Protein AF-A0A2T0K3F1-F1 (afdb_monomer_lite)

Structure (mmCIF, N/CA/C/O backbone):
data_AF-A0A2T0K3F1-F1
#
_entry.id   AF-A0A2T0K3F1-F1
#
loop_
_atom_site.group_PDB
_atom_site.id
_atom_site.type_symbol
_atom_site.label_atom_id
_atom_site.label_alt_id
_atom_site.label_comp_id
_atom_site.label_asym_id
_atom_site.label_entity_id
_atom_site.label_seq_id
_atom_site.pdbx_PDB_ins_code
_atom_site.Cartn_x
_atom_site.Cartn_y
_atom_site.Cartn_z
_atom_site.occupancy
_atom_site.B_iso_or_equiv
_atom_site.auth_seq_id
_atom_site.auth_comp_id
_atom_site.auth_asym_id
_atom_site.auth_atom_id
_atom_site.pdbx_PDB_model_num
ATOM 1 N N . MET A 1 1 ? 1.073 -4.885 13.602 1.00 90.44 1 MET A N 1
ATOM 2 C CA . MET A 1 1 ? 0.698 -6.150 14.283 1.00 90.44 1 MET A CA 1
ATOM 3 C C . MET A 1 1 ? -0.570 -6.789 13.721 1.00 90.44 1 MET A C 1
ATOM 5 O O . MET A 1 1 ? -0.582 -8.010 13.621 1.00 90.44 1 MET A O 1
ATOM 9 N N . ALA A 1 2 ? -1.582 -6.022 13.291 1.00 93.44 2 ALA A N 1
ATOM 10 C CA . ALA A 1 2 ? -2.761 -6.562 12.596 1.00 93.44 2 ALA A CA 1
ATOM 11 C C . ALA A 1 2 ? -2.406 -7.523 11.438 1.00 93.44 2 ALA A C 1
ATOM 13 O O . ALA A 1 2 ? -2.862 -8.662 11.445 1.00 93.44 2 ALA A O 1
ATOM 14 N N . ALA A 1 3 ? -1.479 -7.134 10.548 1.00 94.69 3 ALA A N 1
ATOM 15 C CA . ALA A 1 3 ? -0.986 -7.991 9.459 1.00 94.69 3 ALA A CA 1
ATOM 16 C C . ALA A 1 3 ? -0.416 -9.340 9.935 1.00 94.69 3 ALA A C 1
ATOM 18 O O . ALA A 1 3 ? -0.747 -10.392 9.395 1.00 94.69 3 ALA A O 1
ATOM 19 N N . ALA A 1 4 ? 0.386 -9.334 11.006 1.00 94.12 4 ALA A N 1
ATOM 20 C CA . ALA A 1 4 ? 0.903 -10.563 11.608 1.00 94.12 4 ALA A CA 1
ATOM 21 C C . ALA A 1 4 ? -0.225 -11.453 12.151 1.00 94.12 4 ALA A C 1
ATOM 23 O O . ALA A 1 4 ? -0.141 -12.680 12.082 1.00 94.12 4 ALA A O 1
ATOM 24 N N . HIS A 1 5 ? -1.293 -10.849 12.681 1.00 94.69 5 HIS A N 1
ATOM 25 C CA . HIS A 1 5 ? -2.441 -11.612 13.142 1.00 94.69 5 HIS A CA 1
ATOM 26 C C . HIS A 1 5 ? -3.251 -12.203 11.982 1.00 94.69 5 HIS A C 1
ATOM 28 O O . HIS A 1 5 ? -3.577 -13.389 12.041 1.00 94.69 5 HIS A O 1
ATOM 34 N N . GLY A 1 6 ? -3.480 -11.424 10.919 1.00 96.44 6 GLY A N 1
ATOM 35 C CA . GLY A 1 6 ? -4.089 -11.889 9.670 1.00 96.44 6 GLY A CA 1
ATOM 36 C C . GLY A 1 6 ? -3.325 -13.064 9.057 1.00 96.44 6 GLY A C 1
ATOM 37 O O . GLY A 1 6 ? -3.917 -14.106 8.797 1.00 96.44 6 GLY A O 1
ATOM 38 N N . LEU A 1 7 ? -1.995 -12.971 8.955 1.00 97.19 7 LEU A N 1
ATOM 39 C CA . LEU A 1 7 ? -1.134 -14.075 8.505 1.00 97.19 7 LEU A CA 1
ATOM 40 C C . LEU A 1 7 ? -1.237 -15.311 9.402 1.00 97.19 7 LEU A C 1
ATOM 42 O O . LEU A 1 7 ? -1.293 -16.436 8.913 1.00 97.19 7 LEU A O 1
ATOM 46 N N . GLY A 1 8 ? -1.304 -15.121 10.722 1.00 95.75 8 GLY A N 1
ATOM 47 C CA . GLY A 1 8 ? -1.521 -16.222 11.657 1.00 95.75 8 GLY A CA 1
ATOM 48 C C . GLY A 1 8 ? -2.884 -16.901 11.477 1.00 95.75 8 GLY A C 1
ATOM 49 O O . GLY A 1 8 ? -2.980 -18.118 11.634 1.00 95.75 8 GLY A O 1
ATOM 50 N N . MET A 1 9 ? -3.934 -16.137 11.160 1.00 96.25 9 MET A N 1
ATOM 51 C CA . MET A 1 9 ? -5.267 -16.664 10.840 1.00 96.25 9 MET A CA 1
ATOM 52 C C . MET A 1 9 ? -5.261 -17.411 9.505 1.00 96.25 9 MET A C 1
ATOM 54 O O . MET A 1 9 ? -5.749 -18.539 9.451 1.00 96.25 9 MET A O 1
ATOM 58 N N . TYR A 1 10 ? -4.645 -16.827 8.477 1.00 97.69 10 TYR A N 1
ATOM 59 C CA . TYR A 1 10 ? -4.461 -17.439 7.166 1.00 97.69 10 TYR A CA 1
ATOM 60 C C . TYR A 1 10 ? -3.715 -18.773 7.276 1.00 97.69 10 TYR A C 1
ATOM 62 O O . TYR A 1 10 ? -4.259 -19.805 6.900 1.00 97.69 10 TYR A O 1
ATOM 70 N N . HIS A 1 11 ? -2.547 -18.801 7.931 1.00 97.25 11 HIS A N 1
ATOM 71 C CA . HIS A 1 11 ? -1.761 -20.024 8.136 1.00 97.25 11 HIS A CA 1
ATOM 72 C C . HIS A 1 11 ? -2.561 -21.157 8.801 1.00 97.25 11 HIS A C 1
ATOM 74 O O . HIS A 1 11 ? -2.442 -22.313 8.406 1.00 97.25 11 HIS A O 1
ATOM 80 N N . ARG A 1 12 ? -3.384 -20.840 9.812 1.00 95.94 12 ARG A N 1
ATOM 81 C CA . ARG A 1 12 ? -4.238 -21.836 10.487 1.00 95.94 12 ARG A CA 1
ATOM 82 C C . ARG A 1 12 ? -5.400 -22.325 9.622 1.00 95.94 12 ARG A C 1
ATOM 84 O O . ARG A 1 12 ? -5.914 -23.401 9.901 1.00 95.94 12 ARG A O 1
ATOM 91 N N . SER A 1 13 ? -5.805 -21.540 8.628 1.00 96.06 13 SER A N 1
ATOM 92 C CA . SER A 1 13 ? -6.926 -21.839 7.727 1.00 96.06 13 SER A CA 1
ATOM 93 C C . SER A 1 13 ? -6.478 -22.538 6.437 1.00 96.06 13 SER A C 1
ATOM 95 O O . SER A 1 13 ? -7.318 -22.940 5.634 1.00 96.06 13 SER A O 1
ATOM 97 N N . LEU A 1 14 ? -5.164 -22.696 6.229 1.00 96.44 14 LEU A N 1
ATOM 98 C CA . LEU A 1 14 ? -4.609 -23.461 5.118 1.00 96.44 14 LEU A CA 1
ATOM 99 C C . LEU A 1 14 ? -4.754 -24.968 5.356 1.00 96.44 14 LEU A C 1
ATOM 101 O O . LEU A 1 14 ? -4.278 -25.513 6.360 1.00 96.44 14 LEU A O 1
ATOM 105 N N . GLY A 1 15 ? -5.345 -25.645 4.375 1.00 95.19 15 GLY A N 1
ATOM 106 C CA . GLY A 1 15 ? -5.359 -27.095 4.262 1.00 95.19 15 GLY A CA 1
ATOM 107 C C . GLY A 1 15 ? -3.958 -27.696 4.073 1.00 95.19 15 GLY A C 1
ATOM 108 O O . GLY A 1 15 ? -2.958 -26.979 3.936 1.00 95.19 15 GLY A O 1
ATOM 109 N N . PRO A 1 16 ? -3.852 -29.035 4.083 1.00 93.94 16 PRO A N 1
ATOM 110 C CA . PRO A 1 16 ? -2.591 -29.730 3.822 1.00 93.94 16 PRO A CA 1
ATOM 111 C C . PRO A 1 16 ? -2.069 -29.510 2.392 1.00 93.94 16 PRO A C 1
ATOM 113 O O . PRO A 1 16 ? -0.876 -29.655 2.159 1.00 93.94 16 PRO A O 1
ATOM 116 N N . ASP A 1 17 ? -2.938 -29.133 1.454 1.00 95.06 17 ASP A N 1
ATOM 117 C CA . ASP A 1 17 ? -2.625 -28.816 0.056 1.00 95.06 17 ASP A CA 1
ATOM 118 C C . ASP A 1 17 ? -2.269 -27.334 -0.173 1.00 95.06 17 ASP A C 1
ATOM 120 O O . ASP A 1 17 ? -2.111 -26.902 -1.315 1.00 95.06 17 ASP A O 1
ATOM 124 N N . GLY A 1 18 ? -2.172 -26.534 0.895 1.00 95.12 18 GLY A N 1
ATOM 125 C CA . GLY A 1 18 ? -1.891 -25.101 0.792 1.00 95.12 18 GLY A CA 1
ATOM 126 C C . GLY A 1 18 ? -3.046 -24.287 0.196 1.00 95.12 18 GLY A C 1
ATOM 127 O O . GLY A 1 18 ? -2.835 -23.160 -0.265 1.00 95.12 18 GLY A O 1
ATOM 128 N N . ARG A 1 19 ? -4.269 -24.834 0.187 1.00 95.81 19 ARG A N 1
ATOM 129 C CA . ARG A 1 19 ? -5.480 -24.097 -0.186 1.00 95.81 19 ARG A CA 1
ATOM 130 C C . ARG A 1 19 ? -6.232 -23.624 1.044 1.00 95.81 19 ARG A C 1
ATOM 132 O O . ARG A 1 19 ? -6.238 -24.278 2.086 1.00 95.81 19 ARG A O 1
ATOM 139 N N . LEU A 1 20 ? -6.868 -22.471 0.909 1.00 94.31 20 LEU A N 1
ATOM 140 C CA . LEU A 1 20 ? -7.747 -21.935 1.932 1.00 94.31 20 LEU A CA 1
ATOM 141 C C . LEU A 1 20 ? -9.036 -22.771 1.981 1.00 94.31 20 LEU A C 1
ATOM 143 O O . LEU A 1 20 ? -9.589 -23.125 0.939 1.00 94.31 20 LEU A O 1
ATOM 147 N N . GLN A 1 21 ? -9.495 -23.139 3.177 1.00 92.06 21 GLN A N 1
ATOM 148 C CA . GLN A 1 21 ? -10.727 -23.920 3.334 1.00 92.06 21 GLN A CA 1
ATOM 149 C C . GLN A 1 21 ? -11.953 -23.093 2.913 1.00 92.06 21 GLN A C 1
ATOM 151 O O . GLN A 1 21 ? -12.070 -21.930 3.290 1.00 92.06 21 GLN A O 1
ATOM 156 N N . ALA A 1 22 ? -12.867 -23.672 2.129 1.00 82.88 22 ALA A N 1
ATOM 157 C CA . ALA A 1 22 ? -13.971 -22.941 1.486 1.00 82.88 22 ALA A CA 1
ATOM 158 C C . ALA A 1 22 ? -14.986 -22.311 2.463 1.00 82.88 22 ALA A C 1
ATOM 160 O O . ALA A 1 22 ? -15.735 -21.417 2.086 1.00 82.88 22 ALA A O 1
ATOM 161 N N . ASP A 1 23 ? -15.028 -22.770 3.712 1.00 80.62 23 ASP A N 1
ATOM 162 C CA . ASP A 1 23 ? -15.955 -22.333 4.757 1.00 80.62 23 ASP A CA 1
ATOM 163 C C . ASP A 1 23 ? -15.334 -21.340 5.756 1.00 80.62 23 ASP A C 1
ATOM 165 O O . ASP A 1 23 ? -15.932 -21.029 6.794 1.00 80.62 23 ASP A O 1
ATOM 169 N N . HIS A 1 24 ? -14.149 -20.802 5.462 1.00 85.00 24 HIS A N 1
ATOM 170 C CA . HIS A 1 24 ? -13.518 -19.820 6.332 1.00 85.00 24 HIS A CA 1
ATOM 171 C C . HIS A 1 24 ? -14.324 -18.501 6.345 1.00 85.00 24 HIS A C 1
ATOM 173 O O . HIS A 1 24 ? -14.574 -17.873 5.325 1.00 85.00 24 HIS A O 1
ATOM 179 N N . ARG A 1 25 ? -14.730 -18.045 7.535 1.00 88.12 25 ARG A N 1
ATOM 180 C CA . ARG A 1 25 ? -15.430 -16.752 7.744 1.00 88.12 25 ARG A CA 1
ATOM 181 C C . ARG A 1 25 ? -14.602 -15.759 8.555 1.00 88.12 25 ARG A C 1
ATOM 183 O O . ARG A 1 25 ? -15.124 -14.922 9.294 1.00 88.12 25 ARG A O 1
ATOM 190 N N . SER A 1 26 ? -13.290 -15.935 8.488 1.00 94.44 26 SER A N 1
ATOM 191 C CA . SER A 1 26 ? -12.320 -15.194 9.280 1.00 94.44 26 SER A CA 1
ATOM 192 C C . SER A 1 26 ? -11.937 -13.898 8.575 1.00 94.44 26 SER A C 1
ATOM 194 O O . SER A 1 26 ? -11.642 -13.910 7.384 1.00 94.44 26 SER A O 1
ATOM 196 N N . ARG A 1 27 ? -11.917 -12.786 9.307 1.00 95.06 27 ARG A N 1
ATOM 197 C CA . ARG A 1 27 ? -11.553 -11.468 8.770 1.00 95.06 27 ARG A CA 1
ATOM 198 C C . ARG A 1 27 ? -11.043 -10.533 9.864 1.00 95.06 27 ARG A C 1
ATOM 200 O O . ARG A 1 27 ? -11.246 -10.788 11.054 1.00 95.06 27 ARG A O 1
ATOM 207 N N . VAL A 1 28 ? -10.341 -9.477 9.470 1.00 94.62 28 VAL A N 1
ATOM 208 C CA . VAL A 1 28 ? -9.827 -8.441 10.373 1.00 94.62 28 VAL A CA 1
ATOM 209 C C . VAL A 1 28 ? -10.461 -7.111 10.002 1.00 94.62 28 VAL A C 1
ATOM 211 O O . VAL A 1 28 ? -10.373 -6.701 8.855 1.00 94.62 28 VAL A O 1
ATOM 214 N N . LEU A 1 29 ? -11.077 -6.437 10.966 1.00 92.06 29 LEU A N 1
ATOM 215 C CA . LEU A 1 29 ? -11.629 -5.095 10.797 1.00 92.06 29 LEU A CA 1
ATOM 216 C C . LEU A 1 29 ? -10.655 -4.068 11.391 1.00 92.06 29 LEU A C 1
ATOM 218 O O . LEU A 1 29 ? -10.343 -4.127 12.582 1.00 92.06 29 LEU A O 1
ATOM 222 N N . CYS A 1 30 ? -10.168 -3.143 10.569 1.00 90.56 30 CYS A N 1
ATOM 223 C CA . CYS A 1 30 ? -9.161 -2.149 10.943 1.00 90.56 30 CYS A CA 1
ATOM 224 C C . CYS A 1 30 ? -9.779 -0.863 11.538 1.00 90.56 30 CYS A C 1
ATOM 226 O O . CYS A 1 30 ? -10.731 -0.309 10.990 1.00 90.56 30 CYS A O 1
ATOM 228 N N . GLU A 1 31 ? -9.197 -0.372 12.641 1.00 75.00 31 GLU A N 1
ATOM 229 C CA . GLU A 1 31 ? -9.381 0.977 13.225 1.00 75.00 31 GLU A CA 1
ATOM 230 C C . GLU A 1 31 ? -10.816 1.437 13.585 1.00 75.00 31 GLU A C 1
ATOM 232 O O . GLU A 1 31 ? -11.095 2.633 13.632 1.00 75.00 31 GLU A O 1
ATOM 237 N N . HIS A 1 32 ? -11.771 0.540 13.844 1.00 61.81 32 HIS A N 1
ATOM 238 C CA . HIS A 1 32 ? -13.162 0.950 14.115 1.00 61.81 32 HIS A CA 1
ATOM 239 C C . HIS A 1 32 ? -13.466 1.256 15.595 1.00 61.81 32 HIS A C 1
ATOM 241 O O . HIS A 1 32 ? -13.941 2.336 15.939 1.00 61.81 32 HIS A O 1
ATOM 247 N N . HIS A 1 33 ? -13.193 0.300 16.484 1.00 55.12 33 HIS A N 1
ATOM 248 C CA . HIS A 1 33 ? -13.437 0.420 17.934 1.00 55.12 33 HIS A CA 1
ATOM 249 C C . HIS A 1 33 ? -12.162 0.362 18.773 1.00 55.12 33 HIS A C 1
ATOM 251 O O . HIS A 1 33 ? -12.118 0.886 19.887 1.00 55.12 33 HIS A O 1
ATOM 257 N N . GLU A 1 34 ? -11.153 -0.282 18.203 1.00 80.00 34 GLU A N 1
ATOM 258 C CA . GLU A 1 34 ? -9.811 -0.525 18.707 1.00 80.00 34 GLU A CA 1
ATOM 259 C C . GLU A 1 34 ? -8.854 -0.435 17.517 1.00 80.00 34 GLU A C 1
ATOM 261 O O . GLU A 1 34 ? -9.300 -0.277 16.375 1.00 80.00 34 GLU A O 1
ATOM 266 N N . ASP A 1 35 ? -7.559 -0.624 17.764 1.00 82.75 35 ASP A N 1
ATOM 267 C CA . ASP A 1 35 ? -6.555 -0.677 16.700 1.00 82.75 35 ASP A CA 1
ATOM 268 C C . ASP A 1 35 ? -6.932 -1.715 15.624 1.00 82.75 35 ASP A C 1
ATOM 270 O O . ASP A 1 35 ? -6.798 -1.455 14.426 1.00 82.75 35 ASP A O 1
ATOM 274 N N . TRP A 1 36 ? -7.466 -2.878 16.025 1.00 93.50 36 TRP A N 1
ATOM 275 C CA . TRP A 1 36 ? -8.214 -3.763 15.123 1.00 93.50 36 TRP A CA 1
ATOM 276 C C . TRP A 1 36 ? -9.151 -4.725 15.869 1.00 93.50 36 TRP A C 1
ATOM 278 O O . TRP A 1 36 ? -9.011 -4.984 17.065 1.00 93.50 36 TRP A O 1
ATOM 288 N N . ILE A 1 37 ? -10.094 -5.313 15.131 1.00 93.31 37 ILE A N 1
ATOM 289 C CA . ILE A 1 37 ? -11.006 -6.360 15.602 1.00 93.31 37 ILE A CA 1
ATOM 290 C C . ILE A 1 37 ? -10.778 -7.621 14.785 1.00 93.31 37 ILE A C 1
ATOM 292 O O . ILE A 1 37 ? -10.605 -7.582 13.568 1.00 93.31 37 ILE A O 1
ATOM 296 N N . VAL A 1 38 ? -10.794 -8.760 15.462 1.00 94.69 38 VAL A N 1
ATOM 297 C CA . VAL A 1 38 ? -10.660 -10.069 14.832 1.00 94.69 38 VAL A CA 1
ATOM 298 C C . VAL A 1 38 ? -12.008 -10.747 14.834 1.00 94.69 38 VAL A C 1
ATOM 300 O O . VAL A 1 38 ? -12.589 -10.956 15.896 1.00 94.69 38 VAL A O 1
ATOM 303 N N . LEU A 1 39 ? -12.474 -11.120 13.651 1.00 92.94 39 LEU A N 1
ATOM 304 C CA . LEU A 1 39 ? -13.753 -11.777 13.449 1.00 92.94 39 LEU A CA 1
ATOM 305 C C . LEU A 1 39 ? -13.490 -13.218 13.005 1.00 92.94 39 LEU A C 1
ATOM 307 O O . LEU A 1 39 ? -12.814 -13.448 12.003 1.00 92.94 39 LEU A O 1
ATOM 311 N N . VAL A 1 40 ? -13.988 -14.192 13.768 1.00 91.88 40 VAL A N 1
ATOM 312 C CA . VAL A 1 40 ? -13.914 -15.627 13.449 1.00 91.88 40 VAL A CA 1
ATOM 313 C C . VAL A 1 40 ? -15.319 -16.207 13.541 1.00 91.88 40 VAL A C 1
ATOM 315 O O . VAL A 1 40 ? -15.822 -16.479 14.636 1.00 91.88 40 VAL A O 1
ATOM 318 N N . GLY A 1 41 ? -15.964 -16.370 12.384 1.00 88.69 41 GLY A N 1
ATOM 319 C CA . GLY A 1 41 ? -17.395 -16.660 12.337 1.00 88.69 41 GLY A CA 1
ATOM 320 C C . GLY A 1 41 ? -18.180 -15.502 12.953 1.00 88.69 41 GLY A C 1
ATOM 321 O O . GLY A 1 41 ? -18.043 -14.365 12.512 1.00 88.69 41 GLY A O 1
ATOM 322 N N . GLU A 1 42 ? -18.957 -15.794 13.994 1.00 85.81 42 GLU A N 1
ATOM 323 C CA . GLU A 1 42 ? -19.753 -14.808 14.746 1.00 85.81 42 GLU A CA 1
ATOM 324 C C . GLU A 1 42 ? -19.013 -14.232 15.966 1.00 85.81 42 GLU A C 1
ATOM 326 O O . GLU A 1 42 ? -19.539 -13.388 16.688 1.00 85.81 42 GLU A O 1
ATOM 331 N N . ARG A 1 43 ? -17.791 -14.701 16.248 1.00 90.00 43 ARG A N 1
ATOM 332 C CA . ARG A 1 43 ? -17.026 -14.255 17.418 1.00 90.00 43 ARG A CA 1
ATOM 333 C C . ARG A 1 43 ? -16.141 -13.073 17.059 1.00 90.00 43 ARG A C 1
ATOM 335 O O . ARG A 1 43 ? -15.358 -13.161 16.115 1.00 90.00 43 ARG A O 1
ATOM 342 N N . ALA A 1 44 ? -16.203 -12.030 17.881 1.00 92.06 44 ALA A N 1
ATOM 343 C CA . ALA A 1 44 ? -15.319 -10.875 17.813 1.00 92.06 44 ALA A CA 1
ATOM 344 C C . ALA A 1 44 ? -14.289 -10.889 18.953 1.00 92.06 44 ALA A C 1
ATOM 346 O O . ALA A 1 44 ? -14.604 -11.252 20.087 1.00 92.06 44 ALA A O 1
ATOM 347 N N . GLU A 1 45 ? -13.062 -10.466 18.666 1.00 95.62 45 GLU A N 1
ATOM 348 C CA . GLU A 1 45 ? -12.038 -10.136 19.661 1.00 95.62 45 GLU A CA 1
ATOM 349 C C . GLU A 1 45 ? -11.535 -8.712 19.400 1.00 95.62 45 GLU A C 1
ATOM 351 O O . GLU A 1 45 ? -10.993 -8.425 18.331 1.00 95.62 45 GLU A O 1
ATOM 356 N N . LEU A 1 46 ? -11.725 -7.832 20.381 1.00 95.12 46 LEU A N 1
ATOM 357 C CA . LEU A 1 46 ? -11.215 -6.466 20.418 1.00 95.12 46 LEU A CA 1
ATOM 358 C C . LEU A 1 46 ? -9.717 -6.493 20.723 1.00 95.12 46 LEU A C 1
ATOM 360 O O . LEU A 1 46 ? -9.307 -7.091 21.724 1.00 95.12 46 LEU A O 1
ATOM 364 N N . VAL A 1 47 ? -8.891 -5.866 19.884 1.00 95.25 47 VAL A N 1
ATOM 365 C CA . VAL A 1 47 ? -7.437 -5.891 20.055 1.00 95.25 47 VAL A CA 1
ATOM 366 C C . VAL A 1 47 ? -6.873 -4.483 20.136 1.00 95.25 47 VAL A C 1
ATOM 368 O O . VAL A 1 47 ? -6.805 -3.776 19.135 1.00 95.25 47 VAL A O 1
ATOM 371 N N . SER A 1 48 ? -6.400 -4.122 21.328 1.00 94.50 48 SER A N 1
ATOM 372 C CA . SER A 1 48 ? -5.652 -2.888 21.553 1.00 94.50 48 SER A CA 1
ATOM 373 C C . SER A 1 48 ? -4.159 -3.175 21.463 1.00 94.50 48 SER A C 1
ATOM 375 O O . SER A 1 48 ? -3.658 -4.126 22.072 1.00 94.50 48 SER A O 1
ATOM 377 N N . ALA A 1 49 ? -3.437 -2.370 20.700 1.00 92.62 49 ALA A N 1
ATOM 378 C CA . ALA A 1 49 ? -2.006 -2.442 20.517 1.00 92.62 49 ALA A CA 1
ATOM 379 C C . ALA A 1 49 ? -1.309 -1.201 21.058 1.00 92.62 49 ALA A C 1
ATOM 381 O O . ALA A 1 49 ? -1.618 -0.070 20.697 1.00 92.62 49 ALA A O 1
ATOM 382 N N . LYS A 1 50 ? -0.302 -1.423 21.900 1.00 91.19 50 LYS A N 1
ATOM 383 C CA . LYS A 1 50 ? 0.520 -0.351 22.458 1.00 91.19 50 LYS A CA 1
ATOM 384 C C . LYS A 1 50 ? 1.974 -0.555 22.062 1.00 91.19 50 LYS A C 1
ATOM 386 O O . LYS A 1 50 ? 2.603 -1.558 22.404 1.00 91.19 50 LYS A O 1
ATOM 391 N N . HIS A 1 51 ? 2.495 0.406 21.308 1.00 81.50 51 HIS A N 1
ATOM 392 C CA . HIS A 1 51 ? 3.895 0.464 20.918 1.00 81.50 51 HIS A CA 1
ATOM 393 C C . HIS A 1 51 ? 4.617 1.417 21.861 1.00 81.50 51 HIS A C 1
ATOM 395 O O . HIS A 1 51 ? 4.486 2.632 21.755 1.00 81.50 51 HIS A O 1
ATOM 401 N N . TYR A 1 52 ? 5.364 0.850 22.803 1.00 79.44 52 TYR A N 1
ATOM 402 C CA . TYR A 1 52 ? 6.199 1.622 23.707 1.00 79.44 52 TYR A CA 1
ATOM 403 C C . TYR A 1 52 ? 7.639 1.604 23.215 1.00 79.44 52 TYR A C 1
ATOM 405 O O . TYR A 1 52 ? 8.225 0.536 23.028 1.00 79.44 52 TYR A O 1
ATOM 413 N N . GLY A 1 53 ? 8.176 2.802 22.969 1.00 69.12 53 GLY A N 1
ATOM 414 C CA . GLY A 1 53 ? 9.587 2.992 22.650 1.00 69.12 53 GLY A CA 1
ATOM 415 C C . GLY A 1 53 ? 10.490 2.756 23.872 1.00 69.12 53 GLY A C 1
ATOM 416 O O . GLY A 1 53 ? 9.989 2.676 24.996 1.00 69.12 53 GLY A O 1
ATOM 417 N N . PRO A 1 54 ? 11.825 2.737 23.692 1.00 66.12 54 PRO A N 1
ATOM 418 C CA . PRO A 1 54 ? 12.800 2.338 24.721 1.00 66.12 54 PRO A CA 1
ATOM 419 C C . PRO A 1 54 ? 12.744 3.134 26.035 1.00 66.12 54 PRO A C 1
ATOM 421 O O . PRO A 1 54 ? 13.300 2.719 27.047 1.00 66.12 54 PRO A O 1
ATOM 424 N N . ARG A 1 55 ? 12.100 4.308 26.024 1.00 64.50 55 ARG A N 1
ATOM 425 C CA . ARG A 1 55 ? 11.968 5.201 27.184 1.00 64.50 55 ARG A CA 1
ATOM 426 C C . ARG A 1 55 ? 10.857 4.804 28.155 1.00 64.50 55 ARG A C 1
ATOM 428 O O . ARG A 1 55 ? 10.810 5.350 29.25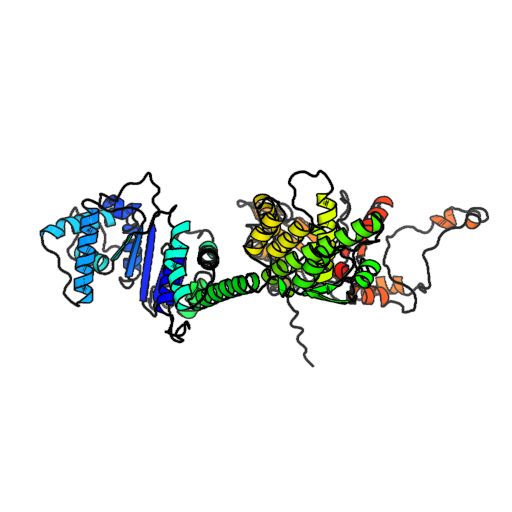3 1.00 64.50 55 ARG A O 1
ATOM 435 N N . PHE A 1 56 ? 9.971 3.889 27.776 1.00 71.62 56 PHE A N 1
ATOM 436 C CA . PHE A 1 56 ? 8.865 3.461 28.624 1.00 71.62 56 PHE A CA 1
ATOM 437 C C . PHE A 1 56 ? 9.150 2.079 29.208 1.00 71.62 56 PHE A C 1
ATOM 439 O O . PHE A 1 56 ? 9.352 1.104 28.486 1.00 71.62 56 PHE A O 1
ATOM 446 N N . GLY A 1 57 ? 9.202 2.016 30.540 1.00 83.25 57 GLY A N 1
ATOM 447 C CA . GLY A 1 57 ? 9.414 0.775 31.280 1.00 83.25 57 GLY A CA 1
ATOM 448 C C . GLY A 1 57 ? 8.200 -0.158 31.251 1.00 83.25 57 GLY A C 1
ATOM 449 O O . GLY A 1 57 ? 7.171 0.123 30.640 1.00 83.25 57 GLY A O 1
ATOM 450 N N . ALA A 1 58 ? 8.315 -1.288 31.948 1.00 92.50 58 ALA A N 1
ATOM 451 C CA . ALA A 1 58 ? 7.192 -2.198 32.153 1.00 92.50 58 ALA A CA 1
ATOM 452 C C . ALA A 1 58 ? 6.019 -1.500 32.865 1.00 92.50 58 ALA A C 1
ATOM 454 O O . ALA A 1 58 ? 6.235 -0.663 3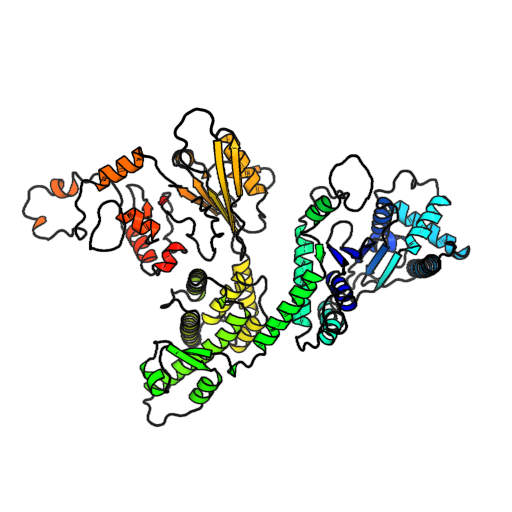3.746 1.00 92.50 58 ALA A O 1
ATOM 455 N N . TYR A 1 59 ? 4.781 -1.891 32.545 1.00 95.12 59 TYR A N 1
ATOM 456 C CA . TYR A 1 59 ? 3.627 -1.452 33.326 1.00 95.12 59 TYR A CA 1
ATOM 457 C C . TYR A 1 59 ? 3.749 -2.006 34.744 1.00 95.12 59 TYR A C 1
ATOM 459 O O . TYR A 1 59 ? 3.747 -3.224 34.933 1.00 95.12 59 TYR A O 1
ATOM 467 N N . SER A 1 60 ? 3.845 -1.102 35.717 1.00 95.56 60 SER A N 1
ATOM 468 C CA . SER A 1 60 ? 4.079 -1.430 37.124 1.00 95.56 60 SER A CA 1
ATOM 469 C C . SER A 1 60 ? 2.901 -1.142 38.043 1.00 95.56 60 SER A C 1
ATOM 471 O O . SER A 1 60 ? 2.922 -1.547 39.201 1.00 95.56 60 SER A O 1
ATOM 473 N N . THR A 1 61 ? 1.856 -0.464 37.561 1.00 96.88 61 THR A N 1
ATOM 474 C CA . THR A 1 61 ? 0.699 -0.065 38.376 1.00 96.88 61 THR A CA 1
ATOM 475 C C . THR A 1 61 ? -0.615 -0.379 37.664 1.00 96.88 61 THR A C 1
ATOM 477 O O . THR A 1 61 ? -0.651 -0.492 36.440 1.00 96.88 61 THR A O 1
ATOM 480 N N . MET A 1 62 ? -1.716 -0.478 38.420 1.00 97.31 62 MET A N 1
ATOM 481 C CA . MET A 1 62 ? -3.054 -0.639 37.828 1.00 97.31 62 MET A CA 1
ATOM 482 C C . MET A 1 62 ? -3.462 0.578 36.992 1.00 97.31 62 MET A C 1
ATOM 484 O O . MET A 1 62 ? -4.079 0.409 35.948 1.00 97.31 62 MET A O 1
ATOM 488 N N . ASN A 1 63 ? -3.080 1.790 37.417 1.00 96.69 63 ASN A N 1
ATOM 489 C CA . ASN A 1 63 ? -3.382 3.014 36.674 1.00 96.69 63 ASN A CA 1
ATOM 490 C C . ASN A 1 63 ? -2.671 3.032 35.322 1.00 96.69 63 ASN A C 1
ATOM 492 O O . ASN A 1 63 ? -3.335 3.244 34.319 1.00 96.69 63 ASN A O 1
ATOM 496 N N . SER A 1 64 ? -1.365 2.738 35.274 1.00 95.38 64 SER A N 1
ATOM 497 C CA . SER A 1 64 ? -0.644 2.709 33.996 1.00 95.38 64 SER A CA 1
ATOM 498 C C . SER A 1 64 ? -1.149 1.598 33.076 1.00 95.38 64 SER A C 1
ATOM 500 O O . SER A 1 64 ? -1.242 1.795 31.874 1.00 95.38 64 SER A O 1
ATOM 502 N N . LEU A 1 65 ? -1.558 0.443 33.605 1.00 94.81 65 LEU A N 1
ATOM 503 C CA . LEU A 1 65 ? -2.169 -0.587 32.764 1.00 94.81 65 LEU A CA 1
ATOM 504 C C . LEU A 1 65 ? -3.560 -0.165 32.240 1.00 94.81 65 LEU A C 1
ATOM 506 O O . LEU A 1 65 ? -3.883 -0.427 31.083 1.00 94.81 65 LEU A O 1
ATOM 510 N N . ALA A 1 66 ? -4.370 0.504 33.068 1.00 96.69 66 ALA A N 1
ATOM 511 C CA . ALA A 1 66 ? -5.695 0.995 32.694 1.00 96.69 66 ALA A CA 1
ATOM 512 C C . ALA A 1 66 ? -5.637 2.143 31.670 1.00 96.69 66 ALA A C 1
ATOM 514 O O . ALA A 1 66 ? -6.356 2.082 30.674 1.00 96.69 66 ALA A O 1
ATOM 515 N N . SER A 1 67 ? -4.784 3.151 31.886 1.00 94.50 67 SER A N 1
ATOM 516 C CA . SER A 1 67 ? -4.623 4.299 30.986 1.00 94.50 67 SER A CA 1
ATOM 517 C C . SER A 1 67 ? -3.723 3.964 29.800 1.00 94.50 67 SER A C 1
ATOM 519 O O . SER A 1 67 ? -4.188 3.806 28.675 1.00 94.50 67 SER A O 1
ATOM 521 N N . ASP A 1 68 ? -2.434 3.797 30.070 1.00 92.62 68 ASP A N 1
ATOM 522 C CA . ASP A 1 68 ? -1.355 3.736 29.084 1.00 92.62 68 ASP A CA 1
ATOM 523 C C . ASP A 1 68 ? -1.426 2.408 28.314 1.00 92.62 68 ASP A C 1
ATOM 525 O O . ASP A 1 68 ? -1.321 2.355 27.087 1.00 92.62 68 ASP A O 1
ATOM 529 N N . GLY A 1 69 ? -1.731 1.329 29.039 1.00 91.44 69 GLY A N 1
ATOM 530 C CA . GLY A 1 69 ? -2.034 0.016 28.477 1.00 91.44 69 GLY A CA 1
ATOM 531 C C . GLY A 1 69 ? -3.383 -0.075 27.761 1.00 91.44 69 GLY A C 1
ATOM 532 O O . GLY A 1 69 ? -3.625 -1.068 27.081 1.00 91.44 69 GLY A O 1
ATOM 533 N N . GLY A 1 70 ? -4.254 0.931 27.879 1.00 93.56 70 GLY A N 1
ATOM 534 C CA . GLY A 1 70 ? -5.553 0.974 27.205 1.00 93.56 70 GLY A CA 1
ATOM 535 C C . GLY A 1 70 ? -6.604 -0.005 27.739 1.00 93.56 70 GLY A C 1
ATOM 536 O O . GLY A 1 70 ? -7.628 -0.192 27.087 1.00 93.56 70 GLY A O 1
ATOM 537 N N . LEU A 1 71 ? -6.399 -0.637 28.904 1.00 96.38 71 LEU A N 1
ATOM 538 C CA . LEU A 1 71 ? -7.385 -1.586 29.448 1.00 96.38 71 LEU A CA 1
ATOM 539 C C . LEU A 1 71 ? -8.712 -0.919 29.823 1.00 96.38 71 LEU A C 1
ATOM 541 O O . LEU A 1 71 ? -9.744 -1.574 29.725 1.00 96.38 71 LEU A O 1
ATOM 545 N N . ALA A 1 72 ? -8.700 0.352 30.236 1.00 95.44 72 ALA A N 1
ATOM 546 C CA . ALA A 1 72 ? -9.929 1.094 30.512 1.00 95.44 72 ALA A CA 1
ATOM 547 C C . ALA A 1 72 ? -10.776 1.257 29.245 1.00 95.44 72 ALA A C 1
ATOM 549 O O . ALA A 1 72 ? -11.972 0.985 29.254 1.00 95.44 72 ALA A O 1
ATOM 550 N N . HIS A 1 73 ? -10.130 1.611 28.134 1.00 92.75 73 HIS A N 1
ATOM 551 C CA . HIS A 1 73 ? -10.782 1.731 26.832 1.00 92.75 73 HIS A CA 1
ATOM 552 C C . HIS A 1 73 ? -11.327 0.381 26.338 1.00 92.75 73 HIS A C 1
ATOM 554 O O . HIS A 1 73 ? -12.496 0.290 25.971 1.00 92.75 73 HIS A O 1
ATOM 560 N N . LEU A 1 74 ? -10.534 -0.695 26.446 1.00 94.62 74 LEU A N 1
ATOM 561 C CA . LEU A 1 74 ? -10.992 -2.051 26.114 1.00 94.62 74 LEU A CA 1
ATOM 562 C C . LEU A 1 74 ? -12.194 -2.492 26.962 1.00 94.62 74 LEU A C 1
ATOM 564 O O . LEU A 1 74 ? -13.114 -3.120 26.440 1.00 94.62 74 LEU A O 1
ATOM 568 N N . PHE A 1 75 ? -12.179 -2.193 28.264 1.00 96.25 75 PHE A N 1
ATOM 569 C CA . PHE A 1 75 ? -13.279 -2.510 29.174 1.00 96.25 75 PHE A CA 1
ATOM 570 C C . PHE A 1 75 ? -14.556 -1.754 28.789 1.00 96.25 75 PHE A C 1
ATOM 572 O O . PHE A 1 75 ? -15.612 -2.368 28.667 1.00 96.25 75 PHE A O 1
ATOM 579 N N . ASP A 1 76 ? -14.450 -0.448 28.534 1.00 92.31 76 ASP A N 1
ATOM 580 C CA . ASP A 1 76 ? -15.561 0.409 28.105 1.00 92.31 76 ASP A CA 1
ATOM 581 C C . ASP A 1 76 ? -16.221 -0.108 26.814 1.00 92.31 76 ASP A C 1
ATOM 583 O O . ASP A 1 76 ? -17.447 -0.238 26.723 1.00 92.31 76 ASP A O 1
ATOM 587 N N . ARG A 1 77 ? -15.404 -0.506 25.830 1.00 89.94 77 ARG A N 1
ATOM 588 C CA . ARG A 1 77 ? -15.874 -1.115 24.576 1.00 89.94 77 ARG A CA 1
ATOM 589 C C . ARG A 1 77 ? -16.542 -2.462 24.796 1.00 89.94 77 ARG A C 1
ATOM 591 O O . ARG A 1 77 ? -17.642 -2.688 24.298 1.00 89.94 77 ARG A O 1
ATOM 598 N N . TRP A 1 78 ? -15.907 -3.345 25.559 1.00 94.12 78 TRP A N 1
ATOM 599 C CA . TRP A 1 78 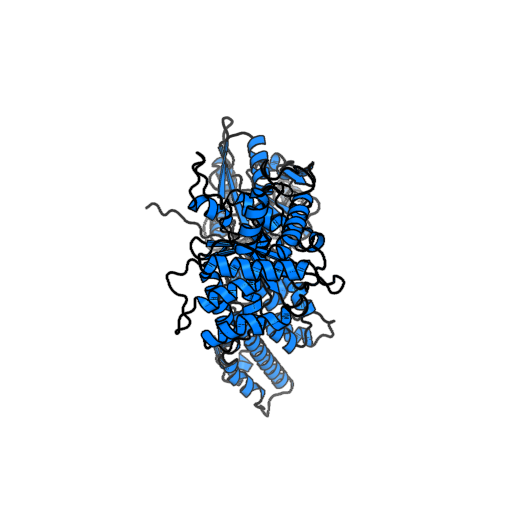? -16.464 -4.652 25.899 1.00 94.12 78 TRP A CA 1
ATOM 600 C C . TRP A 1 78 ? -17.812 -4.534 26.620 1.00 94.12 78 TRP A C 1
ATOM 602 O O . TRP A 1 78 ? -18.751 -5.251 26.271 1.00 94.12 78 TRP A O 1
ATOM 612 N N . HIS A 1 79 ? -17.929 -3.592 27.560 1.00 92.44 79 HIS A N 1
ATOM 613 C CA . HIS A 1 79 ? -19.171 -3.303 28.274 1.00 92.44 79 HIS A CA 1
ATOM 614 C C . HIS A 1 79 ? -20.269 -2.817 27.324 1.00 92.44 79 HIS A C 1
ATOM 616 O O . HIS A 1 79 ? -21.378 -3.352 27.324 1.00 92.44 79 HIS A O 1
ATOM 622 N N . THR A 1 80 ? -19.945 -1.839 26.472 1.00 87.56 80 THR A N 1
ATOM 623 C CA . THR A 1 80 ? -20.869 -1.284 25.468 1.00 87.56 80 THR A CA 1
ATOM 624 C C . THR A 1 80 ? -21.369 -2.367 24.508 1.00 87.56 80 THR A C 1
ATOM 626 O O . THR A 1 80 ? -22.533 -2.383 24.121 1.00 87.56 80 THR A O 1
ATOM 629 N N . MET A 1 81 ? -20.516 -3.342 24.190 1.00 86.25 81 MET A N 1
ATOM 630 C CA . MET A 1 81 ? -20.836 -4.499 23.350 1.00 86.25 81 MET A CA 1
ATOM 631 C C . MET A 1 81 ? -21.468 -5.668 24.127 1.00 86.25 81 MET A C 1
ATOM 633 O O . MET A 1 81 ? -21.353 -6.830 23.720 1.00 86.25 81 MET A O 1
ATOM 637 N N . GLN A 1 82 ? -22.135 -5.373 25.245 1.00 90.94 82 GLN A N 1
ATOM 638 C CA . GLN A 1 82 ? -22.884 -6.336 26.058 1.00 90.94 82 GLN A CA 1
ATOM 639 C C . GLN A 1 82 ? -22.041 -7.534 26.524 1.00 90.94 82 GLN A C 1
ATOM 641 O O . GLN A 1 82 ? -22.527 -8.663 26.575 1.00 90.94 82 GLN A O 1
ATOM 646 N N . GLU A 1 83 ? -20.763 -7.309 26.832 1.00 94.00 83 GLU A N 1
ATOM 647 C CA . GLU A 1 83 ? -19.844 -8.323 27.360 1.00 94.00 83 GLU A CA 1
ATOM 648 C C . GLU A 1 83 ? -19.559 -9.519 26.415 1.00 94.00 83 GLU A C 1
ATOM 650 O O . GLU A 1 83 ? -18.974 -10.530 26.824 1.00 94.00 83 GLU A O 1
ATOM 655 N N . LYS A 1 84 ? -19.953 -9.424 25.137 1.00 92.69 84 LYS A N 1
ATOM 656 C CA . LYS A 1 84 ? -19.830 -10.511 24.151 1.00 92.69 84 LYS A CA 1
ATOM 657 C C . LYS A 1 84 ? -18.412 -10.732 23.600 1.00 92.69 84 LYS A C 1
ATOM 659 O O . LYS A 1 84 ? -18.020 -11.900 23.487 1.00 92.69 84 LYS A O 1
ATOM 664 N N . PRO A 1 85 ? -17.642 -9.697 23.206 1.00 94.69 85 PRO A N 1
ATOM 665 C CA . PRO A 1 85 ? -16.373 -9.929 22.525 1.00 94.69 85 PRO A CA 1
ATOM 666 C C . PRO A 1 85 ? -15.277 -10.425 23.477 1.00 94.69 85 PRO A C 1
ATOM 668 O O . PRO A 1 85 ? -15.308 -10.202 24.686 1.00 94.69 85 PRO A O 1
ATOM 671 N N . GLY A 1 86 ? -14.266 -11.085 22.912 1.00 96.81 86 GLY A N 1
ATOM 672 C CA . GLY A 1 86 ? -12.973 -11.248 23.574 1.00 96.81 86 GLY A CA 1
ATOM 673 C C . GLY A 1 86 ? -12.201 -9.929 23.610 1.00 96.81 86 GLY A C 1
ATOM 674 O O . GLY A 1 86 ? -12.454 -9.051 22.789 1.00 96.81 86 GLY A O 1
ATOM 675 N N . CYS A 1 87 ? -11.222 -9.800 24.505 1.00 97.69 87 CYS A N 1
ATOM 676 C CA . CYS A 1 87 ? -10.357 -8.619 24.557 1.00 97.69 87 CYS A CA 1
ATOM 677 C C . CYS A 1 87 ? -8.894 -9.036 24.616 1.00 97.69 87 CYS A C 1
ATOM 679 O O . CYS A 1 87 ? -8.533 -9.972 25.331 1.00 97.69 87 CYS A O 1
ATOM 681 N N . ARG A 1 88 ? -8.024 -8.318 23.911 1.00 97.94 88 ARG A N 1
ATOM 682 C CA . ARG A 1 88 ? -6.589 -8.576 23.944 1.00 97.94 88 ARG A CA 1
ATOM 683 C C . ARG A 1 88 ? -5.782 -7.289 23.930 1.00 97.94 88 ARG A C 1
ATOM 685 O O . ARG A 1 88 ? -5.996 -6.433 23.081 1.00 97.94 88 ARG A O 1
ATOM 692 N N . LEU A 1 89 ? -4.796 -7.214 24.820 1.00 96.81 89 LEU A N 1
ATOM 693 C CA . LEU A 1 89 ? -3.730 -6.218 24.763 1.00 96.81 89 LEU A CA 1
ATOM 694 C C . LEU A 1 89 ? -2.499 -6.826 24.085 1.00 96.81 89 LEU A C 1
ATOM 696 O O . LEU A 1 89 ? -1.943 -7.813 24.570 1.00 96.81 89 LEU A O 1
ATOM 700 N N . VAL A 1 90 ? -2.054 -6.218 22.989 1.00 95.44 90 VAL A N 1
ATOM 701 C CA . VAL A 1 90 ? -0.799 -6.525 22.298 1.00 95.44 90 VAL A CA 1
ATOM 702 C C . VAL A 1 90 ? 0.201 -5.412 22.594 1.00 95.44 90 VAL A C 1
ATOM 704 O O . VAL A 1 90 ? 0.007 -4.278 22.181 1.00 95.44 90 VAL A O 1
ATOM 707 N N . THR A 1 91 ? 1.289 -5.697 23.302 1.00 93.81 91 THR A N 1
ATOM 708 C CA . THR A 1 91 ? 2.222 -4.633 23.715 1.00 93.81 91 THR A CA 1
ATOM 709 C C . THR A 1 91 ? 3.678 -5.062 23.642 1.00 93.81 91 THR A C 1
ATOM 711 O O . THR A 1 91 ? 4.001 -6.230 23.866 1.00 93.81 91 THR A O 1
ATOM 714 N N . THR A 1 92 ? 4.564 -4.118 23.327 1.00 91.31 92 THR A N 1
ATOM 715 C CA . THR A 1 92 ? 6.021 -4.304 23.444 1.00 91.31 92 THR A CA 1
ATOM 716 C C . THR A 1 92 ? 6.492 -4.190 24.896 1.00 91.31 92 THR A C 1
ATOM 718 O O . THR A 1 92 ? 7.503 -4.790 25.266 1.00 91.31 92 THR A O 1
ATOM 721 N N . ALA A 1 93 ? 5.733 -3.480 25.737 1.00 91.06 93 ALA A N 1
ATOM 722 C CA . ALA A 1 93 ? 6.064 -3.265 27.137 1.00 91.06 93 ALA A CA 1
ATOM 723 C C . ALA A 1 93 ? 5.967 -4.561 27.958 1.00 91.06 93 ALA A C 1
ATOM 725 O O . ALA A 1 93 ? 5.086 -5.404 27.761 1.00 91.06 93 ALA A O 1
ATOM 726 N N . GLY A 1 94 ? 6.873 -4.703 28.926 1.00 91.44 94 GLY A N 1
ATOM 727 C CA . GLY A 1 94 ? 6.746 -5.716 29.969 1.00 91.44 94 GLY A CA 1
ATOM 728 C C . GLY A 1 94 ? 5.618 -5.392 30.954 1.00 91.44 94 GLY A C 1
ATOM 729 O O . GLY A 1 94 ? 5.055 -4.300 30.955 1.00 91.44 94 GLY A O 1
ATOM 730 N N . VAL A 1 95 ? 5.335 -6.337 31.847 1.00 94.94 95 VAL A N 1
ATOM 731 C CA . VAL A 1 95 ? 4.475 -6.135 33.022 1.00 94.94 95 VAL A CA 1
ATOM 732 C C . VAL A 1 95 ? 5.237 -6.557 34.272 1.00 94.94 95 VAL A C 1
ATOM 734 O O . VAL A 1 95 ? 5.929 -7.577 34.262 1.00 94.94 95 VAL A O 1
ATOM 737 N N . ASN A 1 96 ? 5.125 -5.788 35.350 1.00 96.38 96 ASN A N 1
ATOM 738 C CA . ASN A 1 96 ? 5.693 -6.123 36.654 1.00 96.38 96 ASN A CA 1
ATOM 739 C C . ASN A 1 96 ? 4.768 -5.658 37.794 1.00 96.38 96 ASN A C 1
ATOM 741 O O . ASN A 1 96 ? 3.723 -5.046 37.565 1.00 96.38 96 ASN A O 1
ATOM 745 N N . GLY A 1 97 ? 5.117 -6.029 39.029 1.00 96.12 97 GLY A N 1
ATOM 746 C CA . GLY A 1 97 ? 4.368 -5.634 40.224 1.00 96.12 97 GLY A CA 1
ATOM 747 C C . GLY A 1 97 ? 2.865 -5.972 40.151 1.00 96.12 97 GLY A C 1
ATOM 748 O O . GLY A 1 97 ? 2.498 -7.022 39.614 1.00 96.12 97 GLY A O 1
ATOM 749 N N . PRO A 1 98 ? 1.988 -5.084 40.659 1.00 96.50 98 PRO A N 1
ATOM 750 C CA . PRO A 1 98 ? 0.534 -5.249 40.611 1.00 96.50 98 PRO A CA 1
ATOM 751 C C . PRO A 1 98 ? -0.041 -5.544 39.219 1.00 96.50 98 PRO A C 1
ATOM 753 O O . PRO A 1 98 ? -0.967 -6.345 39.100 1.00 96.50 98 PRO A O 1
ATOM 756 N N . ALA A 1 99 ? 0.514 -4.950 38.157 1.00 95.56 99 ALA A N 1
ATOM 757 C CA . ALA A 1 99 ? 0.034 -5.185 36.795 1.00 95.56 99 ALA A CA 1
ATOM 758 C C . ALA A 1 99 ? 0.269 -6.638 36.358 1.00 95.56 99 ALA A C 1
ATOM 760 O O . ALA A 1 99 ? -0.625 -7.259 35.788 1.00 95.56 99 ALA A O 1
ATOM 761 N N . LYS A 1 100 ? 1.436 -7.217 36.680 1.00 97.00 100 LYS A N 1
ATOM 762 C CA . LYS A 1 100 ? 1.713 -8.636 36.405 1.00 97.00 100 LYS A CA 1
ATOM 763 C C . LYS A 1 100 ? 0.727 -9.555 37.133 1.00 97.00 100 LYS A C 1
ATOM 765 O O . LYS A 1 100 ? 0.240 -10.504 36.525 1.00 97.00 100 LYS A O 1
ATOM 770 N N . LEU A 1 101 ? 0.412 -9.259 38.394 1.00 96.81 101 LEU A N 1
ATOM 771 C CA . LEU A 1 101 ? -0.547 -10.059 39.155 1.00 96.81 101 LEU A CA 1
ATOM 772 C C . LEU A 1 101 ? -1.949 -10.018 38.526 1.00 96.81 101 LEU A C 1
ATOM 774 O O . LEU A 1 101 ? -2.608 -11.050 38.464 1.00 96.81 101 LEU A O 1
ATOM 778 N N . LEU A 1 102 ? -2.378 -8.878 37.971 1.00 97.62 102 LEU A N 1
ATOM 779 C CA . LEU A 1 102 ? -3.638 -8.802 37.222 1.00 97.62 102 LEU A CA 1
ATOM 780 C C . LEU A 1 102 ? -3.641 -9.717 35.988 1.00 97.62 102 LEU A C 1
ATOM 782 O O . LEU A 1 102 ? -4.644 -10.374 35.711 1.00 97.62 102 LEU A O 1
ATOM 786 N N . ILE A 1 103 ? -2.519 -9.791 35.261 1.00 97.38 103 ILE A N 1
ATOM 787 C CA . ILE A 1 103 ? -2.375 -10.711 34.122 1.00 97.38 103 ILE A CA 1
ATOM 788 C C . ILE A 1 103 ? -2.477 -12.169 34.586 1.00 97.38 103 ILE A C 1
ATOM 790 O O . ILE A 1 103 ? -3.138 -12.981 33.938 1.00 97.38 103 ILE A O 1
ATOM 794 N N . ASP A 1 104 ? -1.859 -12.505 35.718 1.00 97.38 104 ASP A N 1
ATOM 795 C CA . ASP A 1 104 ? -1.917 -13.851 36.291 1.00 97.38 104 ASP A CA 1
ATOM 796 C C . ASP A 1 104 ? -3.356 -14.205 36.741 1.00 97.38 104 ASP A C 1
ATOM 798 O O . ASP A 1 104 ? -3.837 -15.302 36.436 1.00 97.38 104 ASP A O 1
ATOM 802 N N . ILE A 1 105 ? -4.087 -13.252 37.339 1.00 98.06 105 ILE A N 1
ATOM 803 C CA . ILE A 1 105 ? -5.518 -13.382 37.673 1.00 98.06 105 ILE A CA 1
ATOM 804 C C . ILE A 1 105 ? -6.361 -13.595 36.407 1.00 98.06 105 ILE A C 1
ATOM 806 O O . ILE A 1 105 ? -7.175 -14.517 36.355 1.00 98.06 105 ILE A O 1
ATOM 810 N N . SER A 1 106 ? -6.149 -12.799 35.356 1.00 98.31 106 SER A N 1
ATOM 811 C CA . SER A 1 106 ? -6.856 -12.954 34.078 1.00 98.31 106 SER A CA 1
ATOM 812 C C . SER A 1 106 ? -6.622 -14.336 33.454 1.00 98.31 106 SER A C 1
ATOM 814 O O . SER A 1 106 ? -7.570 -15.002 33.033 1.00 98.31 106 SER A O 1
ATOM 816 N N . ASN A 1 107 ? -5.383 -14.836 33.475 1.00 97.62 107 ASN A N 1
ATOM 817 C CA . ASN A 1 107 ? -5.064 -16.182 33.001 1.00 97.62 107 ASN A CA 1
ATOM 818 C C . ASN A 1 107 ? -5.797 -17.274 33.797 1.00 97.62 107 ASN A C 1
ATOM 820 O O . ASN A 1 107 ? -6.241 -18.263 33.204 1.00 97.62 107 ASN A O 1
ATOM 824 N N . HIS A 1 108 ? -5.919 -17.113 35.118 1.00 97.62 108 HIS A N 1
ATOM 825 C CA . HIS A 1 108 ? -6.672 -18.021 35.983 1.00 97.62 108 HIS A CA 1
ATOM 826 C C . HIS A 1 108 ? -8.176 -17.989 35.671 1.00 97.62 108 HIS A C 1
ATOM 828 O O . HIS A 1 108 ? -8.750 -19.026 35.331 1.00 97.62 108 HIS A O 1
ATOM 834 N N . LEU A 1 109 ? -8.793 -16.804 35.665 1.00 98.25 109 LEU A N 1
ATOM 835 C CA . LEU A 1 109 ? -10.215 -16.621 35.347 1.00 98.25 109 LEU A CA 1
ATOM 836 C C . LEU A 1 109 ? -10.564 -17.136 33.944 1.00 98.25 109 LEU A C 1
ATOM 838 O O . LEU A 1 109 ? -11.584 -17.795 33.747 1.00 98.25 109 LEU A O 1
ATOM 842 N N . GLY A 1 110 ? -9.683 -16.922 32.965 1.00 97.56 110 GLY A N 1
ATOM 843 C CA . GLY A 1 110 ? -9.853 -17.464 31.622 1.00 97.56 110 GLY A CA 1
ATOM 844 C C . GLY A 1 110 ? -9.809 -18.996 31.570 1.00 97.56 110 GLY A C 1
ATOM 845 O O . GLY A 1 110 ? -10.476 -19.593 30.721 1.00 97.56 110 GLY A O 1
ATOM 846 N N . LYS A 1 111 ? -9.045 -19.662 32.453 1.00 97.50 111 LYS A N 1
ATOM 847 C CA . LYS A 1 111 ? -9.064 -21.132 32.583 1.00 97.50 111 LYS A CA 1
ATOM 848 C C . LYS A 1 111 ? -10.388 -21.613 33.178 1.00 97.50 111 LYS A C 1
ATOM 850 O O . LYS A 1 111 ? -10.974 -22.524 32.599 1.00 97.50 111 LYS A O 1
ATOM 855 N N . LEU A 1 112 ? -10.872 -20.979 34.252 1.00 97.94 112 LEU A N 1
ATOM 856 C CA . LEU A 1 112 ? -12.167 -21.306 34.867 1.00 97.94 112 LEU A CA 1
ATOM 857 C C . LEU A 1 112 ? -13.312 -21.176 33.856 1.00 97.94 112 LEU A C 1
ATOM 859 O O . LEU A 1 112 ? -14.059 -22.131 3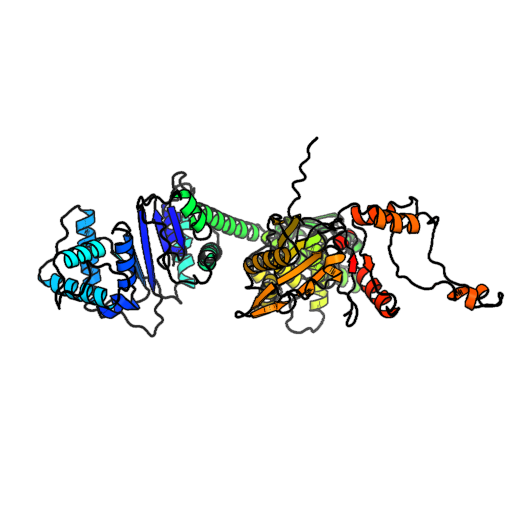3.651 1.00 97.94 112 LEU A O 1
ATOM 863 N N . ARG A 1 113 ? -13.366 -20.058 33.118 1.00 97.31 113 ARG A N 1
ATOM 864 C CA . ARG A 1 113 ? -14.363 -19.841 32.059 1.00 97.31 113 ARG A CA 1
ATOM 865 C C . ARG A 1 113 ? -14.352 -20.944 31.003 1.00 97.31 113 ARG A C 1
ATOM 867 O O . ARG A 1 113 ? -15.408 -21.436 30.622 1.00 97.31 113 ARG A O 1
ATOM 874 N N . ARG A 1 114 ? -13.171 -21.333 30.504 1.00 96.56 114 ARG A N 1
ATOM 875 C CA . ARG A 1 114 ? -13.052 -22.403 29.491 1.00 96.56 114 ARG A CA 1
ATOM 876 C C . ARG A 1 114 ? -13.467 -23.772 30.025 1.00 96.56 114 ARG A C 1
ATOM 878 O O . ARG A 1 114 ? -13.911 -24.597 29.238 1.00 96.56 114 ARG A O 1
ATOM 885 N N . ALA A 1 115 ? -13.323 -23.998 31.328 1.00 97.25 115 ALA A N 1
ATOM 886 C CA . ALA A 1 115 ? -13.795 -25.202 31.999 1.00 97.25 115 ALA A CA 1
ATOM 887 C C . ALA A 1 115 ? -15.301 -25.164 32.329 1.00 97.25 115 ALA A C 1
ATOM 889 O O . ALA A 1 115 ? -15.824 -26.152 32.831 1.00 97.25 115 ALA A O 1
ATOM 890 N N . GLY A 1 116 ? -15.995 -24.045 32.076 1.00 96.88 116 GLY A N 1
ATOM 891 C CA . GLY A 1 116 ? -17.390 -23.854 32.483 1.00 96.88 116 GLY A CA 1
ATOM 892 C C . GLY A 1 116 ? -17.579 -23.741 34.000 1.00 96.88 116 GLY A C 1
ATOM 893 O O . GLY A 1 116 ? -18.688 -23.937 34.486 1.00 96.88 116 GLY A O 1
ATOM 894 N N . ALA A 1 117 ? -16.507 -23.460 34.748 1.00 97.75 117 ALA A N 1
ATOM 895 C CA . ALA A 1 117 ? -16.551 -23.291 36.195 1.00 97.75 117 ALA A CA 1
ATOM 896 C C . ALA A 1 117 ? -17.006 -21.876 36.582 1.00 97.75 117 ALA A C 1
ATOM 898 O O . ALA A 1 117 ? -16.832 -20.921 35.818 1.00 97.75 117 ALA A O 1
ATOM 899 N N . GLU A 1 118 ? -17.549 -21.743 37.793 1.00 97.56 118 GLU A N 1
ATOM 900 C CA . GLU A 1 118 ? -17.879 -20.445 38.382 1.00 97.56 118 GLU A CA 1
ATOM 901 C C . GLU A 1 118 ? -16.621 -19.573 38.502 1.00 97.56 118 GLU A C 1
ATOM 903 O O . GLU A 1 118 ? -15.551 -20.039 38.907 1.00 97.56 118 GLU A O 1
ATOM 908 N N . LEU A 1 119 ? -16.743 -18.298 38.126 1.00 97.88 119 LEU A N 1
ATOM 909 C CA . LEU A 1 119 ? -15.643 -17.348 38.225 1.00 97.88 119 LEU A CA 1
ATOM 910 C C . LEU A 1 119 ? -15.460 -16.954 39.689 1.00 97.88 119 LEU A C 1
ATOM 912 O O . LEU A 1 119 ? -16.260 -16.206 40.241 1.00 97.88 119 LEU A O 1
ATOM 916 N N . SER A 1 120 ? -14.390 -17.444 40.301 1.00 96.56 120 SER A N 1
ATOM 917 C CA . SER A 1 120 ? -14.015 -17.094 41.666 1.00 96.56 120 SER A CA 1
ATOM 918 C C . SER A 1 120 ? -12.513 -16.842 41.765 1.00 96.56 120 SER A C 1
ATOM 920 O O . SER A 1 120 ? -11.726 -17.302 40.934 1.00 96.56 120 SER A O 1
ATOM 922 N N . VAL A 1 121 ? -12.121 -16.059 42.769 1.00 94.69 121 VAL A N 1
ATOM 923 C CA . VAL A 1 121 ? -10.722 -15.813 43.130 1.00 94.69 121 VAL A CA 1
ATOM 924 C C . VAL A 1 121 ? -10.557 -15.920 44.641 1.00 94.69 121 VAL A C 1
ATOM 926 O O . VAL A 1 121 ? -11.499 -15.666 45.396 1.00 94.69 121 VAL A O 1
ATOM 929 N N . GLU A 1 122 ? -9.349 -16.264 45.080 1.00 95.19 122 GLU A N 1
ATOM 930 C CA . GLU A 1 122 ? -8.978 -16.255 46.496 1.00 95.19 122 GLU A CA 1
ATOM 931 C C . GLU A 1 122 ? -9.131 -14.850 47.099 1.00 95.19 122 GLU A C 1
ATOM 933 O O . GLU A 1 122 ? -8.928 -13.842 46.416 1.00 95.19 122 GLU A O 1
ATOM 938 N N . ASP A 1 123 ? -9.435 -14.768 48.398 1.00 92.56 123 ASP A N 1
ATOM 939 C CA . ASP A 1 123 ? -9.658 -13.486 49.081 1.00 92.56 123 ASP A CA 1
ATOM 940 C C . ASP A 1 123 ? -8.471 -12.521 48.937 1.00 92.56 123 ASP A C 1
ATOM 942 O O . ASP A 1 123 ? -8.670 -11.332 48.702 1.00 92.56 123 ASP A O 1
ATOM 946 N N . ALA A 1 124 ? -7.237 -13.036 48.945 1.00 91.44 124 ALA A N 1
ATOM 947 C CA . ALA A 1 124 ? -6.023 -12.239 48.748 1.00 91.44 124 ALA A CA 1
ATOM 948 C C . ALA A 1 124 ? -5.944 -11.548 47.367 1.00 91.44 124 ALA A C 1
ATOM 950 O O . ALA A 1 124 ? -5.258 -10.537 47.200 1.00 91.44 124 ALA A O 1
ATOM 951 N N . MET A 1 125 ? -6.645 -12.068 46.354 1.00 94.88 125 MET A N 1
ATOM 952 C CA . MET A 1 125 ? -6.688 -11.481 45.010 1.00 94.88 125 MET A CA 1
ATOM 953 C C . MET A 1 125 ? -7.788 -10.418 44.869 1.00 94.88 125 MET A C 1
ATOM 955 O O . MET A 1 125 ? -7.714 -9.587 43.958 1.00 94.88 125 MET A O 1
ATOM 959 N N . LYS A 1 126 ? -8.779 -10.387 45.773 1.00 95.25 126 LYS A N 1
ATOM 960 C CA . LYS A 1 126 ? -9.905 -9.438 45.711 1.00 95.25 126 LYS A CA 1
ATOM 961 C C . LYS A 1 126 ? -9.450 -7.984 45.832 1.00 95.25 126 LYS A C 1
ATOM 963 O O . LYS A 1 126 ? -9.967 -7.133 45.111 1.00 95.25 126 LYS A O 1
ATOM 968 N N . ASP A 1 127 ? -8.428 -7.702 46.637 1.00 95.00 127 ASP A N 1
ATOM 969 C CA . ASP A 1 127 ? -7.874 -6.347 46.783 1.00 95.00 127 ASP A CA 1
ATOM 970 C C . ASP A 1 127 ? -7.265 -5.810 45.476 1.00 95.00 127 ASP A C 1
ATOM 972 O O . ASP A 1 127 ? -7.346 -4.614 45.167 1.00 95.00 127 ASP A O 1
ATOM 976 N N . HIS A 1 128 ? -6.702 -6.699 44.654 1.00 96.25 128 HIS A N 1
ATOM 977 C CA . HIS A 1 128 ? -6.145 -6.347 43.349 1.00 96.25 128 HIS A CA 1
ATOM 978 C C . HIS A 1 128 ? -7.244 -6.074 42.322 1.00 96.25 128 HIS A C 1
ATOM 980 O O . HIS A 1 128 ? -7.135 -5.113 41.557 1.00 96.25 128 HIS A O 1
ATOM 986 N N . LEU A 1 129 ? -8.328 -6.854 42.348 1.00 97.12 129 LEU A N 1
ATOM 987 C CA . LEU A 1 129 ? -9.517 -6.601 41.531 1.00 97.12 129 LEU A CA 1
ATOM 988 C C . LEU A 1 129 ? -10.198 -5.278 41.910 1.00 97.12 129 LEU A C 1
ATOM 990 O O . LEU A 1 129 ? -10.540 -4.492 41.028 1.00 97.12 129 LEU A O 1
ATOM 994 N N . GLN A 1 130 ? -10.316 -4.989 43.209 1.00 96.38 130 GLN A N 1
ATOM 995 C CA . GLN A 1 130 ? -10.819 -3.710 43.723 1.00 96.38 130 GLN A CA 1
ATOM 996 C C . GLN A 1 130 ? -9.959 -2.538 43.241 1.00 96.38 130 GLN A C 1
ATOM 998 O O . GLN A 1 130 ? -10.472 -1.523 42.772 1.00 96.38 130 GLN A O 1
ATOM 1003 N N . SER A 1 131 ? -8.635 -2.685 43.312 1.00 96.31 131 SER A N 1
ATOM 1004 C CA . SER A 1 131 ? -7.694 -1.668 42.836 1.00 96.31 131 SER A CA 1
ATOM 1005 C C . SER A 1 131 ? -7.795 -1.442 41.327 1.00 96.31 131 SER A C 1
ATOM 1007 O O . SER A 1 131 ? -7.753 -0.298 40.875 1.00 96.31 131 SER A O 1
ATOM 1009 N N . PHE A 1 132 ? -7.965 -2.509 40.544 1.00 97.62 132 PHE A N 1
ATOM 1010 C CA . PHE A 1 132 ? -8.149 -2.400 39.101 1.00 97.62 132 PHE A CA 1
ATOM 1011 C C . PHE A 1 132 ? -9.490 -1.754 38.736 1.00 97.62 132 PHE A C 1
ATOM 1013 O O . PHE A 1 132 ? -9.500 -0.817 37.945 1.00 97.62 132 PHE A O 1
ATOM 1020 N N . GLY A 1 133 ? -10.608 -2.150 39.349 1.00 96.69 133 GLY A N 1
ATOM 1021 C CA . GLY A 1 133 ? -11.895 -1.514 39.047 1.00 96.69 133 GLY A CA 1
ATOM 1022 C C . GLY A 1 133 ? -11.967 -0.043 39.480 1.00 96.69 133 GLY A C 1
ATOM 1023 O O . GLY A 1 133 ? -12.614 0.756 38.810 1.00 96.69 133 GLY A O 1
ATOM 1024 N N . LYS A 1 134 ? -11.212 0.380 40.505 1.00 95.44 134 LYS A N 1
ATOM 1025 C CA . LYS A 1 134 ? -11.000 1.815 40.789 1.00 95.44 134 LYS A CA 1
ATOM 1026 C C . LYS A 1 134 ? -10.239 2.528 39.673 1.00 95.44 134 LYS A C 1
ATOM 1028 O O . LYS A 1 134 ? -10.576 3.659 39.333 1.00 95.44 134 LYS A O 1
ATOM 1033 N N . ALA A 1 135 ? -9.218 1.883 39.109 1.00 96.19 135 ALA A N 1
ATOM 1034 C CA . ALA A 1 135 ? -8.508 2.423 37.954 1.00 96.19 135 ALA A CA 1
ATOM 1035 C C . ALA A 1 135 ? -9.441 2.524 36.732 1.00 96.19 135 ALA A C 1
ATOM 1037 O O . ALA A 1 135 ? -9.395 3.527 36.025 1.00 96.19 135 ALA A O 1
ATOM 1038 N N . LEU A 1 136 ? -10.345 1.557 36.532 1.00 95.88 136 LEU A N 1
ATOM 1039 C CA . LEU A 1 136 ? -11.385 1.635 35.501 1.00 95.88 136 LEU A CA 1
ATOM 1040 C C . LEU A 1 136 ? -12.321 2.829 35.727 1.00 95.88 136 LEU A C 1
ATOM 1042 O O . LEU A 1 136 ? -12.467 3.637 34.818 1.00 95.88 136 LEU A O 1
ATOM 1046 N N . LEU A 1 137 ? -12.869 3.012 36.936 1.00 93.56 137 LEU A N 1
ATOM 1047 C CA . LEU A 1 137 ? -13.711 4.175 37.276 1.00 93.56 137 LEU A CA 1
ATOM 1048 C C . LEU A 1 137 ? -13.016 5.517 37.013 1.00 93.56 137 LEU A C 1
ATOM 1050 O O . LEU A 1 137 ? -13.665 6.497 36.664 1.00 93.56 137 LEU A O 1
ATOM 1054 N N . LYS A 1 138 ? -11.695 5.568 37.201 1.00 94.00 138 LYS A N 1
ATOM 1055 C CA . LYS A 1 138 ? -10.897 6.773 36.971 1.00 94.00 138 LYS A CA 1
ATOM 1056 C C . LYS A 1 138 ? -10.665 7.066 35.485 1.00 94.00 138 LYS A C 1
ATOM 1058 O O . LYS A 1 138 ? -10.533 8.232 35.124 1.00 94.00 138 LYS A O 1
ATOM 1063 N N . HIS A 1 139 ? -10.528 6.032 34.655 1.00 93.94 139 HIS A N 1
ATOM 1064 C CA . HIS A 1 139 ? -10.017 6.161 33.286 1.00 93.94 139 HIS A CA 1
ATOM 1065 C C . HIS A 1 139 ? -11.043 5.865 32.185 1.00 93.94 139 HIS A C 1
ATOM 1067 O O . HIS A 1 139 ? -10.811 6.260 31.045 1.00 93.94 139 HIS A O 1
ATOM 1073 N N . CYS A 1 140 ? -12.158 5.200 32.486 1.00 89.44 140 CYS A N 1
ATOM 1074 C CA . CYS A 1 140 ? -13.228 5.000 31.512 1.00 89.44 140 CYS A CA 1
ATOM 1075 C C . CYS A 1 140 ? -14.096 6.258 31.411 1.00 89.44 140 CYS A C 1
ATOM 1077 O O . CYS A 1 140 ? -14.403 6.894 32.419 1.00 89.44 140 CYS A O 1
ATOM 1079 N N . THR A 1 141 ? -14.519 6.605 30.198 1.00 81.75 141 THR A N 1
ATOM 1080 C CA . THR A 1 141 ? -15.266 7.842 29.926 1.00 81.75 141 THR A CA 1
ATOM 1081 C C . THR A 1 141 ? -16.750 7.615 29.646 1.00 81.75 141 THR A C 1
ATOM 1083 O O . THR A 1 141 ? -17.520 8.564 29.781 1.00 81.75 141 THR A O 1
ATOM 1086 N N . ALA A 1 142 ? -17.168 6.396 29.285 1.00 80.12 142 ALA A N 1
ATOM 1087 C CA . ALA A 1 142 ? -18.531 6.109 28.829 1.00 80.12 142 ALA A CA 1
ATOM 1088 C C . ALA A 1 142 ? -19.246 5.001 29.624 1.00 80.12 142 ALA A C 1
ATOM 1090 O O . ALA A 1 142 ? -20.262 4.466 29.177 1.00 80.12 142 ALA A O 1
ATOM 1091 N N . LEU A 1 143 ? -18.786 4.696 30.842 1.00 79.88 143 LEU A N 1
ATOM 1092 C CA . LEU A 1 143 ? -19.474 3.723 31.683 1.00 79.88 143 LEU A CA 1
ATOM 1093 C C . LEU A 1 143 ? -20.849 4.258 32.112 1.00 79.88 143 LEU A C 1
ATOM 1095 O O . LEU A 1 143 ? -20.968 5.347 32.675 1.00 79.88 143 LEU A O 1
ATOM 1099 N N . GLY A 1 144 ? -21.902 3.484 31.837 1.00 78.94 144 GLY A N 1
ATOM 1100 C CA . GLY A 1 144 ? -23.278 3.847 32.179 1.00 78.94 144 GLY A CA 1
ATOM 1101 C C . GLY A 1 144 ? -23.526 3.952 33.691 1.00 78.94 144 GLY A C 1
ATOM 1102 O O . GLY A 1 144 ? -22.665 3.653 34.516 1.00 78.94 144 GLY A O 1
ATOM 1103 N N . GLY A 1 145 ? -24.756 4.306 34.087 1.00 80.56 145 GLY A N 1
ATOM 1104 C CA . GLY A 1 145 ? -25.109 4.590 35.491 1.00 80.56 145 GLY A CA 1
ATOM 1105 C C . GLY A 1 145 ? -24.817 3.473 36.513 1.00 80.56 145 GLY A C 1
ATOM 1106 O O . GLY A 1 145 ? -24.721 3.753 37.704 1.00 80.56 145 GLY A O 1
ATOM 1107 N N . ARG A 1 146 ? -24.617 2.221 36.074 1.00 82.25 146 ARG A N 1
ATOM 1108 C CA . ARG A 1 146 ? -24.216 1.085 36.936 1.00 82.25 146 ARG A CA 1
ATOM 1109 C C . ARG A 1 146 ? -22.783 1.200 37.477 1.00 82.25 146 ARG A C 1
ATOM 1111 O O . ARG A 1 146 ? -22.439 0.563 38.469 1.00 82.25 146 ARG A O 1
ATOM 1118 N N . TRP A 1 147 ? -21.962 2.031 36.851 1.00 89.31 147 TRP A N 1
ATOM 1119 C CA . TRP A 1 147 ? -20.567 2.279 37.208 1.00 89.31 147 TRP A CA 1
ATOM 1120 C C . TRP A 1 147 ? -20.378 3.669 37.824 1.00 89.31 147 TRP A C 1
ATOM 1122 O O . TRP A 1 147 ? -19.369 4.334 37.609 1.00 89.31 147 TRP A O 1
ATOM 1132 N N . GLN A 1 148 ? -21.349 4.122 38.622 1.00 83.12 148 GLN A N 1
ATOM 1133 C CA . GLN A 1 148 ? -21.159 5.321 39.432 1.00 83.12 148 GLN A CA 1
ATOM 1134 C C . GLN A 1 148 ? -20.255 5.034 40.642 1.00 83.12 148 GLN A C 1
ATOM 1136 O O . GLN A 1 148 ? -20.343 3.957 41.243 1.00 83.12 148 GLN A O 1
ATOM 1141 N N . PRO A 1 149 ? -19.393 5.989 41.032 1.00 75.81 149 PRO A N 1
ATOM 1142 C CA . PRO A 1 149 ? -18.564 5.858 42.219 1.00 75.81 149 PRO A CA 1
ATOM 1143 C C . PRO A 1 149 ? -19.440 5.931 43.479 1.00 75.81 149 PRO A C 1
ATOM 1145 O O . PRO A 1 149 ? -19.726 7.006 43.997 1.00 75.81 149 PRO A O 1
ATOM 1148 N N . THR A 1 150 ? -19.860 4.780 44.004 1.00 73.81 150 THR A N 1
ATOM 1149 C CA . THR A 1 150 ? -20.656 4.667 45.243 1.00 73.81 150 THR A CA 1
ATOM 1150 C C . THR A 1 150 ? -19.798 4.643 46.517 1.00 73.81 150 THR A C 1
ATOM 1152 O O . THR A 1 150 ? -20.241 4.165 47.558 1.00 73.81 150 THR A O 1
ATOM 1155 N N . GLY A 1 151 ? -18.556 5.135 46.451 1.00 79.31 151 GLY A N 1
ATOM 1156 C CA . GLY A 1 151 ? -17.603 5.158 47.563 1.00 79.31 151 GLY A CA 1
ATOM 1157 C C . GLY A 1 151 ? -16.220 4.626 47.185 1.00 79.31 151 GLY A C 1
ATOM 1158 O O . GLY A 1 151 ? -15.851 4.562 46.015 1.00 79.31 151 GLY A O 1
ATOM 1159 N N . SER A 1 152 ? -15.433 4.249 48.196 1.00 82.19 152 SER A N 1
ATOM 1160 C CA . SER A 1 152 ? -14.065 3.739 48.030 1.00 82.19 152 SER A CA 1
ATOM 1161 C C . SER A 1 152 ? -13.990 2.231 47.767 1.00 82.19 152 SER A C 1
ATOM 1163 O O . SER A 1 152 ? -12.885 1.696 47.711 1.00 82.19 152 SER A O 1
ATOM 1165 N N . VAL A 1 153 ? -15.116 1.531 47.619 1.00 91.06 153 VAL A N 1
ATOM 1166 C CA . VAL A 1 153 ? -15.183 0.077 47.402 1.00 91.06 153 VAL A CA 1
ATOM 1167 C C . VAL A 1 153 ? -16.173 -0.198 46.274 1.00 91.06 153 VAL A C 1
ATOM 1169 O O . VAL A 1 153 ? -17.265 0.368 46.268 1.00 91.06 153 VAL A O 1
ATOM 1172 N N . LEU A 1 154 ? -15.787 -1.045 45.317 1.00 92.75 154 LEU A N 1
ATOM 1173 C CA . LEU A 1 154 ? -16.675 -1.482 44.241 1.00 92.75 154 LEU A CA 1
ATOM 1174 C C . LEU A 1 154 ? -17.812 -2.319 44.818 1.00 92.75 154 LEU A C 1
ATOM 1176 O O . LEU A 1 154 ? -17.585 -3.166 45.688 1.00 92.75 154 LEU A O 1
ATOM 1180 N N . SER A 1 155 ? -19.019 -2.122 44.292 1.00 93.69 155 SER A N 1
ATOM 1181 C CA . SER A 1 155 ? -20.150 -2.996 44.609 1.00 93.69 155 SER A CA 1
ATOM 1182 C C . SER A 1 155 ? -19.870 -4.443 44.162 1.00 93.69 155 SER A C 1
ATOM 1184 O O . SER A 1 155 ? -19.093 -4.647 43.223 1.00 93.69 155 SER A O 1
ATOM 1186 N N . PRO A 1 156 ? -20.518 -5.459 44.768 1.00 93.94 156 PRO A N 1
ATOM 1187 C CA . PRO A 1 156 ? -20.365 -6.851 44.339 1.00 93.94 156 PRO A CA 1
ATOM 1188 C C . PRO A 1 15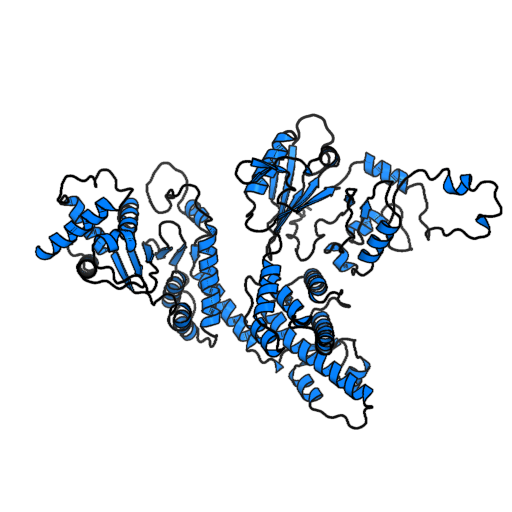6 ? -20.601 -7.044 42.834 1.00 93.94 156 PRO A C 1
ATOM 1190 O O . PRO A 1 156 ? -19.791 -7.672 42.164 1.00 93.94 156 PRO A O 1
ATOM 1193 N N . GLY A 1 157 ? -21.627 -6.392 42.272 1.00 94.44 157 GLY A N 1
ATOM 1194 C CA . GLY A 1 157 ? -21.925 -6.476 40.839 1.00 94.44 157 GLY A CA 1
ATOM 1195 C C . GLY A 1 157 ? -20.831 -5.892 39.934 1.00 94.44 157 GLY A C 1
ATOM 1196 O O . GLY A 1 157 ? -20.532 -6.475 38.896 1.00 94.44 157 GLY A O 1
ATOM 1197 N N . GLN A 1 158 ? -20.197 -4.782 40.335 1.00 95.44 158 GLN A N 1
ATOM 1198 C CA . GLN A 1 158 ? -19.054 -4.210 39.605 1.00 95.44 158 GLN A CA 1
ATOM 1199 C C . GLN A 1 158 ? -17.834 -5.134 39.677 1.00 95.44 158 GLN A C 1
ATOM 1201 O O . GLN A 1 158 ? -17.131 -5.313 38.685 1.00 95.44 158 GLN A O 1
ATOM 1206 N N . LEU A 1 159 ? -17.585 -5.748 40.838 1.00 96.00 159 LEU A N 1
ATOM 1207 C CA . LEU A 1 159 ? -16.487 -6.696 41.004 1.00 96.00 159 LEU A CA 1
ATOM 1208 C C . LEU A 1 159 ? -16.691 -7.951 40.141 1.00 96.00 159 LEU A C 1
ATOM 1210 O O . LEU A 1 159 ? -15.755 -8.389 39.471 1.00 96.00 159 LEU A O 1
ATOM 1214 N N . ASP A 1 160 ? -17.915 -8.479 40.098 1.00 96.88 160 ASP A N 1
ATOM 1215 C CA . ASP A 1 160 ? -18.284 -9.601 39.231 1.00 96.88 160 ASP A CA 1
ATOM 1216 C C . ASP A 1 160 ? -18.061 -9.270 37.756 1.00 96.88 160 ASP A C 1
ATOM 1218 O O . ASP A 1 160 ? -17.574 -10.096 36.985 1.00 96.88 160 ASP A O 1
ATOM 1222 N N . GLU A 1 161 ? -18.374 -8.042 37.355 1.00 97.12 161 GLU A N 1
ATOM 1223 C CA . GLU A 1 161 ? -18.163 -7.571 35.993 1.00 97.12 161 GLU A CA 1
ATOM 1224 C C . GLU A 1 161 ? -16.675 -7.452 35.632 1.00 97.12 161 GLU A C 1
ATOM 1226 O O . GLU A 1 161 ? -16.262 -7.902 34.561 1.00 97.12 161 GLU A O 1
ATOM 1231 N N . VAL A 1 162 ? -15.839 -6.962 36.554 1.00 97.88 162 VAL A N 1
ATOM 1232 C CA . VAL A 1 162 ? -14.375 -6.988 36.394 1.00 97.88 162 VAL A CA 1
ATOM 1233 C C . VAL A 1 162 ? -13.875 -8.422 36.206 1.00 97.88 162 VAL A C 1
ATOM 1235 O O . VAL A 1 162 ? -13.046 -8.673 35.330 1.00 97.88 162 VAL A O 1
ATOM 1238 N N . MET A 1 163 ? -14.382 -9.383 36.985 1.00 98.44 163 MET A N 1
ATOM 1239 C CA . MET A 1 163 ? -14.007 -10.793 36.830 1.00 98.44 163 MET A CA 1
ATOM 1240 C C . MET A 1 163 ? -14.441 -11.354 35.469 1.00 98.44 163 MET A C 1
ATOM 1242 O O . MET A 1 163 ? -13.655 -12.045 34.812 1.00 98.44 163 MET A O 1
ATOM 1246 N N . ARG A 1 164 ? -15.652 -11.027 34.998 1.00 98.38 164 ARG A N 1
ATOM 1247 C CA . ARG A 1 164 ? -16.133 -11.428 33.665 1.00 98.38 164 ARG A CA 1
ATOM 1248 C C . ARG A 1 164 ? -15.272 -10.839 32.549 1.00 98.38 164 ARG A C 1
ATOM 1250 O O . ARG A 1 164 ? -14.882 -11.595 31.656 1.00 98.38 164 ARG A O 1
ATOM 1257 N N . PHE A 1 165 ? -14.879 -9.570 32.633 1.00 98.31 165 PHE A N 1
ATOM 1258 C CA . PHE A 1 165 ? -13.941 -8.964 31.683 1.00 98.31 165 PHE A CA 1
ATOM 1259 C C . PHE A 1 165 ? -12.579 -9.666 31.694 1.00 98.31 165 PHE A C 1
ATOM 1261 O O . PHE A 1 165 ? -12.088 -10.121 30.660 1.00 98.31 165 PHE A O 1
ATOM 1268 N N . LEU A 1 166 ? -11.973 -9.833 32.872 1.00 98.50 166 LEU A N 1
ATOM 1269 C CA . LEU A 1 166 ? -10.660 -10.472 32.989 1.00 98.50 166 LEU A CA 1
ATOM 1270 C C . LEU A 1 166 ? -10.675 -11.938 32.532 1.00 98.50 166 LEU A C 1
ATOM 1272 O O . LEU A 1 166 ? -9.638 -12.446 32.105 1.00 98.50 166 LEU A O 1
ATOM 1276 N N . SER A 1 167 ? -11.836 -12.603 32.559 1.00 98.44 167 SER A N 1
ATOM 1277 C CA . SER A 1 167 ? -12.014 -13.961 32.029 1.00 98.44 167 SER A CA 1
ATOM 1278 C C . SER A 1 167 ? -11.956 -14.053 30.495 1.00 98.44 167 SER A C 1
ATOM 1280 O O . SER A 1 167 ? -11.641 -15.124 29.966 1.00 98.44 167 SER A O 1
ATOM 1282 N N . VAL A 1 168 ? -12.251 -12.961 29.771 1.00 98.12 168 VAL A N 1
ATOM 1283 C CA . VAL A 1 168 ? -12.080 -12.873 28.304 1.00 98.12 168 VAL A CA 1
ATOM 1284 C C . VAL A 1 168 ? -10.801 -12.170 27.879 1.00 98.12 168 VAL A C 1
ATOM 1286 O O . VAL A 1 168 ? -10.396 -12.304 26.723 1.00 98.12 168 VAL A O 1
ATOM 1289 N N . PHE A 1 169 ? -10.182 -11.420 28.788 1.00 98.38 169 PHE A N 1
ATOM 1290 C CA . PHE A 1 169 ? -8.978 -10.660 28.511 1.00 98.38 169 PHE A CA 1
ATOM 1291 C C . PHE A 1 169 ? -7.766 -11.568 28.260 1.00 98.38 169 PHE A C 1
ATOM 1293 O O . PHE A 1 169 ? -7.597 -12.627 28.869 1.00 98.38 169 PHE A O 1
ATOM 1300 N N . ARG A 1 170 ? -6.898 -11.141 27.342 1.00 97.88 170 ARG A N 1
ATOM 1301 C CA . ARG A 1 170 ? -5.618 -11.782 27.041 1.00 97.88 170 ARG A CA 1
ATOM 1302 C C . ARG A 1 170 ? -4.512 -10.746 26.947 1.00 97.88 170 ARG A C 1
ATOM 1304 O O . ARG A 1 170 ? -4.648 -9.725 26.280 1.00 97.88 170 ARG A O 1
ATOM 1311 N N . PHE A 1 171 ? -3.369 -11.066 27.535 1.00 96.88 171 PHE A N 1
ATOM 1312 C CA . PHE A 1 171 ? -2.147 -10.292 27.369 1.00 96.88 171 PHE A CA 1
ATOM 1313 C C . PHE A 1 171 ? -1.222 -10.987 26.372 1.00 96.88 171 PHE A C 1
ATOM 1315 O O . PHE A 1 171 ? -0.890 -12.162 26.536 1.00 96.88 171 PHE A O 1
ATOM 1322 N N . GLN A 1 172 ? -0.784 -10.264 25.347 1.00 95.38 172 GLN A N 1
ATOM 1323 C CA . GLN A 1 172 ? 0.144 -10.763 24.344 1.00 95.38 172 GLN A CA 1
ATOM 1324 C C . GLN A 1 172 ? 1.347 -9.830 24.235 1.00 95.38 172 GLN A C 1
ATOM 1326 O O . GLN A 1 172 ? 1.239 -8.682 23.805 1.00 95.38 172 GLN A O 1
ATOM 1331 N N . ARG A 1 173 ? 2.531 -10.359 24.547 1.00 92.19 173 ARG A N 1
ATOM 1332 C CA . ARG A 1 173 ? 3.778 -9.642 24.293 1.00 92.19 173 ARG A CA 1
ATOM 1333 C C . ARG A 1 173 ? 4.092 -9.650 22.796 1.00 92.19 173 ARG A C 1
ATOM 1335 O O . ARG A 1 173 ? 4.098 -10.703 22.156 1.00 92.19 173 ARG A O 1
ATOM 1342 N N . SER A 1 174 ? 4.358 -8.473 22.254 1.00 87.69 174 SER A N 1
ATOM 1343 C CA . SER A 1 174 ? 4.828 -8.249 20.891 1.00 87.69 174 SER A CA 1
ATOM 1344 C C . SER A 1 174 ? 6.351 -8.082 20.882 1.00 87.69 174 SER A C 1
ATOM 1346 O O . SER A 1 174 ? 6.896 -7.578 21.866 1.00 87.69 174 SER A O 1
ATOM 1348 N N . PRO A 1 175 ? 7.057 -8.469 19.800 1.00 85.00 175 PRO A N 1
ATOM 1349 C CA . PRO A 1 175 ? 8.433 -8.023 19.593 1.00 85.00 175 PRO A CA 1
ATOM 1350 C C . PRO A 1 175 ? 8.504 -6.492 19.573 1.00 85.00 175 PRO A C 1
ATOM 1352 O O . PRO A 1 175 ? 7.509 -5.843 19.234 1.00 85.00 175 PRO A O 1
ATOM 1355 N N . GLU A 1 176 ? 9.661 -5.939 19.930 1.00 83.12 176 GLU A N 1
ATOM 1356 C CA . GLU A 1 176 ? 9.921 -4.497 19.886 1.00 83.12 176 GLU A CA 1
ATOM 1357 C C . GLU A 1 176 ? 9.748 -3.950 18.462 1.00 83.12 176 GLU A C 1
ATOM 1359 O O . GLU A 1 176 ? 9.880 -4.680 17.480 1.00 83.12 176 GLU A O 1
ATOM 1364 N N . GLN A 1 177 ? 9.350 -2.682 18.345 1.00 77.06 177 GLN A N 1
ATOM 1365 C CA . GLN A 1 177 ? 8.907 -2.104 17.073 1.00 77.06 177 GLN A CA 1
ATOM 1366 C C . GLN A 1 177 ? 10.018 -2.060 16.015 1.00 77.06 177 GLN A C 1
ATOM 1368 O O . GLN A 1 177 ? 9.750 -2.301 14.839 1.00 77.06 177 GLN A O 1
ATOM 1373 N N . ASP A 1 178 ? 11.242 -1.776 16.442 1.00 75.62 178 ASP A N 1
ATOM 1374 C CA . ASP A 1 178 ? 12.457 -1.816 15.630 1.00 75.62 178 ASP A CA 1
ATOM 1375 C C . ASP A 1 178 ? 12.771 -3.239 15.150 1.00 75.62 178 ASP A C 1
ATOM 1377 O O . ASP A 1 178 ? 13.090 -3.440 13.983 1.00 75.62 178 ASP A O 1
ATOM 1381 N N . VAL A 1 179 ? 12.561 -4.242 16.004 1.00 79.81 179 VAL A N 1
ATOM 1382 C CA . VAL A 1 179 ? 12.783 -5.655 15.665 1.00 79.81 179 VAL A CA 1
ATOM 1383 C C . VAL A 1 179 ? 11.659 -6.232 14.800 1.00 79.81 179 VAL A C 1
ATOM 1385 O O . VAL A 1 179 ? 11.887 -7.160 14.024 1.00 79.81 179 VAL A O 1
ATOM 1388 N N . ILE A 1 180 ? 10.426 -5.718 14.908 1.00 80.06 180 ILE A N 1
ATOM 1389 C CA . ILE A 1 180 ? 9.266 -6.241 14.168 1.00 80.06 180 ILE A CA 1
ATOM 1390 C C . ILE A 1 180 ? 9.525 -6.249 12.666 1.00 80.06 180 ILE A C 1
ATOM 1392 O O . ILE A 1 180 ? 9.138 -7.217 12.019 1.00 80.06 180 ILE A O 1
ATOM 1396 N N . ARG A 1 181 ? 10.151 -5.207 12.108 1.00 76.94 181 ARG A N 1
ATOM 1397 C CA . ARG A 1 181 ? 10.359 -5.104 10.657 1.00 76.94 181 ARG A CA 1
ATOM 1398 C C . ARG A 1 181 ? 11.186 -6.272 10.121 1.00 76.94 181 ARG A C 1
ATOM 1400 O O . ARG A 1 181 ? 10.816 -6.854 9.106 1.00 76.94 181 ARG A O 1
ATOM 1407 N N . ASP A 1 182 ? 12.228 -6.653 10.850 1.00 78.38 182 ASP A N 1
ATOM 1408 C CA . ASP A 1 182 ? 13.164 -7.696 10.428 1.00 78.38 182 ASP A CA 1
ATOM 1409 C C . ASP A 1 182 ? 12.686 -9.094 10.842 1.00 78.38 182 ASP A C 1
ATOM 1411 O O . ASP A 1 182 ? 12.844 -10.075 10.112 1.00 78.38 182 ASP A O 1
ATOM 1415 N N . ALA A 1 183 ? 12.047 -9.206 12.011 1.00 85.25 183 ALA A N 1
ATOM 1416 C CA . ALA A 1 183 ? 11.582 -10.482 12.541 1.00 85.25 183 ALA A CA 1
ATOM 1417 C C . ALA A 1 183 ? 10.245 -10.939 11.943 1.00 85.25 183 ALA A C 1
ATOM 1419 O O . ALA A 1 183 ? 9.989 -12.144 11.887 1.00 85.25 183 ALA A O 1
ATOM 1420 N N . ALA A 1 184 ? 9.369 -10.021 11.523 1.00 89.38 184 ALA A N 1
ATOM 1421 C CA . ALA A 1 184 ? 8.031 -10.366 11.050 1.00 89.38 184 ALA A CA 1
ATOM 1422 C C . ALA A 1 184 ? 8.017 -11.246 9.786 1.00 89.38 184 ALA A C 1
ATOM 1424 O O . ALA A 1 184 ? 7.282 -12.242 9.805 1.00 89.38 184 ALA A O 1
ATOM 1425 N N . PRO A 1 185 ? 8.838 -10.984 8.747 1.00 91.12 185 PRO A N 1
ATOM 1426 C CA . PRO A 1 185 ? 8.962 -11.882 7.601 1.00 91.12 185 PRO A CA 1
ATOM 1427 C C . PRO A 1 185 ? 9.265 -13.327 8.015 1.00 91.12 185 PRO A C 1
ATOM 1429 O O . PRO A 1 185 ? 8.550 -14.265 7.662 1.00 91.12 185 PRO A O 1
ATOM 1432 N N . THR A 1 186 ? 10.280 -13.520 8.853 1.00 92.75 186 THR A N 1
ATOM 1433 C CA . THR A 1 186 ? 10.695 -14.857 9.292 1.00 92.75 186 THR A CA 1
ATOM 1434 C C . THR A 1 186 ? 9.679 -15.500 10.235 1.00 92.75 186 THR A C 1
ATOM 1436 O O . THR A 1 186 ? 9.446 -16.701 10.165 1.00 92.75 186 THR A O 1
ATOM 1439 N N . ARG A 1 187 ? 9.049 -14.731 11.127 1.00 94.31 187 ARG A N 1
ATOM 1440 C CA . ARG A 1 187 ? 8.166 -15.282 12.165 1.00 94.31 187 ARG A CA 1
ATOM 1441 C C . ARG A 1 187 ? 6.748 -15.567 11.678 1.00 94.31 187 ARG A C 1
ATOM 1443 O O . ARG A 1 187 ? 6.131 -16.510 12.168 1.00 94.31 187 ARG A O 1
ATOM 1450 N N . TYR A 1 188 ? 6.217 -14.745 10.775 1.00 95.12 188 TYR A N 1
ATOM 1451 C CA . TYR A 1 188 ? 4.809 -14.811 10.370 1.00 95.12 188 TYR A CA 1
ATOM 1452 C C . TYR A 1 188 ? 4.620 -15.257 8.922 1.00 95.12 188 TYR A C 1
ATOM 1454 O O . TYR A 1 188 ? 3.642 -15.940 8.639 1.00 95.12 188 TYR A O 1
ATOM 1462 N N . VAL A 1 189 ? 5.548 -14.920 8.022 1.00 96.94 189 VAL A N 1
ATOM 1463 C CA . VAL A 1 189 ? 5.421 -15.260 6.597 1.00 96.94 189 VAL A CA 1
ATOM 1464 C C . VAL A 1 189 ? 6.119 -16.565 6.253 1.00 96.94 189 VAL A C 1
ATOM 1466 O O . VAL A 1 189 ? 5.538 -17.382 5.547 1.00 96.94 189 VAL A O 1
ATOM 1469 N N . LYS A 1 190 ? 7.321 -16.822 6.779 1.00 96.62 190 LYS A N 1
ATOM 1470 C CA . LYS A 1 190 ? 8.024 -18.082 6.494 1.00 96.62 190 LYS A CA 1
ATOM 1471 C C . LYS A 1 190 ? 7.169 -19.335 6.767 1.00 96.62 190 LYS A C 1
ATOM 1473 O O . LYS A 1 190 ? 7.121 -20.173 5.875 1.00 96.62 190 LYS A O 1
ATOM 1478 N N . PRO A 1 191 ? 6.430 -19.465 7.890 1.00 97.88 191 PRO A N 1
ATOM 1479 C CA . PRO A 1 191 ? 5.573 -20.635 8.108 1.00 97.88 191 PRO A CA 1
ATOM 1480 C C . PRO A 1 191 ? 4.479 -20.794 7.044 1.00 97.88 191 PRO A C 1
ATOM 1482 O O . PRO A 1 191 ? 4.134 -21.910 6.665 1.00 97.88 191 PRO A O 1
ATOM 1485 N N . VAL A 1 192 ? 3.951 -19.675 6.539 1.00 97.81 192 VAL A N 1
ATOM 1486 C CA . VAL A 1 192 ? 2.984 -19.668 5.437 1.00 97.81 192 VAL A CA 1
ATOM 1487 C C . VAL A 1 192 ? 3.638 -20.159 4.149 1.00 97.81 192 VAL A C 1
ATOM 1489 O O . VAL A 1 192 ? 3.096 -21.044 3.499 1.00 97.81 192 VAL A O 1
ATOM 1492 N N . LEU A 1 193 ? 4.814 -19.639 3.797 1.00 97.44 193 LEU A N 1
ATOM 1493 C CA . LEU A 1 193 ? 5.522 -20.048 2.581 1.00 97.44 193 LEU A CA 1
ATOM 1494 C C . LEU A 1 193 ? 5.979 -21.505 2.629 1.00 97.44 193 LEU A C 1
ATOM 1496 O O . LEU A 1 193 ? 5.834 -22.211 1.634 1.00 97.44 193 LEU A O 1
ATOM 1500 N N . ASP A 1 194 ? 6.433 -21.970 3.793 1.00 96.94 194 ASP A N 1
ATOM 1501 C CA . ASP A 1 194 ? 6.764 -23.374 4.026 1.00 96.94 194 ASP A CA 1
ATOM 1502 C C . ASP A 1 194 ? 5.511 -24.257 3.818 1.00 96.94 194 ASP A C 1
ATOM 1504 O O . ASP A 1 194 ? 5.595 -25.300 3.171 1.00 96.94 194 ASP A O 1
ATOM 1508 N N . ARG A 1 195 ? 4.323 -23.821 4.280 1.00 96.88 195 ARG A N 1
ATOM 1509 C CA . ARG A 1 195 ? 3.043 -24.522 4.040 1.00 96.88 195 ARG A CA 1
ATOM 1510 C C . ARG A 1 195 ? 2.612 -24.503 2.570 1.00 96.88 195 ARG A C 1
ATOM 1512 O O . ARG A 1 195 ? 2.009 -25.468 2.114 1.00 96.88 195 ARG A O 1
ATOM 1519 N N . LEU A 1 196 ? 2.906 -23.425 1.847 1.00 96.75 196 LEU A N 1
ATOM 1520 C CA . LEU A 1 196 ? 2.623 -23.275 0.415 1.00 96.75 196 LEU A CA 1
ATOM 1521 C C . LEU A 1 196 ? 3.699 -23.912 -0.484 1.00 96.75 196 LEU A C 1
ATOM 1523 O O . LEU A 1 196 ? 3.580 -23.832 -1.703 1.00 96.75 196 LEU A O 1
ATOM 1527 N N . ALA A 1 197 ? 4.747 -24.511 0.097 1.00 96.62 197 ALA A N 1
ATOM 1528 C CA . ALA A 1 197 ? 5.919 -25.032 -0.610 1.00 96.62 197 ALA A CA 1
ATOM 1529 C C . ALA A 1 197 ? 6.582 -24.009 -1.561 1.00 96.62 197 ALA A C 1
ATOM 1531 O O . ALA A 1 197 ? 7.131 -24.374 -2.600 1.00 96.62 197 ALA A O 1
ATOM 1532 N N . SER A 1 198 ? 6.542 -22.720 -1.206 1.00 94.56 198 SER A N 1
ATOM 1533 C CA . SER A 1 198 ? 7.113 -21.637 -2.011 1.00 94.56 198 SER A CA 1
ATOM 1534 C C . SER A 1 198 ? 8.498 -21.233 -1.511 1.00 94.56 198 SER A C 1
ATOM 1536 O O . SER A 1 198 ? 8.737 -21.113 -0.311 1.00 94.56 198 SER A O 1
ATOM 1538 N N . THR A 1 199 ? 9.408 -20.949 -2.445 1.00 93.81 199 THR A N 1
ATOM 1539 C CA . THR A 1 199 ? 10.741 -20.399 -2.149 1.00 93.81 199 THR A CA 1
ATOM 1540 C C . THR A 1 199 ? 10.790 -18.872 -2.238 1.00 93.81 199 THR A C 1
ATOM 1542 O O . THR A 1 199 ? 11.880 -18.308 -2.343 1.00 93.81 199 THR A O 1
ATOM 1545 N N . ALA A 1 200 ? 9.639 -18.193 -2.271 1.00 90.38 200 ALA A N 1
ATOM 1546 C CA . ALA A 1 200 ? 9.601 -16.737 -2.308 1.00 90.38 200 ALA A CA 1
ATOM 1547 C C . ALA A 1 200 ? 10.292 -16.123 -1.069 1.00 90.38 200 ALA A C 1
ATOM 1549 O O . ALA A 1 200 ? 10.234 -16.701 0.019 1.00 90.38 200 ALA A O 1
ATOM 1550 N N . PRO A 1 201 ? 10.948 -14.954 -1.181 1.00 88.12 201 PRO A N 1
ATOM 1551 C CA . PRO A 1 201 ? 11.533 -14.273 -0.039 1.00 88.12 201 PRO A CA 1
ATOM 1552 C C . PRO A 1 201 ? 10.420 -13.857 0.932 1.00 88.12 201 PRO A C 1
ATOM 1554 O O . PRO A 1 201 ? 9.525 -13.107 0.531 1.00 88.12 201 PRO A O 1
ATOM 1557 N N . PRO A 1 202 ? 10.476 -14.258 2.218 1.00 93.31 202 PRO A N 1
ATOM 1558 C CA . PRO A 1 202 ? 9.444 -13.891 3.186 1.00 93.31 202 PRO A CA 1
ATOM 1559 C C . PRO A 1 202 ? 9.232 -12.378 3.320 1.00 93.31 202 PRO A C 1
ATOM 1561 O O . PRO A 1 202 ? 8.128 -11.943 3.630 1.00 93.31 202 PRO A O 1
ATOM 1564 N N . VAL A 1 203 ? 10.276 -11.573 3.086 1.00 85.31 203 VAL A N 1
ATOM 1565 C CA . VAL A 1 203 ? 10.206 -10.105 3.175 1.00 85.31 203 VAL A CA 1
ATOM 1566 C C . VAL A 1 203 ? 9.300 -9.503 2.103 1.00 85.31 203 VAL A C 1
ATOM 1568 O O . VAL A 1 203 ? 8.463 -8.672 2.428 1.00 85.31 203 VAL A O 1
ATOM 1571 N N . ALA A 1 204 ? 9.382 -9.993 0.862 1.00 82.56 204 ALA A N 1
ATOM 1572 C CA . ALA A 1 204 ? 8.554 -9.500 -0.236 1.00 82.56 204 ALA A CA 1
ATOM 1573 C C . ALA A 1 204 ? 7.069 -9.754 0.049 1.00 82.56 204 ALA A C 1
ATOM 1575 O O . ALA A 1 204 ? 6.236 -8.864 -0.062 1.00 82.56 204 ALA A O 1
ATOM 1576 N N . VAL A 1 205 ? 6.749 -10.963 0.508 1.00 90.06 205 VAL A N 1
ATOM 1577 C CA . VAL A 1 205 ? 5.374 -11.346 0.844 1.00 90.06 205 VAL A CA 1
ATOM 1578 C C . VAL A 1 205 ? 4.874 -10.604 2.093 1.00 90.06 205 VAL A C 1
ATOM 1580 O O . VAL A 1 205 ? 3.714 -10.199 2.144 1.00 90.06 205 VAL A O 1
ATOM 1583 N N . TRP A 1 206 ? 5.736 -10.380 3.093 1.00 93.94 206 TRP A N 1
ATOM 1584 C CA . TRP A 1 206 ? 5.397 -9.568 4.267 1.00 93.94 206 TRP A CA 1
ATOM 1585 C C . TRP A 1 206 ? 5.030 -8.141 3.883 1.00 93.94 206 TRP A C 1
ATOM 1587 O O . TRP A 1 206 ? 4.021 -7.630 4.366 1.00 93.94 206 TRP A O 1
ATOM 1597 N N . ASP A 1 207 ? 5.831 -7.509 3.029 1.00 84.69 207 ASP A N 1
ATOM 1598 C CA . ASP A 1 207 ? 5.610 -6.127 2.637 1.00 84.69 207 ASP A CA 1
ATOM 1599 C C . ASP A 1 207 ? 4.272 -5.977 1.912 1.00 84.69 207 ASP A C 1
ATOM 1601 O O . ASP A 1 207 ? 3.507 -5.074 2.266 1.00 84.69 207 ASP A O 1
ATOM 1605 N N . GLU A 1 208 ? 3.944 -6.872 0.979 1.00 86.50 208 GLU A N 1
ATOM 1606 C CA . GLU A 1 208 ? 2.662 -6.853 0.265 1.00 86.50 208 GLU A CA 1
ATOM 1607 C C . GLU A 1 208 ? 1.468 -6.991 1.218 1.00 86.50 208 GLU A C 1
ATOM 1609 O O . GLU A 1 208 ? 0.572 -6.143 1.227 1.00 86.50 208 GLU A O 1
ATOM 1614 N N . VAL A 1 209 ? 1.493 -7.974 2.124 1.00 94.12 209 VAL A N 1
ATOM 1615 C CA . VAL A 1 209 ? 0.418 -8.136 3.117 1.00 94.12 209 VAL A CA 1
ATOM 1616 C C . VAL A 1 209 ? 0.358 -6.940 4.070 1.00 94.12 209 VAL A C 1
ATOM 1618 O O . VAL A 1 209 ? -0.722 -6.456 4.399 1.00 94.12 209 VAL A O 1
ATOM 1621 N N . LEU A 1 210 ? 1.497 -6.395 4.498 1.00 90.31 210 LEU A N 1
ATOM 1622 C CA . LEU A 1 210 ? 1.523 -5.181 5.312 1.00 90.31 210 LEU A CA 1
ATOM 1623 C C . LEU A 1 210 ? 0.929 -3.976 4.561 1.00 90.31 210 LEU A C 1
ATOM 1625 O O . LEU A 1 210 ? 0.364 -3.095 5.208 1.00 90.31 210 LEU A O 1
ATOM 1629 N N . SER A 1 211 ? 1.034 -3.925 3.226 1.00 80.69 211 SER A N 1
ATOM 1630 C CA . SER A 1 211 ? 0.370 -2.902 2.402 1.00 80.69 211 SER A CA 1
ATOM 1631 C C . SER A 1 211 ? -1.124 -2.945 2.529 1.00 80.69 211 SER A C 1
ATOM 1633 O O . SER A 1 211 ? -1.717 -1.929 2.875 1.00 80.69 211 SER A O 1
ATOM 1635 N N . LEU A 1 212 ? -1.684 -4.130 2.302 1.00 88.94 212 LEU A N 1
ATOM 1636 C CA . LEU A 1 212 ? -3.113 -4.366 2.373 1.00 88.94 212 LEU A CA 1
ATOM 1637 C C . LEU A 1 212 ? -3.666 -3.856 3.708 1.00 88.94 212 LEU A C 1
ATOM 1639 O O . LEU A 1 212 ? -4.616 -3.084 3.749 1.00 88.94 212 LEU A O 1
ATOM 1643 N N . PHE A 1 213 ? -3.005 -4.189 4.818 1.00 92.50 213 PHE A N 1
ATOM 1644 C CA . PHE A 1 213 ? -3.431 -3.709 6.132 1.00 92.50 213 PHE A CA 1
ATOM 1645 C C . PHE A 1 213 ? -3.280 -2.195 6.318 1.00 92.50 213 PHE A C 1
ATOM 1647 O O . PHE A 1 213 ? -4.157 -1.587 6.923 1.00 92.50 213 PHE A O 1
ATOM 1654 N N . ARG A 1 214 ? -2.196 -1.577 5.830 1.00 85.00 214 ARG A N 1
ATOM 1655 C CA . ARG A 1 214 ? -1.997 -0.119 5.938 1.00 85.00 214 ARG A CA 1
ATOM 1656 C C . ARG A 1 214 ? -3.058 0.659 5.174 1.00 85.00 214 ARG A C 1
ATOM 1658 O O . ARG A 1 214 ? -3.561 1.645 5.694 1.00 85.00 214 ARG A O 1
ATOM 1665 N N . GLU A 1 215 ? -3.398 0.201 3.979 1.00 83.31 215 GLU A N 1
ATOM 1666 C CA . GLU A 1 215 ? -4.441 0.801 3.153 1.00 83.31 215 GLU A CA 1
ATOM 1667 C C . GLU A 1 215 ? -5.798 0.754 3.866 1.00 83.31 215 GLU A C 1
ATOM 1669 O O . GLU A 1 215 ? -6.441 1.785 4.053 1.00 83.31 215 GLU A O 1
ATOM 1674 N N . ARG A 1 216 ? -6.178 -0.421 4.385 1.00 86.81 216 ARG A N 1
ATOM 1675 C CA . ARG A 1 216 ? -7.430 -0.612 5.137 1.00 86.81 216 ARG A CA 1
ATOM 1676 C C . ARG A 1 216 ? -7.473 0.163 6.455 1.00 86.81 216 ARG A C 1
ATOM 1678 O O . ARG A 1 216 ? -8.547 0.567 6.892 1.00 86.81 216 ARG A O 1
ATOM 1685 N N . MET A 1 217 ? -6.320 0.361 7.093 1.00 84.88 217 MET A N 1
ATOM 1686 C CA . MET A 1 217 ? -6.172 1.229 8.264 1.00 84.88 217 MET A CA 1
ATOM 1687 C C . MET A 1 217 ? -6.399 2.703 7.886 1.00 84.88 217 MET A C 1
ATOM 1689 O O . MET A 1 217 ? -7.213 3.377 8.502 1.00 84.88 217 MET A O 1
ATOM 1693 N N . GLN A 1 218 ? -5.790 3.181 6.798 1.00 80.00 218 GLN A N 1
ATOM 1694 C CA . GLN A 1 218 ? -5.887 4.580 6.355 1.00 80.00 218 GLN A CA 1
ATOM 1695 C C . GLN A 1 218 ? -7.247 4.975 5.758 1.00 80.00 218 GLN A C 1
ATOM 1697 O O . GLN A 1 218 ? -7.604 6.152 5.804 1.00 80.00 218 GLN A O 1
ATOM 1702 N N . ALA A 1 219 ? -8.017 4.019 5.228 1.00 73.88 219 ALA A N 1
ATOM 1703 C CA . ALA A 1 219 ? -9.306 4.254 4.566 1.00 73.88 219 ALA A CA 1
ATOM 1704 C C . ALA A 1 219 ? -10.374 4.950 5.441 1.00 73.88 219 ALA A C 1
ATOM 1706 O O . ALA A 1 219 ? -11.408 5.372 4.934 1.00 73.88 219 ALA A O 1
ATOM 1707 N N . ALA A 1 220 ? -10.147 5.079 6.750 1.00 63.84 220 ALA A N 1
ATOM 1708 C CA . ALA A 1 220 ? -11.067 5.726 7.678 1.00 63.84 220 ALA A CA 1
ATOM 1709 C C . ALA A 1 220 ? -11.120 7.258 7.551 1.00 63.84 220 ALA A C 1
ATOM 1711 O O . ALA A 1 220 ? -12.139 7.861 7.892 1.00 63.84 220 ALA A O 1
ATOM 1712 N N . GLY A 1 221 ? -10.014 7.888 7.136 1.00 55.50 221 GLY A N 1
ATOM 1713 C CA . GLY A 1 221 ? -9.790 9.305 7.426 1.00 55.50 221 GLY A CA 1
ATOM 1714 C C . GLY A 1 221 ? -9.862 9.614 8.938 1.00 55.50 221 GLY A C 1
ATOM 1715 O O . GLY A 1 221 ? -10.128 8.739 9.768 1.00 55.50 221 GLY A O 1
ATOM 1716 N N . PRO A 1 222 ? -9.604 10.860 9.358 1.00 50.97 222 PRO A N 1
ATOM 1717 C CA . PRO A 1 222 ? -9.885 11.273 10.728 1.00 50.97 222 PRO A CA 1
ATOM 1718 C C . PRO A 1 222 ? -11.405 11.275 10.954 1.00 50.97 222 PRO A C 1
ATOM 1720 O O . PRO A 1 222 ? -12.123 12.031 10.308 1.00 50.97 222 PRO A O 1
ATOM 1723 N N . THR A 1 223 ? -11.927 10.452 11.871 1.00 52.56 223 THR A N 1
ATOM 1724 C CA . THR A 1 223 ? -13.355 10.498 12.238 1.00 52.56 223 THR A CA 1
ATOM 1725 C C . THR A 1 223 ? -13.690 11.866 12.856 1.00 52.56 223 THR A C 1
ATOM 1727 O O . THR A 1 223 ? -13.206 12.133 13.961 1.00 52.56 223 THR A O 1
ATOM 1730 N N . PRO A 1 224 ? -14.534 12.713 12.226 1.00 41.88 224 PRO A N 1
ATOM 1731 C CA . PRO A 1 224 ? -14.724 14.115 12.628 1.00 41.88 224 PRO A CA 1
ATOM 1732 C C . PRO A 1 224 ? -15.308 14.312 14.031 1.00 41.88 224 PRO A C 1
ATOM 1734 O O . PRO A 1 224 ? -15.206 15.388 14.609 1.00 41.88 224 PRO A O 1
ATOM 1737 N N . THR A 1 225 ? -15.948 13.286 14.593 1.00 44.28 225 THR A N 1
ATOM 1738 C CA . THR A 1 225 ? -16.709 13.405 15.845 1.00 44.28 225 THR A CA 1
ATOM 1739 C C . THR A 1 225 ? -16.171 12.556 16.990 1.00 44.28 225 THR A C 1
ATOM 1741 O O . THR A 1 225 ? -16.737 12.612 18.080 1.00 44.28 225 THR A O 1
ATOM 1744 N N . GLY A 1 226 ? -15.125 11.744 16.775 1.00 43.28 226 GLY A N 1
ATOM 1745 C CA . GLY A 1 226 ? -14.619 10.790 17.779 1.00 43.28 226 GLY A CA 1
ATOM 1746 C C . GLY A 1 226 ? -15.692 9.853 18.366 1.00 43.28 226 GLY A C 1
ATOM 1747 O O . GLY A 1 226 ? -15.455 9.193 19.378 1.00 43.28 226 GLY A O 1
ATOM 1748 N N . ARG A 1 227 ? -16.892 9.827 17.769 1.00 43.03 227 ARG A N 1
ATOM 1749 C CA . ARG A 1 227 ? -18.050 9.065 18.225 1.00 43.03 227 ARG A CA 1
ATOM 1750 C C . ARG A 1 227 ? -18.059 7.693 17.574 1.00 43.03 227 ARG A C 1
ATOM 1752 O O . ARG A 1 227 ? -17.599 7.499 16.454 1.00 43.03 227 ARG A O 1
ATOM 1759 N N . LEU A 1 228 ? -18.590 6.749 18.333 1.00 42.66 228 LEU A N 1
ATOM 1760 C CA . LEU A 1 228 ? -18.597 5.327 18.029 1.00 42.66 228 LEU A CA 1
ATOM 1761 C C . LEU A 1 228 ? -19.713 4.968 17.055 1.00 42.66 228 LEU A C 1
ATOM 1763 O O . LEU A 1 228 ? -20.850 5.357 17.311 1.00 42.66 228 LEU A O 1
ATOM 1767 N N . PRO A 1 229 ? -19.430 4.202 15.993 1.00 49.34 229 PRO A N 1
ATOM 1768 C CA . PRO A 1 229 ? -20.484 3.638 15.151 1.00 49.34 229 PRO A CA 1
ATOM 1769 C C . PRO A 1 229 ? -21.030 2.313 15.726 1.00 49.34 229 PRO A C 1
ATOM 1771 O O . PRO A 1 229 ? -20.262 1.451 16.129 1.00 49.34 229 PRO A O 1
ATOM 1774 N N . ASP A 1 230 ? -22.348 2.105 15.745 1.00 55.69 230 ASP A N 1
ATOM 1775 C CA . ASP A 1 230 ? -23.019 0.931 16.348 1.00 55.69 230 ASP A CA 1
ATOM 1776 C C . ASP A 1 230 ? -23.040 -0.318 15.432 1.00 55.69 230 ASP A C 1
ATOM 1778 O O . ASP A 1 230 ? -24.099 -0.790 15.000 1.00 55.69 230 ASP A O 1
ATOM 1782 N N . VAL A 1 231 ? -21.874 -0.868 15.071 1.00 53.41 231 VAL A N 1
ATOM 1783 C CA . VAL A 1 231 ? -21.819 -1.926 14.033 1.00 53.41 231 VAL A CA 1
ATOM 1784 C C . VAL A 1 231 ? -21.828 -3.358 14.590 1.00 53.41 231 VAL A C 1
ATOM 1786 O O . VAL A 1 231 ? -22.159 -4.296 13.872 1.00 53.41 231 VAL A O 1
ATOM 1789 N N . LEU A 1 232 ? -21.563 -3.559 15.885 1.00 55.66 232 LEU A N 1
ATOM 1790 C CA . LEU A 1 232 ? -21.531 -4.901 16.497 1.00 55.66 232 LEU A CA 1
ATOM 1791 C C . LEU A 1 232 ? -22.529 -5.103 17.648 1.00 55.66 232 LEU A C 1
ATOM 1793 O O . LEU A 1 232 ? -22.596 -6.186 18.234 1.00 55.66 232 LEU A O 1
ATOM 1797 N N . THR A 1 233 ? -23.314 -4.080 17.978 1.00 55.12 233 THR A N 1
ATOM 1798 C CA . THR A 1 233 ? -24.430 -4.190 18.915 1.00 55.12 233 THR A CA 1
ATOM 1799 C C . THR A 1 233 ? -25.651 -4.716 18.161 1.00 55.12 233 THR A C 1
ATOM 1801 O O . THR A 1 233 ? -26.294 -4.028 17.372 1.00 55.12 233 THR A O 1
ATOM 1804 N N . ASP A 1 234 ? -25.957 -5.986 18.414 1.00 47.72 234 ASP A N 1
ATOM 1805 C CA . ASP A 1 234 ? -27.106 -6.746 17.896 1.00 47.72 234 ASP A CA 1
ATOM 1806 C C . ASP A 1 234 ? -28.458 -6.253 18.468 1.00 47.72 234 ASP A C 1
ATOM 1808 O O . ASP A 1 234 ? -29.430 -7.004 18.577 1.00 47.72 234 ASP A O 1
ATOM 1812 N N . ASP A 1 235 ? -28.523 -4.994 18.915 1.00 45.75 235 ASP A N 1
ATOM 1813 C CA . ASP A 1 235 ? -29.720 -4.465 19.546 1.00 45.75 235 ASP A CA 1
ATOM 1814 C C . ASP A 1 235 ? -30.754 -4.109 18.484 1.00 45.75 235 ASP A C 1
ATOM 1816 O O . ASP A 1 235 ? -30.573 -3.240 17.630 1.00 45.75 235 ASP A O 1
ATOM 1820 N N . ARG A 1 236 ? -31.864 -4.841 18.596 1.00 43.56 236 ARG A N 1
ATOM 1821 C CA . ARG A 1 236 ? -33.137 -4.775 17.875 1.00 43.56 236 ARG A CA 1
ATOM 1822 C C . ARG A 1 236 ? -33.853 -3.430 18.064 1.00 43.56 236 ARG A C 1
ATOM 1824 O O . ARG A 1 236 ? -35.028 -3.390 18.429 1.00 43.56 236 ARG A O 1
ATOM 1831 N N . GLY A 1 237 ? -33.152 -2.323 17.857 1.00 51.28 237 GLY A N 1
ATOM 1832 C CA . GLY A 1 237 ? -33.778 -1.032 17.620 1.00 51.28 237 GLY A CA 1
ATOM 1833 C C . GLY A 1 237 ? -34.531 -1.058 16.282 1.00 51.28 237 GLY A C 1
ATOM 1834 O O . GLY A 1 237 ? -34.171 -1.826 15.392 1.00 51.28 237 GLY A O 1
ATOM 1835 N N . PRO A 1 238 ? -35.573 -0.231 16.101 1.00 49.78 238 PRO A N 1
ATOM 1836 C CA . PRO A 1 238 ? -36.383 -0.190 14.878 1.00 49.78 238 PRO A CA 1
ATOM 1837 C C . PRO A 1 238 ? -35.648 0.383 13.648 1.00 49.78 238 PRO A C 1
ATOM 1839 O O . PRO A 1 238 ? -36.286 0.716 12.651 1.00 49.78 238 PRO A O 1
ATOM 1842 N N . THR A 1 239 ? -34.322 0.528 13.694 1.00 51.94 239 THR A N 1
ATOM 1843 C CA . THR A 1 239 ? -33.519 0.959 12.552 1.00 51.94 239 THR A CA 1
ATOM 1844 C C . THR A 1 239 ? -33.316 -0.206 11.583 1.00 51.94 239 THR A C 1
ATOM 1846 O O . THR A 1 239 ? -32.800 -1.266 11.923 1.00 51.94 239 THR A O 1
ATOM 1849 N N . THR A 1 240 ? -33.758 0.014 10.347 1.00 54.44 240 THR A N 1
ATOM 1850 C CA . THR A 1 240 ? -33.944 -0.957 9.258 1.00 54.44 240 THR A CA 1
ATOM 1851 C C . THR A 1 240 ? -32.664 -1.499 8.623 1.00 54.44 240 THR A C 1
ATOM 1853 O O . THR A 1 240 ? -32.764 -2.340 7.736 1.00 54.44 240 THR A O 1
ATOM 1856 N N . ALA A 1 241 ? -31.483 -1.039 9.048 1.00 59.62 241 ALA A N 1
ATOM 1857 C CA . ALA A 1 241 ? -30.225 -1.474 8.455 1.00 59.62 241 ALA A CA 1
ATOM 1858 C C . ALA A 1 241 ? -29.880 -2.902 8.904 1.00 59.62 241 ALA A C 1
ATOM 1860 O O . ALA A 1 241 ? -29.570 -3.149 10.078 1.00 59.62 241 ALA A O 1
ATOM 1861 N N . THR A 1 242 ? -29.934 -3.831 7.957 1.00 69.81 242 THR A N 1
ATOM 1862 C CA . THR A 1 242 ? -29.496 -5.218 8.098 1.00 69.81 242 THR A CA 1
ATOM 1863 C C . THR A 1 242 ? -28.007 -5.279 8.452 1.00 69.81 242 THR A C 1
ATOM 1865 O O . THR A 1 242 ? -27.231 -4.381 8.123 1.00 69.81 242 THR A O 1
ATOM 1868 N N . ALA A 1 243 ? -27.569 -6.363 9.100 1.00 67.25 243 ALA A N 1
ATOM 1869 C CA . ALA A 1 243 ? -26.147 -6.579 9.394 1.00 67.25 243 ALA A CA 1
ATOM 1870 C C . ALA A 1 243 ? -25.266 -6.500 8.129 1.00 67.25 243 ALA A C 1
ATOM 1872 O O . ALA A 1 243 ? -24.138 -6.023 8.196 1.00 67.25 243 ALA A O 1
ATOM 1873 N N . SER A 1 244 ? -25.812 -6.901 6.975 1.00 70.56 244 SER A N 1
ATOM 1874 C CA . SER A 1 244 ? -25.132 -6.826 5.680 1.00 70.56 244 SER A CA 1
ATOM 1875 C C . SER A 1 244 ? -24.896 -5.390 5.210 1.00 70.56 244 SER A C 1
ATOM 1877 O O . SER A 1 244 ? -23.860 -5.123 4.613 1.00 70.56 244 SER A O 1
ATOM 1879 N N . GLU A 1 245 ? -25.831 -4.469 5.458 1.00 70.88 245 GLU A N 1
ATOM 1880 C CA . GLU A 1 245 ? -25.677 -3.057 5.079 1.00 70.88 245 GLU A CA 1
ATOM 1881 C C . GLU A 1 245 ? -24.613 -2.378 5.947 1.00 70.88 245 GLU A C 1
ATOM 1883 O O . GLU A 1 245 ? -23.724 -1.718 5.418 1.00 70.88 245 GLU A O 1
ATOM 1888 N N . ARG A 1 246 ? -24.617 -2.637 7.265 1.00 70.50 246 ARG A N 1
ATOM 1889 C CA . ARG A 1 246 ? -23.580 -2.105 8.170 1.00 70.50 246 ARG A CA 1
ATOM 1890 C C . ARG A 1 246 ? -22.194 -2.675 7.870 1.00 70.50 246 ARG A C 1
ATOM 1892 O O . ARG A 1 246 ? -21.192 -1.984 8.027 1.00 70.50 246 ARG A O 1
ATOM 1899 N N . GLU A 1 247 ? -22.120 -3.940 7.458 1.00 73.75 247 GLU A N 1
ATOM 1900 C CA . GLU A 1 247 ? -20.866 -4.540 7.003 1.00 73.75 247 GLU A CA 1
ATOM 1901 C C . GLU A 1 247 ? -20.410 -3.940 5.665 1.00 73.75 247 GLU A C 1
ATOM 1903 O O . GLU A 1 247 ? -19.219 -3.688 5.501 1.00 73.75 247 GLU A O 1
ATOM 1908 N N . GLY A 1 248 ? -21.344 -3.608 4.766 1.00 76.62 248 GLY A N 1
ATOM 1909 C CA . GLY A 1 248 ? -21.072 -2.861 3.535 1.00 76.62 248 GLY A CA 1
ATOM 1910 C C . GLY A 1 248 ? -20.371 -1.524 3.791 1.00 76.62 248 GLY A C 1
ATOM 1911 O O . GLY A 1 248 ? -19.361 -1.233 3.152 1.00 76.62 248 GLY A O 1
ATOM 1912 N N . ASP A 1 249 ? -20.821 -0.771 4.798 1.00 71.81 249 ASP A N 1
ATOM 1913 C CA . ASP A 1 249 ? -20.195 0.501 5.197 1.00 71.81 249 ASP A CA 1
ATOM 1914 C C . ASP A 1 249 ? -18.767 0.322 5.744 1.00 71.81 249 ASP A C 1
ATOM 1916 O O . ASP A 1 249 ? -17.926 1.220 5.653 1.00 71.81 249 ASP A O 1
ATOM 1920 N N . LEU A 1 250 ? -18.466 -0.850 6.313 1.00 82.94 250 LEU A N 1
ATOM 1921 C CA . LEU A 1 250 ? -17.141 -1.193 6.831 1.00 82.94 250 LEU A CA 1
ATOM 1922 C C . LEU A 1 250 ? -16.275 -1.964 5.839 1.00 82.94 250 LEU A C 1
ATOM 1924 O O . LEU A 1 250 ? -15.114 -2.234 6.154 1.00 82.94 250 LEU A O 1
ATOM 1928 N N . GLN A 1 251 ? -16.787 -2.295 4.654 1.00 85.19 251 GLN A N 1
ATOM 1929 C CA . GLN A 1 251 ? -16.109 -3.182 3.713 1.00 85.19 251 GLN A CA 1
ATOM 1930 C C . GLN A 1 251 ? -14.719 -2.661 3.337 1.00 85.19 251 GLN A C 1
ATOM 1932 O O . GLN A 1 251 ? -13.760 -3.427 3.256 1.00 85.19 251 GLN A O 1
ATOM 1937 N N . ASN A 1 252 ? -14.568 -1.338 3.238 1.00 84.38 252 ASN A N 1
ATOM 1938 C CA . ASN A 1 252 ? -13.289 -0.698 2.937 1.00 84.38 252 ASN A CA 1
ATOM 1939 C C . ASN A 1 252 ? -12.234 -0.816 4.052 1.00 84.38 252 ASN A C 1
ATOM 1941 O O . ASN A 1 252 ? -11.079 -0.453 3.839 1.00 84.38 252 ASN A O 1
ATOM 1945 N N . ARG A 1 253 ? -12.612 -1.338 5.222 1.00 88.25 253 ARG A N 1
ATOM 1946 C CA . ARG A 1 253 ? -11.783 -1.493 6.428 1.00 88.25 253 ARG A CA 1
ATOM 1947 C C . ARG A 1 253 ? -11.577 -2.957 6.806 1.00 88.25 253 ARG A C 1
ATOM 1949 O O . ARG A 1 253 ? -10.871 -3.247 7.774 1.00 88.25 253 ARG A O 1
ATOM 1956 N N . ILE A 1 254 ? -12.216 -3.871 6.083 1.00 92.06 254 ILE A N 1
ATOM 1957 C CA . ILE A 1 254 ? -12.124 -5.305 6.316 1.00 92.06 254 ILE A CA 1
ATOM 1958 C C . ILE A 1 254 ? -10.987 -5.867 5.460 1.00 92.06 254 ILE A C 1
ATOM 1960 O O . ILE A 1 254 ? -10.857 -5.555 4.282 1.00 92.06 254 ILE A O 1
ATOM 1964 N N . VAL A 1 255 ? -10.158 -6.702 6.081 1.00 94.88 255 VAL A N 1
ATOM 1965 C CA . VAL A 1 255 ? -9.217 -7.597 5.411 1.00 94.88 255 VAL A CA 1
ATOM 1966 C C . VAL A 1 255 ? -9.716 -9.024 5.593 1.00 94.88 255 VAL A C 1
ATOM 1968 O O . VAL A 1 255 ? -9.714 -9.564 6.706 1.00 94.88 255 VAL A O 1
ATOM 1971 N N . THR A 1 256 ? -10.135 -9.646 4.503 1.00 95.94 256 THR A N 1
ATOM 1972 C CA . THR A 1 256 ? -10.543 -11.053 4.440 1.00 95.94 256 THR A CA 1
ATOM 1973 C C . THR A 1 256 ? -9.333 -11.977 4.273 1.00 95.94 256 THR A C 1
ATOM 1975 O O . THR A 1 256 ? -8.243 -11.543 3.895 1.00 95.94 256 THR A O 1
ATOM 1978 N N . LEU A 1 257 ? -9.491 -13.273 4.570 1.00 97.00 257 LEU A N 1
ATOM 1979 C CA . LEU A 1 257 ? -8.414 -14.229 4.287 1.00 97.00 257 LEU A CA 1
ATOM 1980 C C . LEU A 1 257 ? -8.233 -14.481 2.784 1.00 97.00 257 LEU A C 1
ATOM 1982 O O . LEU A 1 257 ? -7.109 -14.771 2.389 1.00 97.00 257 LEU A O 1
ATOM 1986 N N . ASP A 1 258 ? -9.281 -14.335 1.968 1.00 95.44 258 ASP A N 1
ATOM 1987 C CA . ASP A 1 258 ? -9.185 -14.420 0.505 1.00 95.44 258 ASP A CA 1
ATOM 1988 C C . ASP A 1 258 ? -8.301 -13.307 -0.071 1.00 95.44 258 ASP A C 1
ATOM 1990 O O . ASP A 1 258 ? -7.450 -13.567 -0.918 1.00 95.44 258 ASP A O 1
ATOM 1994 N N . GLU A 1 259 ? -8.426 -12.074 0.429 1.00 94.62 259 GLU A N 1
ATOM 1995 C CA . GLU A 1 259 ? -7.529 -10.982 0.030 1.00 94.62 259 GLU A CA 1
ATOM 1996 C C . GLU A 1 259 ? -6.086 -11.264 0.450 1.00 94.62 259 GLU A C 1
ATOM 1998 O O . GLU A 1 259 ? -5.170 -11.079 -0.348 1.00 94.62 259 GLU A O 1
ATOM 2003 N N . ILE A 1 260 ? -5.870 -11.774 1.670 1.00 97.31 260 ILE A N 1
ATOM 2004 C CA . ILE A 1 260 ? -4.532 -12.187 2.120 1.00 97.31 260 ILE A CA 1
ATOM 2005 C C . ILE A 1 260 ? -3.974 -13.295 1.209 1.00 97.31 260 ILE A C 1
ATOM 2007 O O . ILE A 1 260 ? -2.812 -13.210 0.810 1.00 97.31 260 ILE A O 1
ATOM 2011 N N . ASP A 1 261 ? -4.774 -14.309 0.858 1.00 96.94 261 ASP A N 1
ATOM 2012 C CA . ASP A 1 261 ? -4.390 -15.388 -0.065 1.00 96.94 261 ASP A CA 1
ATOM 2013 C C . ASP A 1 261 ? -3.981 -14.828 -1.430 1.00 96.94 261 ASP A C 1
ATOM 2015 O O . ASP A 1 261 ? -2.883 -15.113 -1.915 1.00 96.94 261 ASP A O 1
ATOM 2019 N N . ALA A 1 262 ? -4.826 -13.977 -2.016 1.00 90.31 262 ALA A N 1
ATOM 2020 C CA . ALA A 1 262 ? -4.582 -13.349 -3.306 1.00 90.31 262 ALA A CA 1
ATOM 2021 C C . ALA A 1 262 ? -3.293 -12.515 -3.288 1.00 90.31 262 ALA A C 1
ATOM 2023 O O . ALA A 1 262 ? -2.427 -12.707 -4.143 1.00 90.31 262 ALA A O 1
ATOM 2024 N N . THR A 1 263 ? -3.113 -11.653 -2.281 1.00 90.56 263 THR A N 1
ATOM 2025 C CA . THR A 1 263 ? -1.903 -10.837 -2.111 1.00 90.56 263 THR A CA 1
ATOM 2026 C C . THR A 1 263 ? -0.646 -11.704 -2.005 1.00 90.56 263 THR A C 1
ATOM 2028 O O . THR A 1 263 ? 0.349 -11.435 -2.678 1.00 90.56 263 THR A O 1
ATOM 2031 N N . ILE A 1 264 ? -0.683 -12.782 -1.214 1.00 95.75 264 ILE A N 1
ATOM 2032 C CA . ILE A 1 264 ? 0.457 -13.698 -1.059 1.00 95.75 264 ILE A CA 1
ATOM 2033 C C . ILE A 1 264 ? 0.773 -14.410 -2.377 1.00 95.75 264 ILE A C 1
ATOM 2035 O O . ILE A 1 264 ? 1.938 -14.483 -2.768 1.00 95.75 264 ILE A O 1
ATOM 2039 N N . ARG A 1 265 ? -0.239 -14.921 -3.086 1.00 94.62 265 ARG A N 1
ATOM 2040 C CA . ARG A 1 265 ? -0.043 -15.630 -4.361 1.00 94.62 265 ARG A CA 1
ATOM 2041 C C . ARG A 1 265 ? 0.496 -14.717 -5.453 1.00 94.62 265 ARG A C 1
ATOM 2043 O O . ARG A 1 265 ? 1.370 -15.143 -6.206 1.00 94.62 265 ARG A O 1
ATOM 2050 N N . ILE A 1 266 ? 0.022 -13.474 -5.517 1.00 82.19 266 ILE A N 1
ATOM 2051 C CA . ILE A 1 266 ? 0.563 -12.455 -6.422 1.00 82.19 266 ILE A CA 1
ATOM 2052 C C . ILE A 1 266 ? 2.036 -12.209 -6.095 1.00 82.19 266 ILE A C 1
ATOM 2054 O O . ILE A 1 266 ? 2.874 -12.303 -6.987 1.00 82.19 266 ILE A O 1
ATOM 2058 N N . ALA A 1 267 ? 2.378 -11.991 -4.822 1.00 84.62 267 ALA A N 1
ATOM 2059 C CA . ALA A 1 267 ? 3.759 -11.766 -4.399 1.00 84.62 267 ALA A CA 1
ATOM 2060 C C . ALA A 1 267 ? 4.688 -12.950 -4.742 1.00 84.62 267 ALA A C 1
ATOM 2062 O O . ALA A 1 267 ? 5.800 -12.745 -5.235 1.00 84.62 267 ALA A O 1
ATOM 2063 N N . ILE A 1 268 ? 4.225 -14.190 -4.536 1.00 91.69 268 ILE A N 1
ATOM 2064 C CA . ILE A 1 268 ? 4.956 -15.409 -4.913 1.00 91.69 268 ILE A CA 1
ATOM 2065 C C . ILE A 1 268 ? 5.167 -15.468 -6.428 1.00 91.69 268 ILE A C 1
ATOM 2067 O O . ILE A 1 268 ? 6.302 -15.630 -6.873 1.00 91.69 268 ILE A O 1
ATOM 2071 N N . ARG A 1 269 ? 4.104 -15.297 -7.224 1.00 85.81 269 ARG A N 1
ATOM 2072 C CA . ARG A 1 269 ? 4.185 -15.355 -8.690 1.00 85.81 269 ARG A CA 1
ATOM 2073 C C . ARG A 1 269 ? 5.109 -14.269 -9.238 1.00 85.81 269 ARG A C 1
ATOM 2075 O O . ARG A 1 269 ? 5.929 -14.558 -10.102 1.00 85.81 269 ARG A O 1
ATOM 2082 N N . SER A 1 270 ? 5.026 -13.047 -8.719 1.00 75.94 270 SER A N 1
ATOM 2083 C CA . SER A 1 270 ? 5.922 -11.951 -9.102 1.00 75.94 270 SER A CA 1
ATOM 2084 C C . SER A 1 270 ? 7.383 -12.299 -8.822 1.00 75.94 270 SER A C 1
ATOM 2086 O O . SER A 1 270 ? 8.249 -12.042 -9.656 1.00 75.94 270 SER A O 1
ATOM 2088 N N . PHE A 1 271 ? 7.670 -12.950 -7.691 1.00 81.69 271 PHE A N 1
ATOM 2089 C CA . PHE A 1 271 ? 9.015 -13.444 -7.410 1.00 81.69 271 PHE A CA 1
ATOM 2090 C C . PHE A 1 271 ? 9.438 -14.579 -8.354 1.00 81.69 271 PHE A C 1
ATOM 2092 O O . PHE A 1 271 ? 10.570 -14.586 -8.830 1.00 81.69 271 PHE A O 1
ATOM 2099 N N . GLU A 1 272 ? 8.554 -15.530 -8.649 1.00 82.06 272 GLU A N 1
ATOM 2100 C CA . GLU A 1 272 ? 8.838 -16.637 -9.568 1.00 82.06 272 GLU A CA 1
ATOM 2101 C C . GLU A 1 272 ? 9.099 -16.157 -10.996 1.00 82.06 272 GLU A C 1
ATOM 2103 O O . GLU A 1 272 ? 10.003 -16.679 -11.639 1.00 82.06 272 GLU A O 1
ATOM 2108 N N . ILE A 1 273 ? 8.390 -15.124 -11.461 1.00 69.00 273 ILE A N 1
ATOM 2109 C CA . ILE A 1 273 ? 8.652 -14.461 -12.746 1.00 69.00 273 ILE A CA 1
ATOM 2110 C C . ILE A 1 273 ? 10.045 -13.827 -12.734 1.00 69.00 273 ILE A C 1
ATOM 2112 O O . ILE A 1 273 ? 10.817 -14.024 -13.666 1.00 69.00 273 ILE A O 1
ATOM 2116 N N . VAL A 1 274 ? 10.418 -13.133 -11.656 1.00 66.31 274 VAL A N 1
ATOM 2117 C CA . VAL A 1 274 ? 11.766 -12.553 -11.519 1.00 66.31 274 VAL A CA 1
ATOM 2118 C C . VAL A 1 274 ? 12.852 -13.637 -11.439 1.00 66.31 274 VAL A C 1
ATOM 2120 O O . VAL A 1 274 ? 13.975 -13.409 -11.886 1.00 66.31 274 VAL A O 1
ATOM 2123 N N . ARG A 1 275 ? 12.536 -14.811 -10.873 1.00 64.50 275 ARG A N 1
ATOM 2124 C CA . ARG A 1 275 ? 13.453 -15.956 -10.762 1.00 64.50 275 ARG A CA 1
ATOM 2125 C C . ARG A 1 275 ? 13.530 -16.791 -12.039 1.00 64.50 275 ARG A C 1
ATOM 2127 O O . ARG A 1 275 ? 14.548 -17.453 -12.236 1.00 64.50 275 ARG A O 1
ATOM 2134 N N . SER A 1 276 ? 12.474 -16.816 -12.857 1.00 64.38 276 SER A N 1
ATOM 2135 C CA . SER A 1 276 ? 12.507 -17.482 -14.159 1.00 64.38 276 SER A CA 1
ATOM 2136 C C . SER A 1 276 ? 13.696 -16.933 -14.940 1.00 64.38 276 SER A C 1
ATOM 2138 O O . SER A 1 276 ? 13.957 -15.729 -14.911 1.00 64.38 276 SER A O 1
ATOM 2140 N N . ASP A 1 277 ? 14.509 -17.848 -15.469 1.00 61.62 277 ASP A N 1
ATOM 2141 C CA . ASP A 1 277 ? 15.877 -17.564 -15.887 1.00 61.62 277 ASP A CA 1
ATOM 2142 C C . ASP A 1 277 ? 15.893 -16.324 -16.798 1.00 61.62 277 ASP A C 1
ATOM 2144 O O . ASP A 1 277 ? 15.221 -16.329 -17.835 1.00 61.62 277 ASP A O 1
ATOM 2148 N N . PRO A 1 278 ? 16.646 -15.255 -16.465 1.00 62.69 278 PRO A N 1
ATOM 2149 C CA . PRO A 1 278 ? 16.852 -14.138 -17.379 1.00 62.69 278 PRO A CA 1
ATOM 2150 C C . PRO A 1 278 ? 17.246 -14.609 -18.787 1.00 62.69 278 PRO A C 1
ATOM 2152 O O . PRO A 1 278 ? 16.946 -13.918 -19.759 1.00 62.69 278 PRO A O 1
ATOM 2155 N N . ALA A 1 279 ? 17.867 -15.793 -18.907 1.00 67.44 279 ALA A N 1
ATOM 2156 C CA . ALA A 1 279 ? 18.182 -16.455 -20.168 1.00 67.44 279 ALA A CA 1
ATOM 2157 C C . ALA A 1 279 ? 16.966 -16.727 -21.072 1.00 67.44 279 ALA A C 1
ATOM 2159 O O . ALA A 1 279 ? 17.131 -16.720 -22.293 1.00 67.44 279 ALA A O 1
ATOM 2160 N N . GLU A 1 280 ? 15.769 -16.941 -20.519 1.00 80.50 280 GLU A N 1
ATOM 2161 C CA . GLU A 1 280 ? 14.546 -17.206 -21.289 1.00 80.50 280 GLU A CA 1
ATOM 2162 C C . GLU A 1 280 ? 13.813 -15.932 -21.723 1.00 80.50 280 GLU A C 1
ATOM 2164 O O . GLU A 1 280 ? 12.934 -15.994 -22.585 1.00 80.50 280 GLU A O 1
ATOM 2169 N N . THR A 1 281 ? 14.196 -14.761 -21.198 1.00 88.12 281 THR A N 1
ATOM 2170 C CA . THR A 1 281 ? 13.616 -13.494 -21.656 1.00 88.12 281 THR A CA 1
ATOM 2171 C C . THR A 1 281 ? 13.950 -13.302 -23.135 1.00 88.12 281 THR A C 1
ATOM 2173 O O . THR A 1 281 ? 15.120 -13.278 -23.526 1.00 88.12 281 THR A O 1
ATOM 2176 N N . THR A 1 282 ? 12.911 -13.174 -23.962 1.00 92.69 282 THR A N 1
ATOM 2177 C CA . THR A 1 282 ? 13.034 -12.935 -25.404 1.00 92.69 282 THR A CA 1
ATOM 2178 C C . THR A 1 282 ? 12.702 -11.491 -25.742 1.00 92.69 282 THR A C 1
ATOM 2180 O O . THR A 1 282 ? 11.852 -10.879 -25.102 1.00 92.69 282 THR A O 1
ATOM 2183 N N . MET A 1 283 ? 13.331 -10.936 -26.771 1.00 94.56 283 MET A N 1
ATOM 2184 C CA . MET A 1 283 ? 13.022 -9.608 -27.306 1.00 94.56 283 MET A CA 1
ATOM 2185 C C . MET A 1 283 ? 12.917 -9.668 -28.825 1.00 94.56 283 MET A C 1
ATOM 2187 O O . MET A 1 283 ? 13.671 -10.393 -29.469 1.00 94.56 283 MET A O 1
ATOM 2191 N N . ILE A 1 284 ? 11.990 -8.907 -29.401 1.00 93.75 284 ILE A N 1
ATOM 2192 C CA . ILE A 1 284 ? 11.912 -8.714 -30.847 1.00 93.75 284 ILE A CA 1
ATOM 2193 C C . ILE A 1 284 ? 13.096 -7.850 -31.294 1.00 93.75 284 ILE A C 1
ATOM 2195 O O . ILE A 1 284 ? 13.276 -6.735 -30.804 1.00 93.75 284 ILE A O 1
ATOM 2199 N N . VAL A 1 285 ? 13.888 -8.354 -32.241 1.00 92.81 285 VAL A N 1
ATOM 2200 C CA . VAL A 1 285 ? 15.048 -7.657 -32.804 1.00 92.81 285 VAL A CA 1
ATOM 2201 C C . VAL A 1 285 ? 14.563 -6.407 -33.553 1.00 92.81 285 VAL A C 1
ATOM 2203 O O . VAL A 1 285 ? 13.802 -6.535 -34.521 1.00 92.81 285 VAL A O 1
ATOM 2206 N N . PRO A 1 286 ? 14.963 -5.197 -33.123 1.00 91.19 286 PRO A N 1
ATOM 2207 C CA . PRO A 1 286 ? 14.529 -3.954 -33.752 1.00 91.19 286 PRO A CA 1
ATOM 2208 C C . PRO A 1 286 ? 15.150 -3.787 -35.146 1.00 91.19 286 PRO A C 1
ATOM 2210 O O . PRO A 1 286 ? 16.262 -4.237 -35.389 1.00 91.19 286 PRO A O 1
ATOM 2213 N N . ASP A 1 287 ? 14.495 -3.041 -36.036 1.00 88.62 287 ASP A N 1
ATOM 2214 C CA . ASP A 1 287 ? 15.068 -2.641 -37.340 1.00 88.62 287 ASP A CA 1
ATOM 2215 C C . ASP A 1 287 ? 16.262 -1.663 -37.229 1.00 88.62 287 ASP A C 1
ATOM 2217 O O . ASP A 1 287 ? 16.971 -1.388 -38.194 1.00 88.62 287 ASP A O 1
ATOM 2221 N N . PHE A 1 288 ? 16.533 -1.147 -36.029 1.00 82.94 288 PHE A N 1
ATOM 2222 C CA . PHE A 1 288 ? 17.643 -0.244 -35.762 1.00 82.94 288 PHE A CA 1
ATOM 2223 C C . PHE A 1 288 ? 18.943 -1.041 -35.652 1.00 82.94 288 PHE A C 1
ATOM 2225 O O . PHE A 1 288 ? 18.993 -1.947 -34.834 1.00 82.94 288 PHE A O 1
ATOM 2232 N N . TYR A 1 289 ? 19.994 -0.673 -36.393 1.00 88.38 289 TYR A N 1
ATOM 2233 C CA . TYR A 1 289 ? 21.207 -1.492 -36.602 1.00 88.38 289 TYR A CA 1
ATOM 2234 C C . TYR A 1 289 ? 21.000 -2.744 -37.480 1.00 88.38 289 TYR A C 1
ATOM 2236 O O . TYR A 1 289 ? 21.684 -3.745 -37.278 1.00 88.38 289 TYR A O 1
ATOM 2244 N N . GLU A 1 290 ? 20.106 -2.689 -38.473 1.00 91.50 290 GLU A N 1
ATOM 2245 C CA . GLU A 1 290 ? 19.851 -3.773 -39.443 1.00 91.50 290 GLU A CA 1
ATOM 2246 C C . GLU A 1 290 ? 21.112 -4.477 -39.971 1.00 91.50 290 GLU A C 1
ATOM 2248 O O . GLU A 1 290 ? 21.197 -5.706 -39.973 1.00 91.50 290 GLU A O 1
ATOM 2253 N N . ASP A 1 291 ? 22.116 -3.706 -40.377 1.00 93.56 291 ASP A N 1
ATOM 2254 C CA . ASP A 1 291 ? 23.376 -4.223 -40.899 1.00 93.56 291 ASP A CA 1
ATOM 2255 C C . ASP A 1 291 ? 24.189 -4.982 -39.839 1.00 93.56 291 ASP A C 1
ATOM 2257 O O . ASP A 1 291 ? 24.792 -6.013 -40.141 1.00 93.56 291 ASP A O 1
ATOM 2261 N N . VAL A 1 292 ? 24.154 -4.531 -38.580 1.00 92.69 292 VAL A N 1
ATOM 2262 C CA . VAL A 1 292 ? 24.784 -5.238 -37.455 1.00 92.69 292 VAL A CA 1
ATOM 2263 C C . VAL A 1 292 ? 24.032 -6.531 -37.152 1.00 92.69 292 VAL A C 1
ATOM 2265 O O . VAL A 1 292 ? 24.666 -7.567 -36.983 1.00 92.69 292 VAL A O 1
ATOM 2268 N N . TRP A 1 293 ? 22.699 -6.505 -37.106 1.00 93.94 293 TRP A N 1
ATOM 2269 C CA . TRP A 1 293 ? 21.895 -7.701 -36.829 1.00 93.94 293 TRP A CA 1
ATOM 2270 C C . TRP A 1 293 ? 22.078 -8.767 -37.890 1.00 93.94 293 TRP A C 1
ATOM 2272 O O . TRP A 1 293 ? 22.357 -9.915 -37.550 1.00 93.94 293 TRP A O 1
ATOM 2282 N N . THR A 1 294 ? 22.039 -8.365 -39.158 1.00 93.00 294 THR A N 1
ATOM 2283 C CA . THR A 1 294 ? 22.293 -9.257 -40.289 1.00 93.00 294 THR A CA 1
ATOM 2284 C C . THR A 1 294 ? 23.693 -9.859 -40.197 1.00 93.00 294 THR A C 1
ATOM 2286 O O . THR A 1 294 ? 23.852 -11.070 -40.348 1.00 93.00 294 THR A O 1
ATOM 2289 N N . ALA A 1 295 ? 24.711 -9.052 -39.867 1.00 92.31 295 ALA A N 1
ATOM 2290 C CA . ALA A 1 295 ? 26.064 -9.556 -39.651 1.00 92.31 295 ALA A CA 1
ATOM 2291 C C . ALA A 1 295 ? 26.126 -10.561 -38.488 1.00 92.31 295 ALA A C 1
ATOM 2293 O O . ALA A 1 295 ? 26.821 -11.572 -38.599 1.00 92.31 295 ALA A O 1
ATOM 2294 N N . GLU A 1 296 ? 25.384 -10.336 -37.401 1.00 94.00 296 GLU A N 1
ATOM 2295 C CA . GLU A 1 296 ? 25.278 -11.251 -36.257 1.00 94.00 296 GLU A CA 1
ATOM 2296 C C . GLU A 1 296 ? 24.351 -12.459 -36.482 1.00 94.00 296 GLU A C 1
ATOM 2298 O O . GLU A 1 296 ? 24.245 -13.304 -35.598 1.00 94.00 296 GLU A O 1
ATOM 2303 N N . GLY A 1 297 ? 23.729 -12.591 -37.660 1.00 94.69 297 GLY A N 1
ATOM 2304 C CA . GLY A 1 297 ? 22.798 -13.682 -37.966 1.00 94.69 297 GLY A CA 1
ATOM 2305 C C . GLY A 1 297 ? 21.433 -13.541 -37.283 1.00 94.69 297 GLY A C 1
ATOM 2306 O O . GLY A 1 297 ? 20.680 -14.508 -37.204 1.00 94.69 297 GLY A O 1
ATOM 2307 N N . LEU A 1 298 ? 21.106 -12.347 -36.786 1.00 94.12 298 LEU A N 1
ATOM 2308 C CA . LEU A 1 298 ? 19.819 -12.026 -36.182 1.00 94.12 298 LEU A CA 1
ATOM 2309 C C . LEU A 1 298 ? 18.863 -11.478 -37.248 1.00 94.12 298 LEU A C 1
ATOM 2311 O O . LEU A 1 298 ? 19.208 -10.571 -38.003 1.00 94.12 298 LEU A O 1
ATOM 2315 N N . SER A 1 299 ? 17.643 -12.015 -37.296 1.00 93.31 299 SER A N 1
ATOM 2316 C CA . SER A 1 299 ? 16.599 -11.555 -38.222 1.00 93.31 299 SER A CA 1
ATOM 2317 C C . SER A 1 299 ? 15.798 -10.406 -37.610 1.00 93.31 299 SER A C 1
ATOM 2319 O O . SER A 1 299 ? 15.282 -10.545 -36.501 1.00 93.31 299 SER A O 1
ATOM 2321 N N . ILE A 1 300 ? 15.642 -9.295 -38.335 1.00 93.19 300 ILE A N 1
ATOM 2322 C CA . ILE A 1 300 ? 14.785 -8.170 -37.919 1.00 93.19 300 ILE A CA 1
ATOM 2323 C C . ILE A 1 300 ? 13.346 -8.651 -37.750 1.00 93.19 300 ILE A C 1
ATOM 2325 O O . ILE A 1 300 ? 12.822 -9.382 -38.588 1.00 93.19 300 ILE A O 1
ATOM 2329 N N . GLY A 1 301 ? 12.706 -8.258 -36.647 1.00 90.25 301 GLY A N 1
ATOM 2330 C CA . GLY A 1 301 ? 11.371 -8.736 -36.288 1.00 90.25 301 GLY A CA 1
ATOM 2331 C C . GLY A 1 301 ? 11.341 -10.163 -35.725 1.00 90.25 301 GLY A C 1
ATOM 2332 O O . GLY A 1 301 ? 10.303 -10.574 -35.208 1.00 90.25 301 GLY A O 1
ATOM 2333 N N . GLY A 1 302 ? 12.458 -10.897 -35.773 1.00 93.25 302 GLY A N 1
ATOM 2334 C CA . GLY A 1 302 ? 12.637 -12.173 -35.084 1.00 93.25 302 GLY A CA 1
ATOM 2335 C C . GLY A 1 302 ? 12.826 -11.990 -33.578 1.00 93.25 302 GLY A C 1
ATOM 2336 O O . GLY A 1 302 ? 13.020 -10.877 -33.096 1.00 93.25 302 GLY A O 1
ATOM 2337 N N . THR A 1 303 ? 12.773 -13.082 -32.819 1.00 95.06 303 THR A N 1
ATOM 2338 C CA . THR A 1 303 ? 12.995 -13.078 -31.365 1.00 95.06 303 THR A CA 1
ATOM 2339 C C . THR A 1 303 ? 14.414 -13.514 -31.025 1.00 95.06 303 THR A C 1
ATOM 2341 O O . THR A 1 303 ? 14.888 -14.500 -31.582 1.00 95.06 303 THR A O 1
ATOM 2344 N N . VAL A 1 304 ? 15.051 -12.841 -30.070 1.00 95.31 304 VAL A N 1
ATOM 2345 C CA . VAL A 1 304 ? 16.377 -13.194 -29.541 1.00 95.31 304 VAL A CA 1
ATOM 2346 C C . VAL A 1 304 ? 16.327 -13.358 -28.024 1.00 95.31 304 VAL A C 1
ATOM 2348 O O . VAL A 1 304 ? 15.630 -12.599 -27.345 1.00 95.31 304 VAL A O 1
ATOM 2351 N N . ARG A 1 305 ? 17.047 -14.347 -27.488 1.00 94.56 305 ARG A N 1
ATOM 2352 C CA . ARG A 1 305 ? 17.150 -14.632 -26.045 1.00 94.56 305 ARG A CA 1
ATOM 2353 C C . ARG A 1 305 ? 18.346 -13.937 -25.402 1.00 94.56 305 ARG A C 1
ATOM 2355 O O . ARG A 1 305 ? 19.369 -13.707 -26.047 1.00 94.56 305 ARG A O 1
ATOM 2362 N N . ALA A 1 306 ? 18.281 -13.691 -24.094 1.00 89.62 306 ALA A N 1
ATOM 2363 C CA . ALA A 1 306 ? 19.401 -13.090 -23.366 1.00 89.62 306 ALA A CA 1
ATOM 2364 C C . ALA A 1 306 ? 20.693 -13.923 -23.416 1.00 89.62 306 ALA A C 1
ATOM 2366 O O . ALA A 1 306 ? 21.777 -13.350 -23.549 1.00 89.62 306 ALA A O 1
ATOM 2367 N N . ALA A 1 307 ? 20.592 -15.256 -23.388 1.00 89.25 307 ALA A N 1
ATOM 2368 C CA . ALA A 1 307 ? 21.758 -16.134 -23.516 1.00 89.25 307 ALA A CA 1
ATOM 2369 C C . ALA A 1 307 ? 22.448 -16.014 -24.889 1.00 89.25 307 ALA A C 1
ATOM 2371 O O . ALA A 1 307 ? 23.677 -16.021 -24.966 1.00 89.25 307 ALA A O 1
ATOM 2372 N N . GLU A 1 308 ? 21.675 -15.841 -25.966 1.00 94.06 308 GLU A N 1
ATOM 2373 C CA . GLU A 1 308 ? 22.202 -15.670 -27.327 1.00 94.06 308 GLU A CA 1
ATOM 2374 C C . GLU A 1 308 ? 22.969 -14.349 -27.448 1.00 94.06 308 GLU A C 1
ATOM 2376 O O . GLU A 1 308 ? 24.099 -14.322 -27.934 1.00 94.06 308 GLU A O 1
ATOM 2381 N N . VAL A 1 309 ? 22.412 -13.255 -26.919 1.00 93.31 309 VAL A N 1
ATOM 2382 C CA . VAL A 1 309 ? 23.078 -11.940 -26.918 1.00 93.31 309 VAL A CA 1
ATOM 2383 C C . VAL A 1 309 ? 24.354 -11.953 -26.074 1.00 93.31 309 VAL A C 1
ATOM 2385 O O . VAL A 1 309 ? 25.366 -11.369 -26.474 1.00 93.31 309 VAL A O 1
ATOM 2388 N N . ALA A 1 310 ? 24.349 -12.649 -24.932 1.00 90.12 310 ALA A N 1
ATOM 2389 C CA . ALA A 1 310 ? 25.543 -12.825 -24.109 1.00 90.12 310 ALA A CA 1
ATOM 2390 C C . ALA A 1 310 ? 26.655 -13.565 -24.877 1.00 90.12 310 ALA A C 1
ATOM 2392 O O . ALA A 1 310 ? 27.792 -13.088 -24.910 1.00 90.12 310 ALA A O 1
ATOM 2393 N N . ALA A 1 311 ? 26.319 -14.657 -25.573 1.00 92.88 311 ALA A N 1
ATOM 2394 C CA . ALA A 1 311 ? 27.265 -15.404 -26.403 1.00 92.88 311 ALA A CA 1
ATOM 2395 C C . ALA A 1 311 ? 27.831 -14.556 -27.562 1.00 92.88 311 ALA A C 1
ATOM 2397 O O . ALA A 1 311 ? 29.041 -14.570 -27.826 1.00 92.88 311 ALA A O 1
ATOM 2398 N N . LEU A 1 312 ? 26.986 -13.750 -28.217 1.00 93.69 312 LEU A N 1
ATOM 2399 C CA . LEU A 1 312 ? 27.411 -12.819 -29.272 1.00 93.69 312 LEU A CA 1
ATOM 2400 C C . LEU A 1 312 ? 28.367 -11.740 -28.743 1.00 93.69 312 LEU A C 1
ATOM 2402 O O . LEU A 1 312 ? 29.325 -11.374 -29.428 1.00 93.69 312 LEU A O 1
ATOM 2406 N N . THR A 1 313 ? 28.152 -11.269 -27.512 1.00 91.31 313 THR A N 1
ATOM 2407 C CA . THR A 1 313 ? 28.992 -10.249 -26.862 1.00 91.31 313 THR A CA 1
ATOM 2408 C C . THR A 1 313 ? 30.386 -10.788 -26.529 1.00 91.31 313 THR A C 1
ATOM 2410 O O . THR A 1 313 ? 31.370 -10.064 -26.665 1.00 91.31 313 THR A O 1
ATOM 2413 N N . THR A 1 314 ? 30.498 -12.065 -26.148 1.00 91.06 314 THR A N 1
ATOM 2414 C CA . THR A 1 314 ? 31.796 -12.714 -25.880 1.00 91.06 314 THR A CA 1
ATOM 2415 C C . THR A 1 314 ? 32.550 -13.118 -27.146 1.00 91.06 314 THR A C 1
ATOM 2417 O O . THR A 1 314 ? 33.770 -13.278 -27.118 1.00 91.06 314 THR A O 1
ATOM 2420 N N . THR A 1 315 ? 31.843 -13.283 -28.267 1.00 91.88 315 THR A N 1
ATOM 2421 C CA . THR A 1 315 ? 32.447 -13.711 -29.531 1.00 91.88 315 THR A CA 1
ATOM 2422 C C . THR A 1 315 ? 33.190 -12.548 -30.186 1.00 91.88 315 THR A C 1
ATOM 2424 O O . THR A 1 315 ? 32.593 -11.541 -30.577 1.00 91.88 315 THR A O 1
ATOM 2427 N N . SER A 1 316 ? 34.511 -12.691 -30.322 1.00 87.38 316 SER A N 1
ATOM 2428 C CA . SER A 1 316 ? 35.339 -11.748 -31.075 1.00 87.38 316 SER A CA 1
ATOM 2429 C C . SER A 1 316 ? 35.153 -11.960 -32.577 1.00 87.38 316 SER A C 1
ATOM 2431 O O . SER A 1 316 ? 35.189 -13.094 -33.054 1.00 87.38 316 SER A O 1
ATOM 2433 N N . ARG A 1 317 ? 34.988 -10.868 -33.330 1.00 89.25 317 ARG A N 1
ATOM 2434 C CA . ARG A 1 317 ? 34.965 -10.890 -34.797 1.00 89.25 317 ARG A CA 1
ATOM 2435 C C . ARG A 1 317 ? 36.240 -10.263 -35.354 1.00 89.25 317 ARG A C 1
ATOM 2437 O O . ARG A 1 317 ? 36.308 -9.035 -35.465 1.00 89.25 317 ARG A O 1
ATOM 2444 N N . PRO A 1 318 ? 37.264 -11.071 -35.679 1.00 88.75 318 PRO A N 1
ATOM 2445 C CA . PRO A 1 318 ? 38.469 -10.550 -36.306 1.00 88.75 318 PRO A CA 1
ATOM 2446 C C . PRO A 1 318 ? 38.127 -9.945 -37.676 1.00 88.75 318 PRO A C 1
ATOM 2448 O O . PRO A 1 318 ? 37.317 -10.493 -38.417 1.00 88.75 318 PRO A O 1
ATOM 2451 N N . GLY A 1 319 ? 38.740 -8.806 -38.006 1.00 90.94 319 GLY A N 1
ATOM 2452 C CA . GLY A 1 319 ? 38.594 -8.152 -39.314 1.00 90.94 319 GLY A CA 1
ATOM 2453 C C . GLY A 1 319 ? 37.595 -6.991 -39.387 1.00 90.94 319 GLY A C 1
ATOM 2454 O O . GLY A 1 319 ? 37.529 -6.340 -40.425 1.00 90.94 319 GLY A O 1
ATOM 2455 N N . LEU A 1 320 ? 36.860 -6.673 -38.314 1.00 92.12 320 LEU A N 1
ATOM 2456 C CA . LEU A 1 320 ? 36.044 -5.453 -38.273 1.00 92.12 320 LEU A CA 1
ATOM 2457 C C . LEU A 1 320 ? 36.921 -4.203 -38.138 1.00 92.12 320 LEU A C 1
ATOM 2459 O O . LEU A 1 320 ? 37.895 -4.190 -37.378 1.00 92.12 320 LEU A O 1
ATOM 2463 N N . SER A 1 321 ? 36.538 -3.121 -38.824 1.00 92.62 321 SER A N 1
ATOM 2464 C CA . SER A 1 321 ? 37.140 -1.813 -38.564 1.00 92.62 321 SER A CA 1
ATOM 2465 C C . SER A 1 321 ? 36.879 -1.402 -37.110 1.00 92.62 321 SER A C 1
ATOM 2467 O O . SER A 1 321 ? 35.919 -1.846 -36.475 1.00 92.62 321 SER A O 1
ATOM 2469 N N . ARG A 1 322 ? 37.711 -0.513 -36.556 1.00 89.19 322 ARG A N 1
ATOM 2470 C CA . ARG A 1 322 ? 37.521 -0.017 -35.181 1.00 89.19 322 ARG A CA 1
ATOM 2471 C C . ARG A 1 322 ? 36.138 0.618 -34.980 1.00 89.19 322 ARG A C 1
ATOM 2473 O O . ARG A 1 322 ? 35.563 0.492 -33.901 1.00 89.19 322 ARG A O 1
ATOM 2480 N N . VAL A 1 323 ? 35.621 1.292 -36.008 1.00 88.62 323 VAL A N 1
ATOM 2481 C CA . VAL A 1 323 ? 34.301 1.936 -35.987 1.00 88.62 323 VAL A CA 1
ATOM 2482 C C . VAL A 1 323 ? 33.196 0.881 -35.985 1.00 88.62 323 VAL A C 1
ATOM 2484 O O . VAL A 1 323 ? 32.298 0.952 -35.145 1.00 88.62 323 VAL A O 1
ATOM 2487 N N . ASP A 1 324 ? 33.303 -0.139 -36.838 1.00 90.81 324 ASP A N 1
ATOM 2488 C CA . ASP A 1 324 ? 32.308 -1.214 -36.925 1.00 90.81 324 ASP A CA 1
ATOM 2489 C C . ASP A 1 324 ? 32.294 -2.075 -35.662 1.00 90.81 324 ASP A C 1
ATOM 2491 O O . ASP A 1 324 ? 31.227 -2.398 -35.146 1.00 90.81 324 ASP A O 1
ATOM 2495 N N . ALA A 1 325 ? 33.464 -2.374 -35.092 1.00 88.69 325 ALA A N 1
ATOM 2496 C CA . ALA A 1 325 ? 33.577 -3.088 -33.823 1.00 88.69 325 ALA A CA 1
ATOM 2497 C C . ALA A 1 325 ? 32.938 -2.298 -32.666 1.00 88.69 325 ALA A C 1
ATOM 2499 O O . ALA A 1 325 ? 32.193 -2.860 -31.862 1.00 88.69 325 ALA A O 1
ATOM 2500 N N . ALA A 1 326 ? 33.175 -0.984 -32.593 1.00 86.88 326 ALA A N 1
ATOM 2501 C CA . ALA A 1 326 ? 32.555 -0.129 -31.582 1.00 86.88 326 ALA A CA 1
ATOM 2502 C C . ALA A 1 326 ? 31.030 -0.049 -31.755 1.00 86.88 326 ALA A C 1
ATOM 2504 O O . ALA A 1 326 ? 30.290 -0.118 -30.771 1.00 86.88 326 ALA A O 1
ATOM 2505 N N . ARG A 1 327 ? 30.555 0.058 -33.002 1.00 92.75 327 ARG A N 1
ATOM 2506 C CA . ARG A 1 327 ? 29.126 0.084 -33.330 1.00 92.75 327 ARG A CA 1
ATOM 2507 C C . ARG A 1 327 ? 28.447 -1.242 -32.986 1.00 92.75 327 ARG A C 1
ATOM 2509 O O . ARG A 1 327 ? 27.438 -1.215 -32.285 1.00 92.75 327 ARG A O 1
ATOM 2516 N N . ARG A 1 328 ? 29.040 -2.375 -33.381 1.00 94.00 328 ARG A N 1
ATOM 2517 C CA . ARG A 1 328 ? 28.611 -3.735 -33.013 1.00 94.00 328 ARG A CA 1
ATOM 2518 C C . ARG A 1 328 ? 28.489 -3.887 -31.501 1.00 94.00 328 ARG A C 1
ATOM 2520 O O . ARG A 1 328 ? 27.435 -4.269 -31.003 1.00 94.00 328 ARG A O 1
ATOM 2527 N N . ASN A 1 329 ? 29.544 -3.539 -30.765 1.00 92.00 329 ASN A N 1
ATOM 2528 C CA . ASN A 1 329 ? 29.556 -3.665 -29.309 1.00 92.00 329 ASN A CA 1
ATOM 2529 C C . ASN A 1 329 ? 28.493 -2.770 -28.661 1.00 92.00 329 ASN A C 1
ATOM 2531 O O . ASN A 1 329 ? 27.824 -3.199 -27.725 1.00 92.00 329 ASN A O 1
ATOM 2535 N N . SER A 1 330 ? 28.288 -1.551 -29.173 1.00 92.94 330 SER A N 1
ATOM 2536 C CA . SER A 1 330 ? 27.236 -0.654 -28.683 1.00 92.94 330 SER A CA 1
ATOM 2537 C C . SER A 1 330 ? 25.838 -1.232 -28.922 1.00 92.94 330 SER A C 1
ATOM 2539 O O . SER A 1 330 ? 24.998 -1.152 -28.028 1.00 92.94 330 SER A O 1
ATOM 2541 N N . ALA A 1 331 ? 25.596 -1.836 -30.088 1.00 94.31 331 ALA A N 1
ATOM 2542 C CA . ALA A 1 331 ? 24.322 -2.458 -30.432 1.00 94.31 331 ALA A CA 1
ATOM 2543 C C . ALA A 1 331 ? 24.039 -3.686 -29.546 1.00 94.31 331 ALA A C 1
ATOM 2545 O O . ALA A 1 331 ? 22.991 -3.747 -28.906 1.00 94.31 331 ALA A O 1
ATOM 2546 N N . LEU A 1 332 ? 25.000 -4.607 -29.406 1.00 94.88 332 LEU A N 1
ATOM 2547 C CA . LEU A 1 332 ? 24.866 -5.782 -28.533 1.00 94.88 332 LEU A CA 1
ATOM 2548 C C . LEU A 1 332 ? 24.690 -5.393 -27.057 1.00 94.88 332 LEU A C 1
ATOM 2550 O O . LEU A 1 332 ? 23.837 -5.953 -26.372 1.00 94.88 332 LEU A O 1
ATOM 2554 N N . THR A 1 333 ? 25.423 -4.380 -26.578 1.00 94.75 333 THR A N 1
ATOM 2555 C CA . THR A 1 333 ? 25.252 -3.856 -25.209 1.00 94.75 333 THR A CA 1
ATOM 2556 C C . THR A 1 333 ? 23.858 -3.260 -25.013 1.00 94.75 333 THR A C 1
ATOM 2558 O O . THR A 1 333 ? 23.230 -3.492 -23.983 1.00 94.75 333 THR A O 1
ATOM 2561 N N . THR A 1 334 ? 23.352 -2.520 -26.008 1.00 96.06 334 THR A N 1
ATOM 2562 C CA . THR A 1 334 ? 21.992 -1.955 -25.984 1.00 96.06 334 THR A CA 1
ATOM 2563 C C . THR A 1 334 ? 20.951 -3.060 -25.872 1.00 96.06 334 THR A C 1
ATOM 2565 O O . THR A 1 334 ? 20.078 -2.999 -25.011 1.00 96.06 334 THR A O 1
ATOM 2568 N N . LEU A 1 335 ? 21.068 -4.086 -26.717 1.00 95.94 335 LEU A N 1
ATOM 2569 C CA . LEU A 1 335 ? 20.147 -5.214 -26.754 1.00 95.94 335 LEU A CA 1
ATOM 2570 C C . LEU A 1 335 ? 20.167 -6.004 -25.438 1.00 95.94 335 LEU A C 1
ATOM 2572 O O . LEU A 1 335 ? 19.112 -6.302 -24.884 1.00 95.94 335 LEU A O 1
ATOM 2576 N N . GLY A 1 336 ? 21.356 -6.274 -24.891 1.00 94.75 336 GLY A N 1
ATOM 2577 C CA . GLY A 1 336 ? 21.509 -6.944 -23.599 1.00 94.75 336 GLY A CA 1
ATOM 2578 C C . GLY A 1 336 ? 20.893 -6.150 -22.443 1.00 94.75 336 GLY A C 1
ATOM 2579 O O . GLY A 1 336 ? 20.213 -6.723 -21.593 1.00 94.75 336 GLY A O 1
ATOM 2580 N N . LEU A 1 337 ? 21.067 -4.825 -22.433 1.00 95.19 337 LEU A N 1
ATOM 2581 C CA . LEU A 1 337 ? 20.455 -3.951 -21.431 1.00 95.19 337 LEU A CA 1
ATOM 2582 C C . LEU A 1 337 ? 18.922 -3.902 -21.570 1.00 95.19 337 LEU A C 1
ATOM 2584 O O . LEU A 1 337 ? 18.211 -3.969 -20.568 1.00 95.19 337 LEU A O 1
ATOM 2588 N N . ALA A 1 338 ? 18.407 -3.838 -22.799 1.00 96.25 338 ALA A N 1
ATOM 2589 C CA . ALA A 1 338 ? 16.974 -3.849 -23.073 1.00 96.25 338 ALA A CA 1
ATOM 2590 C C . ALA A 1 338 ? 16.313 -5.166 -22.626 1.00 96.25 338 ALA A C 1
ATOM 2592 O O . ALA A 1 338 ? 15.249 -5.138 -22.013 1.00 96.25 338 ALA A O 1
ATOM 2593 N N . LEU A 1 339 ? 16.964 -6.311 -22.851 1.00 94.81 339 LEU A N 1
ATOM 2594 C CA . LEU A 1 339 ? 16.521 -7.622 -22.360 1.00 94.81 339 LEU A CA 1
ATOM 2595 C C . LEU A 1 339 ? 16.461 -7.684 -20.827 1.00 94.81 339 LEU A C 1
ATOM 2597 O O . LEU A 1 339 ? 15.478 -8.169 -20.271 1.00 94.81 339 LEU A O 1
ATOM 2601 N N . GLN A 1 340 ? 17.462 -7.135 -20.131 1.00 92.56 340 GLN A N 1
ATOM 2602 C CA . GLN A 1 340 ? 17.430 -7.036 -18.665 1.00 92.56 340 GLN A CA 1
ATOM 2603 C C . GLN A 1 340 ? 16.303 -6.129 -18.164 1.00 92.56 340 GLN A C 1
ATOM 2605 O O . GLN A 1 340 ? 15.710 -6.405 -17.127 1.00 92.56 340 GLN A O 1
ATOM 2610 N N . ALA A 1 341 ? 16.019 -5.039 -18.876 1.00 95.38 341 ALA A N 1
ATOM 2611 C CA . ALA A 1 341 ? 14.898 -4.166 -18.558 1.00 95.38 341 ALA A CA 1
ATOM 2612 C C . ALA A 1 341 ? 13.547 -4.811 -18.879 1.00 95.38 341 ALA A C 1
ATOM 2614 O O . ALA A 1 341 ? 12.575 -4.529 -18.187 1.00 95.38 341 ALA A O 1
ATOM 2615 N N . LYS A 1 342 ? 13.476 -5.696 -19.881 1.00 95.19 342 LYS A N 1
ATOM 2616 C CA . LYS A 1 342 ? 12.245 -6.405 -20.238 1.00 95.19 342 LYS A CA 1
ATOM 2617 C C . LYS A 1 342 ? 11.767 -7.332 -19.125 1.00 95.19 342 LYS A C 1
ATOM 2619 O O . LYS A 1 342 ? 10.577 -7.347 -18.844 1.00 95.19 342 LYS A O 1
ATOM 2624 N N . SER A 1 343 ? 12.665 -8.028 -18.427 1.00 89.62 343 SER A N 1
ATOM 2625 C CA . SER A 1 343 ? 12.249 -8.846 -17.278 1.00 89.62 343 SER A CA 1
ATOM 2626 C C . SER A 1 343 ? 11.667 -7.998 -16.142 1.00 89.62 343 SER A C 1
ATOM 2628 O O . SER A 1 343 ? 10.672 -8.382 -15.531 1.00 89.62 343 SER A O 1
ATOM 2630 N N . VAL A 1 344 ? 12.222 -6.801 -15.909 1.00 92.25 344 VAL A N 1
ATOM 2631 C CA . VAL A 1 344 ? 11.641 -5.820 -14.981 1.00 92.25 344 VAL A CA 1
ATOM 2632 C C . VAL A 1 344 ? 10.288 -5.341 -15.503 1.00 92.25 344 VAL A C 1
ATOM 2634 O O . VAL A 1 344 ? 9.319 -5.377 -14.763 1.00 92.25 344 VAL A O 1
ATOM 2637 N N . PHE A 1 345 ? 10.190 -4.955 -16.775 1.00 93.88 345 PHE A N 1
ATOM 2638 C CA . PHE A 1 345 ? 8.947 -4.523 -17.418 1.00 93.88 345 PHE A CA 1
ATOM 2639 C C . PHE A 1 345 ? 7.821 -5.557 -17.261 1.00 93.88 345 PHE A C 1
ATOM 2641 O O . PHE A 1 345 ? 6.720 -5.196 -16.851 1.00 93.88 345 PHE A O 1
ATOM 2648 N N . THR A 1 346 ? 8.095 -6.839 -17.509 1.00 90.12 346 THR A N 1
ATOM 2649 C CA . THR A 1 346 ? 7.126 -7.928 -17.313 1.00 90.12 346 THR A CA 1
ATOM 2650 C C . THR A 1 346 ? 6.781 -8.111 -15.831 1.00 90.12 346 THR A C 1
ATOM 2652 O O . THR A 1 346 ? 5.607 -8.247 -15.497 1.00 90.12 346 THR A O 1
ATOM 2655 N N . ALA A 1 347 ? 7.757 -8.025 -14.917 1.00 84.12 347 ALA A N 1
ATOM 2656 C CA . ALA A 1 347 ? 7.502 -8.070 -13.470 1.00 84.12 347 ALA A CA 1
ATOM 2657 C C . ALA A 1 347 ? 6.663 -6.878 -12.962 1.00 84.12 347 ALA A C 1
ATOM 2659 O O . ALA A 1 347 ? 5.957 -7.002 -11.965 1.00 84.12 347 ALA A O 1
ATOM 2660 N N . LEU A 1 348 ? 6.718 -5.739 -13.658 1.00 86.12 348 LEU A N 1
ATOM 2661 C CA . LEU A 1 348 ? 5.876 -4.561 -13.431 1.00 86.12 348 LEU A CA 1
ATOM 2662 C C . LEU A 1 348 ? 4.489 -4.679 -14.088 1.00 86.12 348 LEU A C 1
ATOM 2664 O O . LEU A 1 348 ? 3.733 -3.712 -14.066 1.00 86.12 348 LEU A O 1
ATOM 2668 N N . ASN A 1 349 ? 4.164 -5.823 -14.701 1.00 84.44 349 ASN A N 1
ATOM 2669 C CA . ASN A 1 349 ? 2.966 -6.015 -15.518 1.00 84.44 349 ASN A CA 1
ATOM 2670 C C . ASN A 1 349 ? 2.829 -4.964 -16.639 1.00 84.44 349 ASN A C 1
ATOM 2672 O O . ASN A 1 349 ? 1.728 -4.563 -17.014 1.00 84.44 349 ASN A O 1
ATOM 2676 N N . GLY A 1 350 ? 3.956 -4.499 -17.189 1.00 84.88 350 GLY A N 1
ATOM 2677 C CA . GLY A 1 350 ? 3.977 -3.461 -18.220 1.00 84.88 350 GLY A CA 1
ATOM 2678 C C . GLY A 1 350 ? 3.231 -3.854 -19.499 1.00 84.88 350 GLY A C 1
ATOM 2679 O O . GLY A 1 350 ? 2.757 -2.981 -20.219 1.00 84.88 350 GLY A O 1
ATOM 2680 N N . GLU A 1 351 ? 3.089 -5.156 -19.764 1.00 86.50 351 GLU A N 1
ATOM 2681 C CA . GLU A 1 351 ? 2.352 -5.699 -20.915 1.00 86.50 351 GLU A CA 1
ATOM 2682 C C . GLU A 1 351 ? 0.840 -5.448 -20.831 1.00 86.50 351 GLU A C 1
ATOM 2684 O O . GLU A 1 351 ? 0.177 -5.394 -21.864 1.00 86.50 351 GLU A O 1
ATOM 2689 N N . ALA A 1 352 ? 0.298 -5.256 -19.625 1.00 78.44 352 ALA A N 1
ATOM 2690 C CA . ALA A 1 352 ? -1.113 -4.939 -19.426 1.00 78.44 352 ALA A CA 1
ATOM 2691 C C . ALA A 1 352 ? -1.439 -3.457 -19.678 1.00 78.44 352 ALA A C 1
ATOM 2693 O O . ALA A 1 352 ? -2.611 -3.088 -19.754 1.00 78.44 352 ALA A O 1
ATOM 2694 N N . LEU A 1 353 ? -0.427 -2.591 -19.797 1.00 73.12 353 LEU A N 1
ATOM 2695 C CA . LEU A 1 353 ? -0.644 -1.174 -20.061 1.00 73.12 353 LEU A CA 1
ATOM 2696 C C . LEU A 1 353 ? -0.964 -0.935 -21.537 1.00 73.12 353 LEU A C 1
ATOM 2698 O O . LEU A 1 353 ? -0.341 -1.496 -22.439 1.00 73.12 353 LEU A O 1
ATOM 2702 N N . LEU A 1 354 ? -1.903 -0.021 -21.787 1.00 74.19 354 LEU A N 1
ATOM 2703 C CA . LEU A 1 354 ? -2.211 0.429 -23.141 1.00 74.19 354 LEU A CA 1
ATOM 2704 C C . LEU A 1 354 ? -0.965 1.050 -23.795 1.00 74.19 354 LEU A C 1
ATOM 2706 O O . LEU A 1 354 ? -0.235 1.817 -23.163 1.00 74.19 354 LEU A O 1
ATOM 2710 N N . SER A 1 355 ? -0.759 0.785 -25.089 1.00 76.06 355 SER A N 1
ATOM 2711 C CA . SER A 1 355 ? 0.390 1.315 -25.849 1.00 76.06 355 SER A CA 1
ATOM 2712 C C . SER A 1 355 ? 0.496 2.850 -25.767 1.00 76.06 355 SER A C 1
ATOM 2714 O O . SER A 1 355 ? 1.588 3.388 -25.590 1.00 76.06 355 SER A O 1
ATOM 2716 N N . ALA A 1 356 ? -0.639 3.560 -25.766 1.00 65.12 356 ALA A N 1
ATOM 2717 C CA . ALA A 1 356 ? -0.678 5.012 -25.580 1.00 65.12 356 ALA A CA 1
ATOM 2718 C C . ALA A 1 356 ? -0.101 5.452 -24.219 1.00 65.12 356 ALA A C 1
ATOM 2720 O O . ALA A 1 356 ? 0.722 6.367 -24.159 1.00 65.12 356 ALA A O 1
ATOM 2721 N N . THR A 1 357 ? -0.465 4.762 -23.132 1.00 72.19 357 THR A N 1
ATOM 2722 C CA . THR A 1 357 ? 0.082 5.005 -21.787 1.00 72.19 357 THR A CA 1
ATOM 2723 C C . THR A 1 357 ? 1.595 4.799 -21.772 1.00 72.19 357 THR A C 1
ATOM 2725 O O . THR A 1 357 ? 2.328 5.640 -21.252 1.00 72.19 357 THR A O 1
ATOM 2728 N N . LEU A 1 358 ? 2.084 3.733 -22.414 1.00 80.81 358 LEU A N 1
ATOM 2729 C CA . LEU A 1 358 ? 3.519 3.472 -22.540 1.00 80.81 358 LEU A CA 1
ATOM 2730 C C . LEU A 1 358 ? 4.248 4.586 -23.303 1.00 80.81 358 LEU A C 1
ATOM 2732 O O . LEU A 1 358 ? 5.313 5.014 -22.863 1.00 80.81 358 LEU A O 1
ATOM 2736 N N . HIS A 1 359 ? 3.677 5.107 -24.396 1.00 79.19 359 HIS A N 1
ATOM 2737 C CA . HIS A 1 359 ? 4.251 6.234 -25.147 1.00 79.19 359 HIS A CA 1
ATOM 2738 C C . HIS A 1 359 ? 4.386 7.499 -24.310 1.00 79.19 359 HIS A C 1
ATOM 2740 O O . HIS A 1 359 ? 5.394 8.199 -24.412 1.00 79.19 359 HIS A O 1
ATOM 2746 N N . ILE A 1 360 ? 3.386 7.788 -23.482 1.00 71.38 360 ILE A N 1
ATOM 2747 C CA . ILE A 1 360 ? 3.377 8.962 -22.610 1.00 71.38 360 ILE A CA 1
ATOM 2748 C C . ILE A 1 360 ? 4.445 8.834 -21.531 1.00 71.38 360 ILE A C 1
ATOM 2750 O O . ILE A 1 360 ? 5.270 9.738 -21.383 1.00 71.38 360 ILE A O 1
ATOM 2754 N N . ILE A 1 361 ? 4.480 7.699 -20.823 1.00 82.00 361 ILE A N 1
ATOM 2755 C CA . ILE A 1 361 ? 5.517 7.426 -19.820 1.00 82.00 361 ILE A CA 1
ATOM 2756 C C . ILE A 1 361 ? 6.892 7.515 -20.490 1.00 82.00 361 ILE A C 1
ATOM 2758 O O . ILE A 1 361 ? 7.780 8.212 -20.006 1.00 82.00 361 ILE A O 1
ATOM 2762 N N . TYR A 1 362 ? 7.059 6.908 -21.666 1.00 88.94 362 TYR A N 1
ATOM 2763 C CA . TYR A 1 362 ? 8.302 6.985 -22.425 1.00 88.94 362 TYR A CA 1
ATOM 2764 C C . TYR A 1 362 ? 8.697 8.435 -22.736 1.00 88.94 362 TYR A C 1
ATOM 2766 O O . TYR A 1 362 ? 9.822 8.842 -22.452 1.00 88.94 362 TYR A O 1
ATOM 2774 N N . LYS A 1 363 ? 7.783 9.253 -23.268 1.00 85.00 363 LYS A N 1
ATOM 2775 C CA . LYS A 1 363 ? 8.060 10.660 -23.581 1.00 85.00 363 LYS A CA 1
ATOM 2776 C C . LYS A 1 363 ? 8.452 11.457 -22.339 1.00 85.00 363 LYS A C 1
ATOM 2778 O O . LYS A 1 363 ? 9.403 12.238 -22.412 1.00 85.00 363 LYS A O 1
ATOM 2783 N N . GLN A 1 364 ? 7.745 11.259 -21.231 1.00 80.69 364 GLN A N 1
ATOM 2784 C CA . GLN A 1 364 ? 7.986 11.967 -19.975 1.00 80.69 364 GLN A CA 1
ATOM 2785 C C . GLN A 1 364 ? 9.336 11.597 -19.352 1.00 80.69 364 GLN A C 1
ATOM 2787 O O . GLN A 1 364 ? 10.032 12.476 -18.847 1.00 80.69 364 GLN A O 1
ATOM 2792 N N . GLU A 1 365 ? 9.720 10.321 -19.404 1.00 92.19 365 GLU A N 1
ATOM 2793 C CA . GLU A 1 365 ? 10.913 9.830 -18.707 1.00 92.19 365 GLU A CA 1
ATOM 2794 C C . GLU A 1 365 ? 12.173 9.805 -19.579 1.00 92.19 365 GLU A C 1
ATOM 2796 O O . GLU A 1 365 ? 13.281 10.049 -19.098 1.00 92.19 365 GLU A O 1
ATOM 2801 N N . VAL A 1 366 ? 12.025 9.548 -20.879 1.00 92.81 366 VAL A N 1
ATOM 2802 C CA . VAL A 1 366 ? 13.140 9.490 -21.838 1.00 92.81 366 VAL A CA 1
ATOM 2803 C C . VAL A 1 366 ? 13.357 10.843 -22.524 1.00 92.81 366 VAL A C 1
ATOM 2805 O O . VAL A 1 366 ? 14.464 11.135 -22.975 1.00 92.81 366 VAL A O 1
ATOM 2808 N N . GLY A 1 367 ? 12.335 11.703 -22.574 1.00 83.31 367 GLY A N 1
ATOM 2809 C CA . GLY A 1 367 ? 12.411 13.064 -23.117 1.00 83.31 367 GLY A CA 1
ATOM 2810 C C . GLY A 1 367 ? 12.095 13.181 -24.613 1.00 83.31 367 GLY A C 1
ATOM 2811 O O . GLY A 1 367 ? 12.047 14.289 -25.153 1.00 83.31 367 GLY A O 1
ATOM 2812 N N . ARG A 1 368 ? 11.802 12.075 -25.303 1.00 85.31 368 ARG A N 1
ATOM 2813 C CA . ARG A 1 368 ? 11.427 12.031 -26.730 1.00 85.31 368 ARG A CA 1
ATOM 2814 C C . ARG A 1 368 ? 10.307 11.023 -26.962 1.00 85.31 368 ARG A C 1
ATOM 2816 O O . ARG A 1 368 ? 10.146 10.120 -26.158 1.00 85.31 368 ARG A O 1
ATOM 2823 N N . TRP A 1 369 ? 9.552 11.171 -28.046 1.00 84.25 369 TRP A N 1
ATOM 2824 C CA . TRP A 1 369 ? 8.579 10.151 -28.440 1.00 84.25 369 TRP A CA 1
ATOM 2825 C C . TRP A 1 369 ? 9.305 8.917 -28.993 1.00 84.25 369 TRP A C 1
ATOM 2827 O O . TRP A 1 369 ? 10.342 9.093 -29.645 1.00 84.25 369 TRP A O 1
ATOM 2837 N N . PRO A 1 370 ? 8.801 7.699 -28.731 1.00 88.56 370 PRO A N 1
ATOM 2838 C CA . PRO A 1 370 ? 9.388 6.491 -29.292 1.00 88.56 370 PRO A CA 1
ATOM 2839 C C . PRO A 1 370 ? 9.105 6.411 -30.796 1.00 88.56 370 PRO A C 1
ATOM 2841 O O . PRO A 1 370 ? 8.113 6.964 -31.277 1.00 88.56 370 PRO A O 1
ATOM 2844 N N . THR A 1 371 ? 9.956 5.712 -31.550 1.00 87.88 371 THR A N 1
ATOM 2845 C CA . THR A 1 371 ? 9.753 5.557 -33.007 1.00 87.88 371 THR A CA 1
ATOM 2846 C C . THR A 1 371 ? 8.792 4.425 -33.382 1.00 87.88 371 THR A C 1
ATOM 2848 O O . THR A 1 371 ? 8.409 4.323 -34.544 1.00 87.88 371 THR A O 1
ATOM 2851 N N . GLY A 1 372 ? 8.364 3.604 -32.414 1.00 84.69 372 GLY A N 1
ATOM 2852 C CA . GLY A 1 372 ? 7.422 2.498 -32.615 1.00 84.69 372 GLY A CA 1
ATOM 2853 C C . GLY A 1 372 ? 6.414 2.325 -31.473 1.00 84.69 372 GLY A C 1
ATOM 2854 O O . GLY A 1 372 ? 6.505 2.966 -30.427 1.00 84.69 372 GLY A O 1
ATOM 2855 N N . ASP A 1 373 ? 5.441 1.440 -31.684 1.00 82.50 373 ASP A N 1
ATOM 2856 C CA . ASP A 1 373 ? 4.303 1.147 -30.794 1.00 82.50 373 ASP A CA 1
ATOM 2857 C C . ASP A 1 373 ? 4.514 -0.067 -29.870 1.00 82.50 373 ASP A C 1
ATOM 2859 O O . ASP A 1 373 ? 3.804 -0.228 -28.876 1.00 82.50 373 ASP A O 1
ATOM 2863 N N . ARG A 1 374 ? 5.520 -0.900 -30.159 1.00 90.56 374 ARG A N 1
ATOM 2864 C CA . ARG A 1 374 ? 5.855 -2.098 -29.374 1.00 90.56 374 ARG A CA 1
ATOM 2865 C C . ARG A 1 374 ? 6.713 -1.772 -28.150 1.00 90.56 374 ARG A C 1
ATOM 2867 O O . ARG A 1 374 ? 7.704 -1.047 -28.254 1.00 90.56 374 ARG A O 1
ATOM 2874 N N . ALA A 1 375 ? 6.404 -2.402 -27.014 1.00 93.81 375 ALA A N 1
ATOM 2875 C CA . ALA A 1 375 ? 7.171 -2.263 -25.771 1.00 93.81 375 ALA A CA 1
ATOM 2876 C C . ALA A 1 375 ? 8.658 -2.627 -25.948 1.00 93.81 375 ALA A C 1
ATOM 2878 O O . ALA A 1 375 ? 9.529 -1.880 -25.510 1.00 93.81 375 ALA A O 1
ATOM 2879 N N . ASP A 1 376 ? 8.958 -3.707 -26.679 1.00 95.56 376 ASP A N 1
ATOM 2880 C CA . ASP A 1 376 ? 10.333 -4.128 -26.993 1.00 95.56 376 ASP A CA 1
ATOM 2881 C C . ASP A 1 376 ? 11.136 -3.023 -27.688 1.00 95.56 376 ASP A C 1
ATOM 2883 O O . ASP A 1 376 ? 12.296 -2.776 -27.353 1.00 95.56 376 ASP A O 1
ATOM 2887 N N . ARG A 1 377 ? 10.495 -2.299 -28.615 1.00 94.75 377 ARG A N 1
ATOM 2888 C CA . ARG A 1 377 ? 11.119 -1.178 -29.317 1.00 94.75 377 ARG A CA 1
ATOM 2889 C C . ARG A 1 377 ? 11.407 -0.020 -28.365 1.00 94.75 377 ARG A C 1
ATOM 2891 O O . ARG A 1 377 ? 12.505 0.529 -28.400 1.00 94.75 377 ARG A O 1
ATOM 2898 N N . MET A 1 378 ? 10.458 0.324 -27.496 1.00 95.75 378 MET A N 1
ATOM 2899 C CA . MET A 1 378 ? 10.644 1.372 -26.488 1.00 95.75 378 MET A CA 1
ATOM 2900 C C . MET A 1 378 ? 11.781 1.024 -25.524 1.00 95.75 378 MET A C 1
ATOM 2902 O O . MET A 1 378 ? 12.676 1.839 -25.314 1.00 95.75 378 MET A O 1
ATOM 2906 N N . LEU A 1 379 ? 11.807 -0.200 -24.992 1.00 97.25 379 LEU A N 1
ATOM 2907 C CA . LEU A 1 379 ? 12.873 -0.666 -24.102 1.00 97.25 379 LEU A CA 1
ATOM 2908 C C . LEU A 1 379 ? 14.246 -0.578 -24.777 1.00 97.25 379 LEU A C 1
ATOM 2910 O O . LEU A 1 379 ? 15.193 -0.075 -24.171 1.00 97.25 379 LEU A O 1
ATOM 2914 N N . PHE A 1 380 ? 14.343 -0.980 -26.047 1.00 97.00 380 PHE A N 1
ATOM 2915 C CA . PHE A 1 380 ? 15.574 -0.857 -26.822 1.00 97.00 380 PHE A CA 1
ATOM 2916 C C . PHE A 1 380 ? 16.009 0.605 -27.016 1.00 97.00 380 PHE A C 1
ATOM 2918 O O . PHE A 1 380 ? 17.158 0.955 -26.748 1.00 97.00 380 PHE A O 1
ATOM 2925 N N . GLU A 1 381 ? 15.102 1.493 -27.430 1.00 96.44 381 GLU A N 1
ATOM 2926 C CA . GLU A 1 381 ? 15.422 2.912 -27.631 1.00 96.44 381 GLU A CA 1
ATOM 2927 C C . GLU A 1 381 ? 15.785 3.635 -26.324 1.00 96.44 381 GLU A C 1
ATOM 2929 O O . GLU A 1 381 ? 16.606 4.558 -26.335 1.00 96.44 381 GLU A O 1
ATOM 2934 N N . ALA A 1 382 ? 15.164 3.250 -25.204 1.00 96.81 382 ALA A N 1
ATOM 2935 C CA . ALA A 1 382 ? 15.505 3.756 -23.879 1.00 96.81 382 ALA A CA 1
ATOM 2936 C C . ALA A 1 382 ? 16.876 3.239 -23.416 1.00 96.81 382 ALA A C 1
ATOM 2938 O O . ALA A 1 382 ? 17.649 4.015 -22.852 1.00 96.81 382 ALA A O 1
ATOM 2939 N N . ALA A 1 383 ? 17.210 1.974 -23.696 1.00 97.19 383 ALA A N 1
ATOM 2940 C CA . ALA A 1 383 ? 18.528 1.400 -23.426 1.00 97.19 383 ALA A CA 1
ATOM 2941 C C . ALA A 1 383 ? 19.638 2.097 -24.228 1.00 97.19 383 ALA A C 1
ATOM 2943 O O . ALA A 1 383 ? 20.682 2.437 -23.672 1.00 97.19 383 ALA A O 1
ATOM 2944 N N . ASP A 1 384 ? 19.396 2.394 -25.505 1.00 96.31 384 ASP A N 1
ATOM 2945 C CA . ASP A 1 384 ? 20.343 3.139 -26.341 1.00 96.31 384 ASP A CA 1
ATOM 2946 C C . ASP A 1 384 ? 20.541 4.567 -25.805 1.00 96.31 384 ASP A C 1
ATOM 2948 O O . ASP A 1 384 ? 21.672 5.016 -25.602 1.00 96.31 384 ASP A O 1
ATOM 2952 N N . ALA A 1 385 ? 19.447 5.266 -25.475 1.00 95.12 385 ALA A N 1
ATOM 2953 C CA . ALA A 1 385 ? 19.517 6.581 -24.836 1.00 95.12 385 ALA A CA 1
ATOM 2954 C C . ALA A 1 385 ? 20.287 6.533 -23.503 1.00 95.12 385 ALA A C 1
ATOM 2956 O O . ALA A 1 385 ? 21.071 7.436 -23.207 1.00 95.12 385 ALA A O 1
ATOM 2957 N N . HIS A 1 386 ? 20.110 5.463 -22.727 1.00 95.88 386 HIS A N 1
ATOM 2958 C CA . HIS A 1 386 ? 20.801 5.242 -21.463 1.00 95.88 386 HIS A CA 1
ATOM 2959 C C . HIS A 1 386 ? 22.312 5.039 -21.641 1.00 95.88 386 HIS A C 1
ATOM 2961 O O . HIS A 1 386 ? 23.102 5.662 -20.933 1.00 95.88 386 HIS A O 1
ATOM 2967 N N . LEU A 1 387 ? 22.752 4.256 -22.629 1.00 94.75 387 LEU A N 1
ATOM 2968 C CA . LEU A 1 387 ? 24.184 4.098 -22.909 1.00 94.75 387 LEU A CA 1
ATOM 2969 C C . LEU A 1 387 ? 24.841 5.401 -23.370 1.00 94.75 387 LEU A C 1
ATOM 2971 O O . LEU A 1 387 ? 25.981 5.679 -22.997 1.00 94.75 387 LEU A O 1
ATOM 2975 N N . ARG A 1 388 ? 24.137 6.223 -24.159 1.00 93.62 388 ARG A N 1
ATOM 2976 C CA . ARG A 1 388 ? 24.630 7.556 -24.544 1.00 93.62 388 ARG A CA 1
ATOM 2977 C C . ARG A 1 388 ? 24.731 8.484 -23.336 1.00 93.62 388 ARG A C 1
ATOM 2979 O O . ARG A 1 388 ? 25.729 9.188 -23.211 1.00 93.62 388 ARG A O 1
ATOM 2986 N N . PHE A 1 389 ? 23.736 8.443 -22.449 1.00 93.12 389 PHE A N 1
ATOM 2987 C CA . PHE A 1 389 ? 23.724 9.204 -21.202 1.00 93.12 389 PHE A CA 1
ATOM 2988 C C . PHE A 1 389 ? 24.937 8.861 -20.323 1.00 93.12 389 PHE A C 1
ATOM 2990 O O . PHE A 1 389 ? 25.648 9.767 -19.906 1.00 93.12 389 PHE A O 1
ATOM 2997 N N . ARG A 1 390 ? 25.267 7.571 -20.153 1.00 91.19 390 ARG A N 1
ATOM 2998 C CA . ARG A 1 390 ? 26.433 7.123 -19.361 1.00 91.19 390 ARG A CA 1
ATOM 2999 C C . ARG A 1 390 ? 27.797 7.537 -19.922 1.00 91.19 390 ARG A C 1
ATOM 3001 O O . ARG A 1 390 ? 28.782 7.518 -19.192 1.00 91.19 390 ARG A O 1
ATOM 3008 N N . ARG A 1 391 ? 27.890 7.872 -21.214 1.00 90.50 391 ARG A N 1
ATOM 3009 C CA . ARG A 1 391 ? 29.139 8.370 -21.826 1.00 90.50 391 ARG A CA 1
ATOM 3010 C C . ARG A 1 391 ? 29.389 9.846 -21.527 1.00 90.50 391 ARG A C 1
ATOM 3012 O O . ARG A 1 391 ? 30.498 10.323 -21.747 1.00 90.50 391 ARG A O 1
ATOM 3019 N N . GLN A 1 392 ? 28.367 10.570 -21.085 1.00 88.44 392 GLN A N 1
ATOM 3020 C CA . GLN A 1 392 ? 28.473 11.975 -20.730 1.00 88.44 392 GLN A CA 1
ATOM 3021 C C . GLN A 1 392 ? 28.751 12.083 -19.221 1.00 88.44 392 GLN A C 1
ATOM 3023 O O . GLN A 1 392 ? 28.175 11.317 -18.448 1.00 88.44 392 GLN A O 1
ATOM 3028 N N . PRO A 1 393 ? 29.637 12.993 -18.779 1.00 79.19 393 PRO A N 1
ATOM 3029 C CA . PRO A 1 393 ? 29.895 13.237 -17.364 1.00 79.19 393 PRO A CA 1
ATOM 3030 C C . PRO A 1 393 ? 28.716 14.008 -16.763 1.00 79.19 393 PRO A C 1
ATOM 3032 O O . PRO A 1 393 ? 28.788 15.212 -16.531 1.00 79.19 393 PRO A O 1
ATOM 3035 N N . HIS A 1 394 ? 27.598 13.320 -16.570 1.00 71.50 394 HIS A N 1
ATOM 3036 C CA . HIS A 1 394 ? 26.459 13.848 -15.837 1.00 71.50 394 HIS A CA 1
ATOM 3037 C C . HIS A 1 394 ? 26.592 13.483 -14.363 1.00 71.50 394 HIS A C 1
ATOM 3039 O O . HIS A 1 394 ? 27.189 12.463 -14.018 1.00 71.50 394 HIS A O 1
ATOM 3045 N N . GLY A 1 395 ? 26.053 14.339 -13.490 1.00 58.97 395 GLY A N 1
ATOM 3046 C CA . GLY A 1 395 ? 25.895 14.027 -12.068 1.00 58.97 395 GLY A CA 1
ATOM 3047 C C . GLY A 1 395 ? 25.033 12.778 -11.853 1.00 58.97 395 GLY A C 1
ATOM 3048 O O . GLY A 1 395 ? 24.550 12.182 -12.811 1.00 58.97 395 GLY A O 1
ATOM 3049 N N . SER A 1 396 ? 24.820 12.405 -10.591 1.00 60.72 396 SER A N 1
ATOM 3050 C CA . SER A 1 396 ? 24.173 11.169 -10.106 1.00 60.72 396 SER A CA 1
ATOM 3051 C C . SER A 1 396 ? 22.738 10.874 -10.588 1.00 60.72 396 SER A C 1
ATOM 3053 O O . SER A 1 396 ? 22.068 10.037 -10.004 1.00 60.72 396 SER A O 1
ATOM 3055 N N . ALA A 1 397 ? 22.236 11.527 -11.633 1.00 83.19 397 ALA A N 1
ATOM 3056 C CA . ALA A 1 397 ? 20.881 11.353 -12.124 1.00 83.19 397 ALA A CA 1
ATOM 3057 C C . ALA A 1 397 ? 20.644 9.966 -12.748 1.00 83.19 397 ALA A C 1
ATOM 3059 O O . ALA A 1 397 ? 21.488 9.425 -13.465 1.00 83.19 397 ALA A O 1
ATOM 3060 N N . LEU A 1 398 ? 19.434 9.445 -12.535 1.00 94.62 398 LEU A N 1
ATOM 3061 C CA . LEU A 1 398 ? 18.927 8.233 -13.178 1.00 94.62 398 LEU A CA 1
ATOM 3062 C C . LEU A 1 398 ? 18.977 8.342 -14.705 1.00 94.62 398 LEU A C 1
ATOM 3064 O O . LEU A 1 398 ? 18.474 9.303 -15.303 1.00 94.62 398 LEU A O 1
ATOM 3068 N N . GLY A 1 399 ? 19.491 7.310 -15.361 1.00 95.75 399 GLY A N 1
ATOM 3069 C CA . GLY A 1 399 ? 19.508 7.229 -16.808 1.00 95.75 399 GLY A CA 1
ATOM 3070 C C . GLY A 1 399 ? 18.100 7.045 -17.404 1.00 95.75 399 GLY A C 1
ATOM 3071 O O . GLY A 1 399 ? 17.184 6.558 -16.739 1.00 95.75 399 GLY A O 1
ATOM 3072 N N . PRO A 1 400 ? 17.893 7.403 -18.687 1.00 96.50 400 PRO A N 1
ATOM 3073 C CA . PRO A 1 400 ? 16.600 7.313 -19.374 1.00 96.50 400 PRO A CA 1
ATOM 3074 C C . PRO A 1 400 ? 15.846 5.982 -19.222 1.00 96.50 400 PRO A C 1
ATOM 3076 O O . PRO A 1 400 ? 14.646 5.996 -18.977 1.00 96.50 400 PRO A O 1
ATOM 3079 N N . LEU A 1 401 ? 16.536 4.840 -19.332 1.00 97.44 401 LEU A N 1
ATOM 3080 C CA . LEU A 1 401 ? 15.913 3.521 -19.167 1.00 97.44 401 LEU A CA 1
ATOM 3081 C C . LEU A 1 401 ? 15.388 3.282 -17.749 1.00 97.44 401 LEU A C 1
ATOM 3083 O O . LEU A 1 401 ? 14.263 2.817 -17.590 1.00 97.44 401 LEU A O 1
ATOM 3087 N N . THR A 1 402 ? 16.168 3.632 -16.727 1.00 97.25 402 THR A N 1
ATOM 3088 C CA . THR A 1 402 ? 15.738 3.512 -15.333 1.00 97.25 402 THR A CA 1
ATOM 3089 C C . THR A 1 402 ? 14.555 4.422 -15.057 1.00 97.25 402 THR A C 1
ATOM 3091 O O . THR A 1 402 ? 13.553 3.954 -14.533 1.00 97.25 402 THR A O 1
ATOM 3094 N N . ARG A 1 403 ? 14.610 5.689 -15.495 1.00 96.31 403 ARG A N 1
ATOM 3095 C CA . ARG A 1 403 ? 13.475 6.616 -15.363 1.00 96.31 403 ARG A CA 1
ATOM 3096 C C . ARG A 1 403 ? 12.217 6.062 -16.024 1.00 96.31 403 ARG A C 1
ATOM 3098 O O . ARG A 1 403 ? 11.153 6.128 -15.420 1.00 96.31 403 ARG A O 1
ATOM 3105 N N . PHE A 1 404 ? 12.340 5.474 -17.218 1.00 96.81 404 PHE A N 1
ATOM 3106 C CA . PHE A 1 404 ? 11.218 4.850 -17.920 1.00 96.81 404 PHE A CA 1
ATOM 3107 C C . PHE A 1 404 ? 10.592 3.709 -17.107 1.00 96.81 404 PHE A C 1
ATOM 3109 O O . PHE A 1 404 ? 9.380 3.712 -16.900 1.00 96.81 404 PHE A O 1
ATOM 3116 N N . LEU A 1 405 ? 11.400 2.784 -16.577 1.00 97.12 405 LEU A N 1
ATOM 3117 C CA . LEU A 1 405 ? 10.910 1.698 -15.718 1.00 97.12 405 LEU A CA 1
ATOM 3118 C C . LEU A 1 405 ? 10.341 2.208 -14.384 1.00 97.12 405 LEU A C 1
ATOM 3120 O O . LEU A 1 405 ? 9.367 1.651 -13.887 1.00 97.12 405 LEU A O 1
ATOM 3124 N N . THR A 1 406 ? 10.897 3.277 -13.814 1.00 95.38 406 THR A N 1
ATOM 3125 C CA . THR A 1 406 ? 10.363 3.911 -12.602 1.00 95.38 406 THR A CA 1
ATOM 3126 C C . THR A 1 406 ? 9.011 4.572 -12.855 1.00 95.38 406 THR A C 1
ATOM 3128 O O . THR A 1 406 ? 8.091 4.396 -12.060 1.00 95.38 406 THR A O 1
ATOM 3131 N N . GLY A 1 407 ? 8.853 5.293 -13.969 1.00 91.75 407 GLY A N 1
ATOM 3132 C CA . GLY A 1 407 ? 7.569 5.867 -14.378 1.00 91.75 407 GLY A CA 1
ATOM 3133 C C . GLY A 1 407 ? 6.521 4.789 -14.670 1.00 91.75 407 GLY A C 1
ATOM 3134 O O . GLY A 1 407 ? 5.355 4.944 -14.302 1.00 91.75 407 GLY A O 1
ATOM 3135 N N . LEU A 1 408 ? 6.950 3.663 -15.252 1.00 92.12 408 LEU A N 1
ATOM 3136 C CA . LEU A 1 408 ? 6.122 2.473 -15.442 1.00 92.12 408 LEU A CA 1
ATOM 3137 C C . LEU A 1 408 ? 5.655 1.904 -14.102 1.00 92.12 408 LEU A C 1
ATOM 3139 O O . LEU A 1 408 ? 4.458 1.736 -13.892 1.00 92.12 408 LEU A O 1
ATOM 3143 N N . ALA A 1 409 ? 6.590 1.668 -13.179 1.00 92.00 409 ALA A N 1
ATOM 3144 C CA . ALA A 1 409 ? 6.294 1.156 -11.849 1.00 92.00 409 ALA A CA 1
ATOM 3145 C C . ALA A 1 409 ? 5.324 2.076 -11.103 1.00 92.00 409 ALA A C 1
ATOM 3147 O O . ALA A 1 409 ? 4.366 1.588 -10.519 1.00 92.00 409 ALA A O 1
ATOM 3148 N N . ALA A 1 410 ? 5.525 3.395 -11.164 1.00 88.31 410 ALA A N 1
ATOM 3149 C CA . ALA A 1 410 ? 4.645 4.368 -10.518 1.00 88.31 410 ALA A CA 1
ATOM 3150 C C . ALA A 1 410 ? 3.221 4.385 -11.097 1.00 88.31 410 ALA A C 1
ATOM 3152 O O . ALA A 1 410 ? 2.293 4.795 -10.405 1.00 88.31 410 ALA A O 1
ATOM 3153 N N . SER A 1 411 ? 3.054 3.952 -12.350 1.00 79.81 411 SER A N 1
ATOM 3154 C CA . SER A 1 411 ? 1.750 3.877 -13.020 1.00 79.81 411 SER A CA 1
ATOM 3155 C C . SER A 1 411 ? 1.055 2.529 -12.807 1.00 79.81 411 SER A C 1
ATOM 3157 O O . SER A 1 411 ? -0.168 2.474 -12.775 1.00 79.81 411 SER A O 1
ATOM 3159 N N . ALA A 1 412 ? 1.824 1.443 -12.687 1.00 80.56 412 ALA A N 1
ATOM 3160 C CA . ALA A 1 412 ? 1.307 0.075 -12.634 1.00 80.56 412 ALA A CA 1
ATOM 3161 C C . ALA A 1 412 ? 1.249 -0.518 -11.220 1.00 80.56 412 ALA A C 1
ATOM 3163 O O . ALA A 1 412 ? 0.586 -1.529 -11.006 1.00 80.56 412 ALA A O 1
ATOM 3164 N N . SER A 1 413 ? 1.971 0.065 -10.263 1.00 77.06 413 SER A N 1
ATOM 3165 C CA . SER A 1 413 ? 2.146 -0.513 -8.938 1.00 77.06 413 SER A CA 1
ATOM 3166 C C . SER A 1 413 ? 2.003 0.541 -7.841 1.00 77.06 413 SER A C 1
ATOM 3168 O O . SER A 1 413 ? 2.564 1.637 -7.939 1.00 77.06 413 SER A O 1
ATOM 3170 N N . PRO A 1 414 ? 1.337 0.205 -6.720 1.00 72.94 414 PRO A N 1
ATOM 3171 C CA . PRO A 1 414 ? 1.324 1.061 -5.544 1.00 72.94 414 PRO A CA 1
ATOM 3172 C C . PRO A 1 414 ? 2.705 1.138 -4.879 1.00 72.94 414 PRO A C 1
ATOM 3174 O O . PRO A 1 414 ? 2.902 1.915 -3.953 1.00 72.94 414 PRO A O 1
ATOM 3177 N N . ARG A 1 415 ? 3.679 0.317 -5.265 1.00 76.81 415 ARG A N 1
ATOM 3178 C CA . ARG A 1 415 ? 4.999 0.281 -4.624 1.00 76.81 415 ARG A CA 1
ATOM 3179 C C . ARG A 1 415 ? 6.096 0.060 -5.634 1.00 76.81 415 ARG A C 1
ATOM 3181 O O . ARG A 1 415 ? 5.849 -0.488 -6.701 1.00 76.81 415 ARG A O 1
ATOM 3188 N N . ILE A 1 416 ? 7.310 0.438 -5.263 1.00 84.19 416 ILE A N 1
ATOM 3189 C CA . ILE A 1 416 ? 8.500 0.139 -6.052 1.00 84.19 416 ILE A CA 1
ATOM 3190 C C . ILE A 1 416 ? 8.782 -1.353 -5.950 1.00 84.19 416 ILE A C 1
ATOM 3192 O O . ILE A 1 416 ? 9.035 -1.845 -4.849 1.00 84.19 416 ILE A O 1
ATOM 3196 N N . PRO A 1 417 ? 8.743 -2.094 -7.064 1.00 85.19 417 PRO A N 1
ATOM 3197 C CA . PRO A 1 417 ? 8.971 -3.527 -6.999 1.00 85.19 417 PRO A CA 1
ATOM 3198 C C . PRO A 1 417 ? 10.459 -3.818 -6.825 1.00 85.19 417 PRO A C 1
ATOM 3200 O O . PRO A 1 417 ? 11.303 -3.160 -7.431 1.00 85.19 417 PRO A O 1
ATOM 3203 N N . ALA A 1 418 ? 10.799 -4.848 -6.048 1.00 83.81 418 ALA A N 1
ATOM 3204 C CA . ALA A 1 418 ? 12.192 -5.217 -5.762 1.00 83.81 418 ALA A CA 1
ATOM 3205 C C . ALA A 1 418 ? 13.028 -5.498 -7.031 1.00 83.81 418 ALA A C 1
ATOM 3207 O O . ALA A 1 418 ? 14.251 -5.328 -7.040 1.00 83.81 418 ALA A O 1
ATOM 3208 N N . ALA A 1 419 ? 12.366 -5.903 -8.122 1.00 86.38 419 ALA A N 1
ATOM 3209 C CA . ALA A 1 419 ? 12.981 -6.054 -9.437 1.00 86.38 419 ALA A CA 1
ATOM 3210 C C . ALA A 1 419 ? 13.559 -4.728 -9.967 1.00 86.38 419 ALA A C 1
ATOM 3212 O O . ALA A 1 419 ? 14.643 -4.733 -10.554 1.00 86.38 419 ALA A O 1
ATOM 3213 N N . LEU A 1 420 ? 12.878 -3.602 -9.719 1.00 92.94 420 LEU A N 1
ATOM 3214 C CA . LEU A 1 420 ? 13.343 -2.267 -10.085 1.00 92.94 420 LEU A CA 1
ATOM 3215 C C . LEU A 1 420 ? 14.547 -1.855 -9.231 1.00 92.94 420 LEU A C 1
ATOM 3217 O O . LEU A 1 420 ? 15.558 -1.469 -9.804 1.00 92.94 420 LEU A O 1
ATOM 3221 N N . ASP A 1 421 ? 14.512 -2.035 -7.906 1.00 92.00 421 ASP A N 1
ATOM 3222 C CA . ASP A 1 421 ? 15.662 -1.731 -7.028 1.00 92.00 421 ASP A CA 1
ATOM 3223 C C . ASP A 1 421 ? 16.913 -2.526 -7.428 1.00 92.00 421 ASP A C 1
ATOM 3225 O O . ASP A 1 421 ? 18.023 -1.991 -7.535 1.00 92.00 421 ASP A O 1
ATOM 3229 N N . SER A 1 422 ? 16.724 -3.813 -7.730 1.00 86.75 422 SER A N 1
ATOM 3230 C CA . SER A 1 422 ? 17.794 -4.694 -8.207 1.00 86.75 422 SER A CA 1
ATOM 3231 C C . SER A 1 422 ? 18.320 -4.263 -9.577 1.00 86.75 422 SER A C 1
ATOM 3233 O O . SER A 1 422 ? 19.503 -4.426 -9.881 1.00 86.75 422 SER A O 1
ATOM 3235 N N . PHE A 1 423 ? 17.456 -3.733 -10.443 1.00 93.38 423 PHE A N 1
ATOM 3236 C CA . PHE A 1 423 ? 17.851 -3.187 -11.736 1.00 93.38 423 PHE A CA 1
ATOM 3237 C C . PHE A 1 423 ? 18.634 -1.878 -11.583 1.00 93.38 423 PHE A C 1
ATOM 3239 O O . PHE A 1 423 ? 19.742 -1.798 -12.109 1.00 93.38 423 PHE A O 1
ATOM 3246 N N . VAL A 1 424 ? 18.120 -0.914 -10.812 1.00 94.31 424 VAL A N 1
ATOM 3247 C CA . VAL A 1 424 ? 18.761 0.378 -10.495 1.00 94.31 424 VAL A CA 1
ATOM 3248 C C . VAL A 1 424 ? 20.172 0.150 -9.943 1.00 94.31 424 VAL A C 1
ATOM 3250 O O . VAL A 1 424 ? 21.149 0.678 -10.475 1.00 94.31 424 VAL A O 1
ATOM 3253 N N . THR A 1 425 ? 20.298 -0.741 -8.953 1.00 90.50 425 THR A N 1
ATOM 3254 C CA . THR A 1 425 ? 21.591 -1.110 -8.353 1.00 90.50 425 THR A CA 1
ATOM 3255 C C . THR A 1 425 ? 22.562 -1.682 -9.386 1.00 90.50 425 THR A C 1
ATOM 3257 O O . THR A 1 425 ? 23.725 -1.283 -9.430 1.00 90.50 425 THR A O 1
ATOM 3260 N N . ARG A 1 426 ? 22.100 -2.592 -10.258 1.00 91.19 426 ARG A N 1
ATOM 3261 C CA . ARG A 1 426 ? 22.935 -3.178 -11.324 1.00 91.19 426 ARG A CA 1
ATOM 3262 C C . ARG A 1 426 ? 23.401 -2.147 -12.349 1.00 91.19 426 ARG A C 1
ATOM 3264 O O . ARG A 1 426 ? 24.484 -2.313 -12.907 1.00 91.19 426 ARG A O 1
ATOM 3271 N N . GLN A 1 427 ? 22.625 -1.090 -12.586 1.00 93.56 427 GLN A N 1
ATOM 3272 C CA . GLN A 1 427 ? 23.051 0.010 -13.455 1.00 93.56 427 GLN A CA 1
ATOM 3273 C C . GLN A 1 427 ? 24.093 0.929 -12.793 1.00 93.56 427 GLN A C 1
ATOM 3275 O O . GLN A 1 427 ? 24.738 1.712 -13.493 1.00 93.56 427 GLN A O 1
ATOM 3280 N N . GLY A 1 428 ? 24.329 0.779 -11.484 1.00 92.31 428 GLY A N 1
ATOM 3281 C CA . GLY A 1 428 ? 25.213 1.642 -10.699 1.00 92.31 428 GLY A CA 1
ATOM 3282 C C . GLY A 1 428 ? 24.564 2.978 -10.332 1.00 92.31 428 GLY A C 1
ATOM 3283 O O . GLY A 1 428 ? 25.272 3.954 -10.100 1.00 92.31 428 GLY A O 1
ATOM 3284 N N . GLU A 1 429 ? 23.234 3.030 -10.324 1.00 94.19 429 GLU A N 1
ATOM 3285 C CA . GLU A 1 429 ? 22.446 4.216 -9.991 1.00 94.19 429 GLU A CA 1
ATOM 3286 C C . GLU A 1 429 ? 21.955 4.157 -8.536 1.00 94.19 429 GLU A C 1
ATOM 3288 O O . GLU A 1 429 ? 21.946 3.093 -7.911 1.00 94.19 429 GLU A O 1
ATOM 3293 N N . GLN A 1 430 ? 21.563 5.300 -7.967 1.00 93.81 430 GLN A N 1
ATOM 3294 C CA . GLN A 1 430 ? 21.117 5.362 -6.575 1.00 93.81 430 GLN A CA 1
ATOM 3295 C C . GLN A 1 430 ? 19.644 4.959 -6.448 1.00 93.81 430 GLN A C 1
ATOM 3297 O O . GLN A 1 430 ? 18.770 5.543 -7.088 1.00 93.81 430 GLN A O 1
ATOM 3302 N N . ILE A 1 431 ? 19.355 3.998 -5.562 1.00 92.69 431 ILE A N 1
ATOM 3303 C CA . ILE A 1 431 ? 17.977 3.586 -5.242 1.00 92.69 431 ILE A CA 1
ATOM 3304 C C . ILE A 1 431 ? 17.153 4.781 -4.735 1.00 92.69 431 ILE A C 1
ATOM 3306 O O . ILE A 1 431 ? 15.998 4.923 -5.124 1.00 92.69 431 ILE A O 1
ATOM 3310 N N . GLY A 1 432 ? 17.757 5.666 -3.931 1.00 91.12 432 GLY A N 1
ATOM 3311 C CA . GLY A 1 432 ? 17.093 6.865 -3.405 1.00 91.12 432 GLY A CA 1
ATOM 3312 C C . GLY A 1 432 ? 16.498 7.747 -4.504 1.00 91.12 432 GLY A C 1
ATOM 3313 O O . GLY A 1 432 ? 15.321 8.083 -4.440 1.00 91.12 432 GLY A O 1
ATOM 3314 N N . ASP A 1 433 ? 17.248 8.010 -5.577 1.00 93.38 433 ASP A N 1
ATOM 3315 C CA . ASP A 1 433 ? 16.758 8.819 -6.700 1.00 93.38 433 ASP A CA 1
ATOM 3316 C C . ASP A 1 433 ? 15.581 8.145 -7.427 1.00 93.38 433 ASP A C 1
ATOM 3318 O O . ASP A 1 433 ? 14.636 8.814 -7.860 1.00 93.38 433 ASP A O 1
ATOM 3322 N N . ALA A 1 434 ? 15.621 6.812 -7.566 1.00 93.81 434 ALA A N 1
ATOM 3323 C CA . ALA A 1 434 ? 14.526 6.035 -8.148 1.00 93.81 434 ALA A CA 1
ATOM 3324 C C . ALA A 1 434 ? 13.279 6.074 -7.259 1.00 93.81 434 ALA A C 1
ATOM 3326 O O . ALA A 1 434 ? 12.169 6.201 -7.779 1.00 93.81 434 ALA A O 1
ATOM 3327 N N . HIS A 1 435 ? 13.460 6.025 -5.939 1.00 93.62 435 HIS A N 1
ATOM 3328 C CA . HIS A 1 435 ? 12.378 6.145 -4.964 1.00 93.62 435 HIS A CA 1
ATOM 3329 C C . HIS A 1 435 ? 11.755 7.537 -4.983 1.00 93.62 435 HIS A C 1
ATOM 3331 O O . HIS A 1 435 ? 10.535 7.652 -5.071 1.00 93.62 435 HIS A O 1
ATOM 3337 N N . ASP A 1 436 ? 12.569 8.586 -5.039 1.00 90.69 436 ASP A N 1
ATOM 3338 C CA . ASP A 1 436 ? 12.096 9.967 -5.140 1.00 90.69 436 ASP A CA 1
ATOM 3339 C C . ASP A 1 436 ? 11.354 10.229 -6.455 1.00 90.69 436 ASP A C 1
ATOM 3341 O O . ASP A 1 436 ? 10.340 10.930 -6.490 1.00 90.69 436 ASP A O 1
ATOM 3345 N N . LEU A 1 437 ? 11.838 9.686 -7.578 1.00 92.12 437 LEU A N 1
ATOM 3346 C CA . LEU A 1 437 ? 11.112 9.767 -8.846 1.00 92.12 437 LEU A CA 1
ATOM 3347 C C . LEU A 1 437 ? 9.787 8.999 -8.777 1.00 92.12 437 LEU A C 1
ATOM 3349 O O . LEU A 1 437 ? 8.764 9.549 -9.178 1.00 92.12 437 LEU A O 1
ATOM 3353 N N . PHE A 1 438 ? 9.782 7.772 -8.253 1.00 91.88 438 PHE A N 1
ATOM 3354 C CA . PHE A 1 438 ? 8.564 6.976 -8.102 1.00 91.88 438 PHE A CA 1
ATOM 3355 C C . PHE A 1 438 ? 7.517 7.704 -7.255 1.00 91.88 438 PHE A C 1
ATOM 3357 O O . PHE A 1 438 ? 6.381 7.855 -7.701 1.00 91.88 438 PHE A O 1
ATOM 3364 N N . SER A 1 439 ? 7.904 8.205 -6.077 1.00 85.44 439 SER A N 1
ATOM 3365 C CA . SER A 1 439 ? 7.013 8.943 -5.178 1.00 85.44 439 SER A CA 1
ATOM 3366 C C . SER A 1 439 ? 6.455 10.178 -5.871 1.00 85.44 439 SER A C 1
ATOM 3368 O O . SER A 1 439 ? 5.241 10.300 -5.977 1.00 85.44 439 SER A O 1
ATOM 3370 N N . ARG A 1 440 ? 7.299 11.007 -6.505 1.00 83.56 440 ARG A N 1
ATOM 3371 C CA . ARG A 1 440 ? 6.836 12.176 -7.279 1.00 83.56 440 ARG A CA 1
ATOM 3372 C C . ARG A 1 440 ? 5.868 11.818 -8.404 1.00 83.56 440 ARG A C 1
ATOM 3374 O O . ARG A 1 440 ? 4.973 12.599 -8.720 1.00 83.56 440 ARG A O 1
ATOM 3381 N N . ARG A 1 441 ? 6.059 10.673 -9.066 1.00 82.69 441 ARG A N 1
ATOM 3382 C CA . ARG A 1 441 ? 5.159 10.218 -10.135 1.00 82.69 441 ARG A CA 1
ATOM 3383 C C . ARG A 1 441 ? 3.844 9.689 -9.590 1.00 82.69 441 ARG A C 1
ATOM 3385 O O . ARG A 1 441 ? 2.812 9.943 -10.202 1.00 82.69 441 ARG A O 1
ATOM 3392 N N . ARG A 1 442 ? 3.871 9.012 -8.448 1.00 78.81 442 ARG A N 1
ATOM 3393 C CA . ARG A 1 442 ? 2.678 8.486 -7.787 1.00 78.81 442 ARG A CA 1
ATOM 3394 C C . ARG A 1 442 ? 1.857 9.577 -7.097 1.00 78.81 442 ARG A C 1
ATOM 3396 O O . ARG A 1 442 ? 0.631 9.532 -7.105 1.00 78.81 442 ARG A O 1
ATOM 3403 N N . GLU A 1 443 ? 2.537 10.572 -6.546 1.00 73.44 443 GLU A N 1
ATOM 3404 C CA . GLU A 1 443 ? 1.971 11.780 -5.940 1.00 73.44 443 GLU A CA 1
ATOM 3405 C C . GLU A 1 443 ? 1.528 12.809 -6.989 1.00 73.44 443 GLU A C 1
ATOM 3407 O O . GLU A 1 443 ? 1.123 13.918 -6.637 1.00 73.44 443 GLU A O 1
ATOM 3412 N N . LYS A 1 444 ? 1.573 12.459 -8.286 1.00 70.12 444 LYS A N 1
ATOM 3413 C CA . LYS A 1 444 ? 1.001 13.304 -9.330 1.00 70.12 444 LYS A CA 1
ATOM 3414 C C . LYS A 1 444 ? -0.454 13.649 -8.993 1.00 70.12 444 LYS A C 1
ATOM 3416 O O . LYS A 1 444 ? -1.180 12.811 -8.451 1.00 70.12 444 LYS A O 1
ATOM 3421 N N . PRO A 1 445 ? -0.879 14.871 -9.353 1.00 66.25 445 PRO A N 1
ATOM 3422 C CA . PRO A 1 445 ? -2.216 15.343 -9.073 1.00 66.25 445 PRO A CA 1
ATOM 3423 C C . PRO A 1 445 ? -3.291 14.385 -9.585 1.00 66.25 445 PRO A C 1
ATOM 3425 O O . PRO A 1 445 ? -3.238 13.961 -10.746 1.00 66.25 445 PRO A O 1
ATOM 3428 N N . ALA A 1 446 ? -4.277 14.101 -8.730 1.00 64.94 446 ALA A N 1
ATOM 3429 C CA . ALA A 1 446 ? -5.509 13.444 -9.147 1.00 64.94 446 ALA A CA 1
ATOM 3430 C C . ALA A 1 446 ? -6.212 14.318 -10.190 1.00 64.94 446 ALA A C 1
ATOM 3432 O O . ALA A 1 446 ? -6.016 15.538 -10.241 1.00 64.94 446 ALA A O 1
ATOM 3433 N N . TRP A 1 447 ? -7.014 13.704 -11.048 1.00 72.56 447 TRP A N 1
ATOM 3434 C CA . TRP A 1 447 ? -7.707 14.413 -12.110 1.00 72.56 447 TRP A CA 1
ATOM 3435 C C . TRP A 1 447 ? -9.211 14.223 -11.998 1.00 72.56 447 TRP A C 1
ATOM 3437 O O . TRP A 1 447 ? -9.682 13.098 -11.892 1.00 72.56 447 TRP A O 1
ATOM 3447 N N . LEU A 1 448 ? -9.954 15.322 -12.048 1.00 71.94 448 LEU A N 1
ATOM 3448 C CA . LEU A 1 448 ? -11.410 15.329 -12.037 1.00 71.94 448 LEU A CA 1
ATOM 3449 C C . LEU A 1 448 ? -11.907 15.994 -13.320 1.00 71.94 448 LEU A C 1
ATOM 3451 O O . LEU A 1 448 ? -11.608 17.162 -13.559 1.00 71.94 448 LEU A O 1
ATOM 3455 N N . LEU A 1 449 ? -12.675 15.279 -14.136 1.00 75.00 449 LEU A N 1
ATOM 3456 C CA . LEU A 1 449 ? -13.468 15.877 -15.209 1.00 75.00 449 LEU A CA 1
ATOM 3457 C C . LEU A 1 449 ? -14.878 16.122 -14.697 1.00 75.00 449 LEU A C 1
ATOM 3459 O O . LEU A 1 449 ? -15.517 15.194 -14.217 1.00 75.00 449 LEU A O 1
ATOM 3463 N N . ILE A 1 450 ? -15.363 17.346 -14.855 1.00 76.00 450 ILE A N 1
ATOM 3464 C CA . ILE A 1 450 ? -16.739 17.752 -14.595 1.00 76.00 450 ILE A CA 1
ATOM 3465 C C . ILE A 1 450 ? -17.339 18.181 -15.934 1.00 76.00 450 ILE A C 1
ATOM 3467 O O . ILE A 1 450 ? -16.960 19.215 -16.481 1.00 76.00 450 ILE A O 1
ATOM 3471 N N . ASP A 1 451 ? -18.254 17.390 -16.479 1.00 76.88 451 ASP A N 1
ATOM 3472 C CA . ASP A 1 451 ? -19.062 17.741 -17.647 1.00 76.88 451 ASP A CA 1
ATOM 3473 C C . ASP A 1 451 ? -20.426 18.242 -17.179 1.00 76.88 451 ASP A C 1
ATOM 3475 O O . ASP A 1 451 ? -21.179 17.523 -16.524 1.00 76.88 451 ASP A O 1
ATOM 3479 N N . LEU A 1 452 ? -20.727 19.498 -17.498 1.00 80.38 452 LEU A N 1
ATOM 3480 C CA . LEU A 1 452 ? -21.958 20.184 -17.099 1.00 80.38 452 LEU A CA 1
ATOM 3481 C C . LEU A 1 452 ? -23.072 20.049 -18.144 1.00 80.38 452 LEU A C 1
ATOM 3483 O O . LEU A 1 452 ? -24.086 20.746 -18.063 1.00 80.38 452 LEU A O 1
ATOM 3487 N N . GLY A 1 453 ? -22.872 19.176 -19.132 1.00 70.69 453 GLY A N 1
ATOM 3488 C CA . GLY A 1 453 ? -23.854 18.884 -20.160 1.00 70.69 453 GLY A CA 1
ATOM 3489 C C . GLY A 1 453 ? -23.933 19.962 -21.250 1.00 70.69 453 GLY A C 1
ATOM 3490 O O . GLY A 1 453 ? -23.073 20.841 -21.347 1.00 70.69 453 GLY A O 1
ATOM 3491 N N . PRO A 1 454 ? -24.940 19.871 -22.135 1.00 68.12 454 PRO A N 1
ATOM 3492 C CA . PRO A 1 454 ? -25.076 20.750 -23.293 1.00 68.12 454 PRO A CA 1
ATOM 3493 C C . PRO A 1 454 ? -25.642 22.136 -22.943 1.00 68.12 454 PRO A C 1
ATOM 3495 O O . PRO A 1 454 ? -26.199 22.373 -21.870 1.00 68.12 454 PRO A O 1
ATOM 3498 N N . GLU A 1 455 ? -25.556 23.058 -23.908 1.00 65.62 455 GLU A N 1
ATOM 3499 C CA . GLU A 1 455 ? -26.227 24.359 -23.842 1.00 65.62 455 GLU A CA 1
ATOM 3500 C C . GLU A 1 455 ? -27.743 24.161 -23.674 1.00 65.62 455 GLU A C 1
ATOM 3502 O O . GLU A 1 455 ? -28.422 23.592 -24.531 1.00 65.62 455 GLU A O 1
ATOM 3507 N N . SER A 1 456 ? -28.289 24.619 -22.549 1.00 63.31 456 SER A N 1
ATOM 3508 C CA . SER A 1 456 ? -29.726 24.526 -22.286 1.00 63.31 456 SER A CA 1
ATOM 3509 C C . SER A 1 456 ? -30.468 25.605 -23.081 1.00 63.31 456 SER A C 1
ATOM 3511 O O . SER A 1 456 ? -30.427 26.780 -22.729 1.00 63.31 456 SER A O 1
ATOM 3513 N N . LEU A 1 457 ? -31.164 25.211 -24.151 1.00 46.47 457 LEU A N 1
ATOM 3514 C CA . LEU A 1 457 ? -31.804 26.111 -25.127 1.00 46.47 457 LEU A CA 1
ATOM 3515 C C . LEU A 1 457 ? -33.134 26.777 -24.673 1.00 46.47 457 LEU A C 1
ATOM 3517 O O . LEU A 1 457 ? -33.924 27.174 -25.528 1.00 46.47 457 LEU A O 1
ATOM 3521 N N . GLY A 1 458 ? -33.423 26.950 -23.375 1.00 51.06 458 GLY A N 1
ATOM 3522 C CA . GLY A 1 458 ? -34.707 27.543 -22.950 1.00 51.06 458 GLY A CA 1
ATOM 3523 C C . GLY A 1 458 ? -34.767 28.113 -21.527 1.00 51.06 458 GLY A C 1
ATOM 3524 O O . GLY A 1 458 ? -34.120 27.611 -20.613 1.00 51.06 458 GLY A O 1
ATOM 3525 N N . GLU A 1 459 ? -35.574 29.167 -21.351 1.00 51.03 459 GLU A N 1
ATOM 3526 C CA . GLU A 1 459 ? -35.675 30.019 -20.149 1.00 51.03 459 GLU A CA 1
ATOM 3527 C C . GLU A 1 459 ? -36.472 29.435 -18.960 1.00 51.03 459 GLU A C 1
ATOM 3529 O O . GLU A 1 459 ? -36.636 30.122 -17.954 1.00 51.03 459 GLU A O 1
ATOM 3534 N N . GLN A 1 460 ? -36.964 28.190 -18.996 1.00 47.94 460 GLN A N 1
ATOM 3535 C CA . GLN A 1 460 ? -37.808 27.668 -17.906 1.00 47.94 460 GLN A CA 1
ATOM 3536 C C . GLN A 1 460 ? -37.393 26.270 -17.429 1.00 47.94 460 GLN A C 1
ATOM 3538 O O . GLN A 1 460 ? -37.528 25.291 -18.153 1.00 47.94 460 GLN A O 1
ATOM 3543 N N . GLY A 1 461 ? -36.927 26.200 -16.173 1.00 55.28 461 GLY A N 1
ATOM 3544 C CA . GLY A 1 461 ? -36.763 24.962 -15.397 1.00 55.28 461 GLY A CA 1
ATOM 3545 C C . GLY A 1 461 ? -35.584 24.081 -15.819 1.00 55.28 461 GLY A C 1
ATOM 3546 O O . GLY A 1 461 ? -35.780 23.027 -16.413 1.00 55.28 461 GLY A O 1
ATOM 3547 N N . ARG A 1 462 ? -34.353 24.497 -15.495 1.00 58.59 462 ARG A N 1
ATOM 3548 C CA . ARG A 1 462 ? -33.118 23.764 -15.824 1.00 58.59 462 ARG A CA 1
ATOM 3549 C C . ARG A 1 462 ? -33.026 22.428 -15.072 1.00 58.59 462 ARG A C 1
ATOM 3551 O O . ARG A 1 462 ? -32.865 22.406 -13.852 1.00 58.59 462 ARG A O 1
ATOM 3558 N N . LEU A 1 463 ? -33.083 21.328 -15.822 1.00 52.06 463 LEU A N 1
ATOM 3559 C CA . LEU A 1 463 ? -32.434 20.075 -15.448 1.00 52.06 463 LEU A CA 1
ATOM 3560 C C . LEU A 1 463 ? -31.017 20.136 -16.021 1.00 52.06 463 LEU A C 1
ATOM 3562 O O . LEU A 1 463 ? -30.851 20.103 -17.238 1.00 52.06 463 LEU A O 1
ATOM 3566 N N . ALA A 1 464 ? -30.016 20.273 -15.163 1.00 67.06 464 ALA A N 1
ATOM 3567 C CA . ALA A 1 464 ? -28.630 20.097 -15.559 1.00 67.06 464 ALA A CA 1
ATOM 3568 C C . ALA A 1 464 ? -28.179 18.692 -15.170 1.00 67.06 464 ALA A C 1
ATOM 3570 O O . ALA A 1 464 ? -28.447 18.239 -14.060 1.00 67.06 464 ALA A O 1
ATOM 3571 N N . GLU A 1 465 ? -27.499 17.993 -16.069 1.00 72.50 465 GLU A N 1
ATOM 3572 C CA . GLU A 1 465 ? -26.826 16.741 -15.731 1.00 72.50 465 GLU A CA 1
ATOM 3573 C C . GLU A 1 465 ? -25.343 17.051 -15.549 1.00 72.50 465 GLU A C 1
ATOM 3575 O O . GLU A 1 465 ? -24.674 17.455 -16.497 1.00 72.50 465 GLU A O 1
ATOM 3580 N N . ILE A 1 466 ? -24.844 16.890 -14.322 1.00 77.06 466 ILE A N 1
ATOM 3581 C CA . ILE A 1 466 ? -23.410 16.928 -14.050 1.00 77.06 466 ILE A CA 1
ATOM 3582 C C . ILE A 1 466 ? -22.915 15.496 -14.141 1.00 77.06 466 ILE A C 1
ATOM 3584 O O . ILE A 1 466 ? -23.258 14.671 -13.297 1.00 77.06 466 ILE A O 1
ATOM 3588 N N . THR A 1 467 ? -22.109 15.193 -15.149 1.00 70.50 467 THR A N 1
ATOM 3589 C CA . THR A 1 467 ? -21.392 13.918 -15.214 1.00 70.50 467 THR A CA 1
ATOM 3590 C C . THR A 1 467 ? -19.944 14.162 -14.859 1.00 70.50 467 THR A C 1
ATOM 3592 O O . THR A 1 467 ? -19.328 15.082 -15.388 1.00 70.50 467 THR A O 1
ATOM 3595 N N . TRP A 1 468 ? -19.392 13.356 -13.963 1.00 72.38 468 TRP A N 1
ATOM 3596 C CA . TRP A 1 468 ? -18.001 13.504 -13.572 1.00 72.38 468 TRP A CA 1
ATOM 3597 C C . TRP A 1 468 ? -17.244 12.183 -13.576 1.00 72.38 468 TRP A C 1
ATOM 3599 O O . TRP A 1 468 ? -17.823 11.102 -13.448 1.00 72.38 468 TRP A O 1
ATOM 3609 N N . TRP A 1 469 ? -15.929 12.310 -13.733 1.00 71.06 469 TRP A N 1
ATOM 3610 C CA . TRP A 1 469 ? -14.967 11.216 -13.723 1.00 71.06 469 TRP A CA 1
ATOM 3611 C C . TRP A 1 469 ? -13.797 11.605 -12.838 1.00 71.06 469 TRP A C 1
ATOM 3613 O O . TRP A 1 469 ? -13.174 12.643 -13.070 1.00 71.06 469 TRP A O 1
ATOM 3623 N N . LEU A 1 470 ? -13.475 10.765 -11.862 1.00 64.81 470 LEU A N 1
ATOM 3624 C CA . LEU A 1 470 ? -12.260 10.887 -11.077 1.00 64.81 470 LEU A CA 1
ATOM 3625 C C . LEU A 1 470 ? -11.254 9.861 -11.593 1.00 64.81 470 LEU A C 1
ATOM 3627 O O . LEU A 1 470 ? -11.528 8.664 -11.651 1.00 64.81 470 LEU A O 1
ATOM 3631 N N . HIS A 1 471 ? -10.077 10.341 -11.964 1.00 58.66 471 HIS A N 1
ATOM 3632 C CA . HIS A 1 471 ? -8.950 9.496 -12.299 1.00 58.66 471 HIS A CA 1
ATOM 3633 C C . HIS A 1 471 ? -7.832 9.699 -11.283 1.00 58.66 471 HIS A C 1
ATOM 3635 O O . HIS A 1 471 ? -7.344 10.814 -11.065 1.00 58.66 471 HIS A O 1
ATOM 3641 N N . GLN A 1 472 ? -7.405 8.600 -10.679 1.00 62.69 472 GLN A N 1
ATOM 3642 C CA . GLN A 1 472 ? -6.281 8.533 -9.754 1.00 62.69 472 GLN A CA 1
ATOM 3643 C C . GLN A 1 472 ? -5.310 7.471 -10.252 1.00 62.69 472 GLN A C 1
ATOM 3645 O O . GLN A 1 472 ? -5.693 6.614 -11.031 1.00 62.69 472 GLN A O 1
ATOM 3650 N N . ALA A 1 473 ? -4.034 7.558 -9.876 1.00 58.91 473 ALA A N 1
ATOM 3651 C CA . ALA A 1 473 ? -2.972 6.702 -10.410 1.00 58.91 473 ALA A CA 1
ATOM 3652 C C . ALA A 1 473 ? -3.365 5.204 -10.470 1.00 58.91 473 ALA A C 1
ATOM 3654 O O . ALA A 1 473 ? -3.312 4.516 -9.453 1.00 58.91 473 ALA A O 1
ATOM 3655 N N . GLY A 1 474 ? -3.730 4.726 -11.669 1.00 50.28 474 GLY A N 1
ATOM 3656 C CA . GLY A 1 474 ? -4.114 3.336 -11.943 1.00 50.28 474 GLY A CA 1
ATOM 3657 C C . GLY A 1 474 ? -5.611 3.008 -11.833 1.00 50.28 474 GLY A C 1
ATOM 3658 O O . GLY A 1 474 ? -5.989 1.881 -12.139 1.00 50.28 474 GLY A O 1
ATOM 3659 N N . GLU A 1 475 ? -6.462 3.959 -11.449 1.00 53.72 475 GLU A N 1
ATOM 3660 C CA . GLU A 1 475 ? -7.892 3.754 -11.211 1.00 53.72 475 GLU A CA 1
ATOM 3661 C C . GLU A 1 475 ? -8.724 4.896 -11.818 1.00 53.72 475 GLU A C 1
ATOM 3663 O O . GLU A 1 475 ? -8.571 6.071 -11.474 1.00 53.72 475 GLU A O 1
ATOM 3668 N N . THR A 1 476 ? -9.628 4.543 -12.733 1.00 53.16 476 THR A N 1
ATOM 3669 C CA . THR A 1 476 ? -10.653 5.454 -13.253 1.00 53.16 476 THR A CA 1
ATOM 3670 C C . THR A 1 476 ? -11.984 5.074 -12.629 1.00 53.16 476 THR A C 1
ATOM 3672 O O . THR A 1 476 ? -12.438 3.947 -12.824 1.00 53.16 476 THR A O 1
ATOM 3675 N N . THR A 1 477 ? -12.635 5.994 -11.916 1.00 56.66 477 THR A N 1
ATOM 3676 C CA . THR A 1 477 ? -13.998 5.745 -11.437 1.00 56.66 477 THR A CA 1
ATOM 3677 C C . THR A 1 477 ? -14.954 5.654 -12.623 1.00 56.66 477 THR A C 1
ATOM 3679 O O . THR A 1 477 ? -14.786 6.355 -13.629 1.00 56.66 477 THR A O 1
ATOM 3682 N N . GLU A 1 478 ? -15.997 4.831 -12.505 1.00 60.56 478 GLU A N 1
ATOM 3683 C CA . GLU A 1 478 ? -17.100 4.886 -13.461 1.00 60.56 478 GLU A CA 1
ATOM 3684 C C . GLU A 1 478 ? -17.717 6.299 -13.487 1.00 60.56 478 GLU A C 1
ATOM 3686 O O . GLU A 1 478 ? -17.747 6.979 -12.451 1.00 60.56 478 GLU A O 1
ATOM 3691 N N . PRO A 1 479 ? -18.184 6.773 -14.662 1.00 62.62 479 PRO A N 1
ATOM 3692 C CA . PRO A 1 479 ? -18.900 8.037 -14.763 1.00 62.62 479 PRO A CA 1
ATOM 3693 C C . PRO A 1 479 ? -20.055 8.059 -13.774 1.00 62.62 479 PRO A C 1
ATOM 3695 O O . PRO A 1 479 ? -20.965 7.235 -13.858 1.00 62.62 479 PRO A O 1
ATOM 3698 N N . THR A 1 480 ? -20.054 9.040 -12.882 1.00 70.44 480 THR A N 1
ATOM 3699 C CA . THR A 1 480 ? -21.198 9.273 -12.006 1.00 70.44 480 THR A CA 1
ATOM 3700 C C . THR A 1 480 ? -21.944 10.496 -12.510 1.00 70.44 480 THR A C 1
ATOM 3702 O O . THR A 1 480 ? -21.391 11.594 -12.585 1.00 70.44 480 THR A O 1
ATOM 3705 N N . THR A 1 481 ? -23.212 10.307 -12.868 1.00 75.94 481 THR A N 1
ATOM 3706 C CA . THR A 1 481 ? -24.093 11.397 -13.292 1.00 75.94 481 THR A CA 1
ATOM 3707 C C . THR A 1 481 ? -25.003 11.803 -12.142 1.00 75.94 481 THR A C 1
ATOM 3709 O O . THR A 1 481 ? -25.775 11.000 -11.623 1.00 75.94 481 THR A O 1
ATOM 3712 N N . VAL A 1 482 ? -24.942 13.076 -11.765 1.00 79.56 482 VAL A N 1
ATOM 3713 C CA . VAL A 1 482 ? -25.839 13.704 -10.798 1.00 79.56 482 VAL A CA 1
ATOM 3714 C C . VAL A 1 482 ? -26.787 14.625 -11.556 1.00 79.56 482 VAL A C 1
ATOM 3716 O O . VAL A 1 482 ? -26.365 15.550 -12.252 1.00 79.56 482 VAL A O 1
ATOM 3719 N N . ARG A 1 483 ? -28.091 14.376 -11.420 1.00 80.44 483 ARG A N 1
ATOM 3720 C CA . ARG A 1 483 ? -29.124 15.271 -11.948 1.00 80.44 483 ARG A CA 1
ATOM 3721 C C . ARG A 1 483 ? -29.343 16.418 -10.978 1.00 80.44 483 ARG A C 1
ATOM 3723 O O . ARG A 1 483 ? -29.764 16.212 -9.844 1.00 80.44 483 ARG A O 1
ATOM 3730 N N . VAL A 1 484 ? -29.083 17.626 -11.449 1.00 81.75 484 VAL A N 1
ATOM 3731 C CA . VAL A 1 484 ? -29.237 18.860 -10.694 1.00 81.75 484 VAL A CA 1
ATOM 3732 C C . VAL A 1 484 ? -30.488 19.571 -11.188 1.00 81.75 484 VAL A C 1
ATOM 3734 O O . VAL A 1 484 ? -30.571 20.030 -12.328 1.00 81.75 484 VAL A O 1
ATOM 3737 N N . HIS A 1 485 ? -31.483 19.658 -10.313 1.00 77.88 485 HIS A N 1
ATOM 3738 C CA . HIS A 1 485 ? -32.692 20.432 -10.557 1.00 77.88 485 HIS A CA 1
ATOM 3739 C C . HIS A 1 485 ? -32.487 21.851 -10.019 1.00 77.88 485 HIS A C 1
ATOM 3741 O O . HIS A 1 485 ? -32.415 22.045 -8.807 1.00 77.88 485 HIS A O 1
ATOM 3747 N N . GLY A 1 486 ? -32.401 22.851 -10.899 1.00 77.25 486 GLY A N 1
ATOM 3748 C CA . GLY A 1 486 ? -32.313 24.250 -10.479 1.00 77.25 486 GLY A CA 1
ATOM 3749 C C . GLY A 1 486 ? -31.426 25.136 -11.351 1.00 77.25 486 GLY A C 1
ATOM 3750 O O . GLY A 1 486 ? -30.884 24.725 -12.372 1.00 77.25 486 GLY A O 1
ATOM 3751 N N . GLY A 1 487 ? -31.321 26.407 -10.954 1.00 81.81 487 GLY A N 1
ATOM 3752 C CA . GLY A 1 487 ? -30.482 27.405 -11.620 1.00 81.81 487 GLY A CA 1
ATOM 3753 C C . GLY A 1 487 ? -28.996 27.288 -11.264 1.00 81.81 487 GLY A C 1
ATOM 3754 O O . GLY A 1 487 ? -28.533 26.285 -10.731 1.00 81.81 487 GLY A O 1
ATOM 3755 N N . GLU A 1 488 ? -28.245 28.357 -11.520 1.00 84.12 488 GLU A N 1
ATOM 3756 C CA . GLU A 1 488 ? -26.795 28.426 -11.283 1.00 84.12 488 GLU A CA 1
ATOM 3757 C C . GLU A 1 488 ? -26.377 28.030 -9.855 1.00 84.12 488 GLU A C 1
ATOM 3759 O O . GLU A 1 488 ? -25.414 27.293 -9.678 1.00 84.12 488 GLU A O 1
ATOM 3764 N N . ASN A 1 489 ? -27.139 28.444 -8.838 1.00 83.62 489 ASN A N 1
ATOM 3765 C CA . ASN A 1 489 ? -26.842 28.123 -7.437 1.00 83.62 489 ASN A CA 1
ATOM 3766 C C . ASN A 1 489 ? -26.915 26.620 -7.134 1.00 83.62 489 ASN A C 1
ATOM 3768 O O . ASN A 1 489 ? -26.107 26.119 -6.358 1.00 83.62 489 ASN A O 1
ATOM 3772 N N . ALA A 1 490 ? -27.849 25.896 -7.759 1.00 83.81 490 ALA A N 1
ATOM 3773 C CA . ALA A 1 490 ? -27.947 24.448 -7.596 1.00 83.81 490 ALA A CA 1
ATOM 3774 C C . ALA A 1 490 ? -26.743 23.747 -8.244 1.00 83.81 490 ALA A C 1
ATOM 3776 O O . ALA A 1 490 ? -26.187 22.818 -7.667 1.00 83.81 490 ALA A O 1
ATOM 3777 N N . MET A 1 491 ? -26.286 24.245 -9.401 1.00 85.38 491 MET A N 1
ATOM 3778 C CA . MET A 1 491 ? -25.063 23.766 -10.051 1.00 85.38 491 MET A CA 1
ATOM 3779 C C . MET A 1 491 ? -23.821 24.037 -9.192 1.00 85.38 491 MET A C 1
ATOM 3781 O O . MET A 1 491 ? -23.003 23.142 -9.008 1.00 85.38 491 MET A O 1
ATOM 3785 N N . ARG A 1 492 ? -23.692 25.250 -8.632 1.00 88.75 492 ARG A N 1
ATOM 3786 C CA . ARG A 1 492 ? -22.602 25.619 -7.710 1.00 88.75 492 ARG A CA 1
ATOM 3787 C C . ARG A 1 492 ? -22.542 24.674 -6.511 1.00 88.75 492 ARG A C 1
ATOM 3789 O O . ARG A 1 492 ? -21.472 24.161 -6.204 1.00 88.75 492 ARG A O 1
ATOM 3796 N N . GLN A 1 493 ? -23.686 24.421 -5.876 1.00 86.50 493 GLN A N 1
ATOM 3797 C CA . GLN A 1 493 ? -23.778 23.514 -4.733 1.00 86.50 493 GLN A CA 1
ATOM 3798 C C . GLN A 1 493 ? -23.417 22.073 -5.117 1.00 86.50 493 GLN A C 1
ATOM 3800 O O . GLN A 1 493 ? -22.671 21.422 -4.399 1.00 86.50 493 GLN A O 1
ATOM 3805 N N . ALA A 1 494 ? -23.870 21.592 -6.275 1.00 85.75 494 ALA A N 1
ATOM 3806 C CA . ALA A 1 494 ? -23.541 20.246 -6.734 1.00 85.75 494 ALA A CA 1
ATOM 3807 C C . ALA A 1 494 ? -22.047 20.077 -7.075 1.00 85.75 494 ALA A C 1
ATOM 3809 O O . ALA A 1 494 ? -21.466 19.041 -6.764 1.00 85.75 494 ALA A O 1
ATOM 3810 N N . ILE A 1 495 ? -21.404 21.091 -7.673 1.00 87.12 495 ILE A N 1
ATOM 3811 C CA . ILE A 1 495 ? -19.946 21.090 -7.891 1.00 87.12 495 ILE A CA 1
ATOM 3812 C C . ILE A 1 495 ? -19.205 21.121 -6.548 1.00 87.12 495 ILE A C 1
ATOM 3814 O O . ILE A 1 495 ? -18.210 20.419 -6.398 1.00 87.12 495 ILE A O 1
ATOM 3818 N N . ARG A 1 496 ? -19.695 21.883 -5.563 1.00 89.12 496 ARG A N 1
ATOM 3819 C CA . ARG A 1 496 ? -19.121 21.910 -4.211 1.00 89.12 496 ARG A CA 1
ATOM 3820 C C . ARG A 1 496 ? -19.179 20.539 -3.546 1.00 89.12 496 ARG A C 1
ATOM 3822 O O . ARG A 1 496 ? -18.142 20.004 -3.182 1.00 89.12 496 ARG A O 1
ATOM 3829 N N . GLU A 1 497 ? -20.364 19.941 -3.464 1.00 85.38 497 GLU A N 1
ATOM 3830 C CA . GLU A 1 497 ? -20.548 18.604 -2.882 1.00 85.38 497 GLU A CA 1
ATOM 3831 C C . GLU A 1 497 ? -19.716 17.544 -3.608 1.00 85.38 497 GLU A C 1
ATOM 3833 O O . GLU A 1 497 ? -19.263 16.575 -3.000 1.00 85.38 497 GLU A O 1
ATOM 3838 N N . LEU A 1 498 ? -19.512 17.712 -4.918 1.00 85.12 498 LEU A N 1
ATOM 3839 C CA . LEU A 1 498 ? -18.610 16.869 -5.686 1.00 85.12 498 LEU A CA 1
ATOM 3840 C C . LEU A 1 498 ? -17.158 17.041 -5.224 1.00 85.12 498 LEU A C 1
ATOM 3842 O O . LEU A 1 498 ? -16.505 16.041 -4.942 1.00 85.12 498 LEU A O 1
ATOM 3846 N N . LEU A 1 499 ? -16.658 18.277 -5.137 1.00 83.56 499 LEU A N 1
ATOM 3847 C CA . LEU A 1 499 ? -15.286 18.570 -4.714 1.00 83.56 499 LEU A CA 1
ATOM 3848 C C . LEU A 1 499 ? -15.021 18.142 -3.261 1.00 83.56 499 LEU A C 1
ATOM 3850 O O . LEU A 1 499 ? -13.975 17.559 -2.999 1.00 83.56 499 LEU A O 1
ATOM 3854 N N . GLU A 1 500 ? -15.979 18.320 -2.349 1.00 82.81 500 GLU A N 1
ATOM 3855 C CA . GLU A 1 500 ? -15.895 17.869 -0.946 1.00 82.81 500 GLU A CA 1
ATOM 3856 C C . GLU A 1 500 ? -15.749 16.344 -0.813 1.00 82.81 500 GLU A C 1
ATOM 3858 O O . GLU A 1 500 ? -15.148 15.845 0.138 1.00 82.81 500 GLU A O 1
ATOM 3863 N N . ARG A 1 501 ? -16.284 15.581 -1.775 1.00 76.00 501 ARG A N 1
ATOM 3864 C CA . ARG A 1 501 ? -16.140 14.116 -1.826 1.00 76.00 501 ARG A CA 1
ATOM 3865 C C . ARG A 1 501 ? -14.813 13.673 -2.430 1.00 76.00 501 ARG A C 1
ATOM 3867 O O . ARG A 1 501 ? -14.485 12.488 -2.355 1.00 76.00 501 ARG A O 1
ATOM 3874 N N . MET A 1 502 ? -14.069 14.576 -3.068 1.00 79.38 502 MET A N 1
ATOM 3875 C CA . MET A 1 502 ? -12.783 14.226 -3.651 1.00 79.38 502 MET A CA 1
ATOM 3876 C C . MET A 1 502 ? -11.740 14.114 -2.542 1.00 79.38 502 MET A C 1
ATOM 3878 O O . MET A 1 502 ? -11.656 14.971 -1.665 1.00 79.38 502 MET A O 1
ATOM 3882 N N . PRO A 1 503 ? -10.896 13.075 -2.557 1.00 63.66 503 PRO A N 1
ATOM 3883 C CA . PRO A 1 503 ? -9.883 12.918 -1.532 1.00 63.66 503 PRO A CA 1
ATOM 3884 C C . PRO A 1 503 ? -8.727 13.898 -1.816 1.00 63.66 503 PRO A C 1
ATOM 3886 O O . PRO A 1 503 ? -7.758 13.554 -2.489 1.00 63.66 503 PRO A O 1
ATOM 3889 N N . MET A 1 504 ? -8.823 15.116 -1.272 1.00 62.88 504 MET A N 1
ATOM 3890 C CA . MET A 1 504 ? -7.914 16.263 -1.484 1.00 62.88 504 MET A CA 1
ATOM 3891 C C . MET A 1 504 ? -6.500 16.105 -0.893 1.00 62.88 504 MET A C 1
ATOM 3893 O O . MET A 1 504 ? -5.733 17.057 -0.810 1.00 62.88 504 MET A O 1
ATOM 3897 N N . HIS A 1 505 ? -6.087 14.890 -0.524 1.00 61.41 505 HIS A N 1
ATOM 3898 C CA . HIS A 1 505 ? -4.731 14.620 -0.031 1.00 61.41 505 HIS A CA 1
ATOM 3899 C C . HIS A 1 505 ? -3.648 14.731 -1.126 1.00 61.41 505 HIS A C 1
ATOM 3901 O O . HIS A 1 505 ? -2.473 14.480 -0.861 1.00 61.41 505 HIS A O 1
ATOM 3907 N N . ARG A 1 506 ? -4.031 15.069 -2.365 1.00 66.06 506 ARG A N 1
ATOM 3908 C CA . ARG A 1 506 ? -3.143 15.324 -3.506 1.00 66.06 506 ARG A CA 1
ATOM 3909 C C . ARG A 1 506 ? -3.630 16.569 -4.245 1.00 66.06 506 ARG A C 1
ATOM 3911 O O . ARG A 1 506 ? -4.838 16.802 -4.261 1.00 66.06 506 ARG A O 1
ATOM 3918 N N . PRO A 1 507 ? -2.742 17.319 -4.924 1.00 67.44 507 PRO A N 1
ATOM 3919 C CA . PRO A 1 507 ? -3.181 18.433 -5.755 1.00 67.44 507 PRO A CA 1
ATOM 3920 C C . PRO A 1 507 ? -4.207 17.927 -6.784 1.00 67.44 507 PRO A C 1
ATOM 3922 O O . PRO A 1 507 ? -4.002 16.874 -7.386 1.00 67.44 507 PRO A O 1
ATOM 3925 N N . LEU A 1 508 ? -5.327 18.623 -6.973 1.00 69.75 508 LEU A N 1
ATOM 3926 C CA . LEU A 1 508 ? -6.387 18.190 -7.889 1.00 69.75 508 LEU A CA 1
ATOM 3927 C C . LEU A 1 508 ? -6.328 19.014 -9.179 1.00 69.75 508 LEU A C 1
ATOM 3929 O O . LEU A 1 508 ? -6.323 20.245 -9.168 1.00 69.75 508 LEU A O 1
ATOM 3933 N N . ARG A 1 509 ? -6.276 18.341 -10.328 1.00 76.06 509 ARG A N 1
ATOM 3934 C CA . ARG A 1 509 ? -6.469 18.965 -11.642 1.00 76.06 509 ARG A CA 1
ATOM 3935 C C . ARG A 1 509 ? -7.927 18.818 -12.033 1.00 76.06 509 ARG A C 1
ATOM 3937 O O . ARG A 1 509 ? -8.358 17.707 -12.322 1.00 76.06 509 ARG A O 1
ATOM 3944 N N . VAL A 1 510 ? -8.657 19.926 -12.086 1.00 75.38 510 VAL A N 1
ATOM 3945 C CA . VAL A 1 510 ? -10.085 19.918 -12.419 1.00 75.38 510 VAL A CA 1
ATOM 3946 C C . VAL A 1 510 ? -10.268 20.406 -13.846 1.00 75.38 510 VAL A C 1
ATOM 3948 O O . VAL A 1 510 ? -9.887 21.520 -14.192 1.00 75.38 510 VAL A O 1
ATOM 3951 N N . ASP A 1 511 ? -10.862 19.582 -14.692 1.00 70.81 511 ASP A N 1
ATOM 3952 C CA . ASP A 1 511 ? -11.311 20.004 -16.005 1.00 70.81 511 ASP A CA 1
ATOM 3953 C C . ASP A 1 511 ? -12.808 20.232 -15.983 1.00 70.81 511 ASP A C 1
ATOM 3955 O O . ASP A 1 511 ? -13.565 19.323 -15.661 1.00 70.81 511 ASP A O 1
ATOM 3959 N N . ILE A 1 512 ? -13.235 21.420 -16.388 1.00 75.62 512 ILE A N 1
ATOM 3960 C CA . ILE A 1 512 ? -14.653 21.755 -16.453 1.00 75.62 512 ILE A CA 1
ATOM 3961 C C . ILE A 1 512 ? -15.039 21.840 -17.921 1.00 75.62 512 ILE A C 1
ATOM 3963 O O . ILE A 1 512 ? -14.666 22.788 -18.609 1.00 75.62 512 ILE A O 1
ATOM 3967 N N . ALA A 1 513 ? -15.760 20.835 -18.406 1.00 72.56 513 ALA A N 1
ATOM 3968 C CA . ALA A 1 513 ? -16.421 20.857 -19.698 1.00 72.56 513 ALA A CA 1
ATOM 3969 C C . ALA A 1 513 ? -17.792 21.520 -19.526 1.00 72.56 513 ALA A C 1
ATOM 3971 O O . ALA A 1 513 ? -18.722 20.925 -18.992 1.00 72.56 513 ALA A O 1
ATOM 3972 N N . ALA A 1 514 ? -17.899 22.783 -19.936 1.00 72.31 514 ALA A N 1
ATOM 3973 C CA . ALA A 1 514 ? -19.090 23.597 -19.714 1.00 72.31 514 ALA A CA 1
ATOM 3974 C C . ALA A 1 514 ? -19.697 24.124 -21.028 1.00 72.31 514 ALA A C 1
ATOM 3976 O O . ALA A 1 514 ? -18.967 24.324 -22.008 1.00 72.31 514 ALA A O 1
ATOM 3977 N N . PRO A 1 515 ? -21.014 24.406 -21.045 1.00 69.56 515 PRO A N 1
ATOM 3978 C CA . PRO A 1 515 ? -21.665 25.210 -22.074 1.00 69.56 515 PRO A CA 1
ATOM 3979 C C . PRO A 1 515 ? -21.075 26.620 -22.190 1.00 69.56 515 PRO A C 1
ATOM 3981 O O . PRO A 1 515 ? -20.532 27.172 -21.227 1.00 69.56 515 PRO A O 1
ATOM 3984 N N . ALA A 1 516 ? -21.251 27.248 -23.354 1.00 60.84 516 ALA A N 1
ATOM 3985 C CA . ALA A 1 516 ? -20.703 28.572 -23.632 1.00 60.84 516 ALA A CA 1
ATOM 3986 C C . ALA A 1 516 ? -21.285 29.639 -22.696 1.00 60.84 516 ALA A C 1
ATOM 3988 O O . ALA A 1 516 ? -20.551 30.536 -22.280 1.00 60.84 516 ALA A O 1
ATOM 3989 N N . SER A 1 517 ? -22.564 29.528 -22.307 1.00 66.75 517 SER A N 1
ATOM 3990 C CA . SER A 1 517 ? -23.163 30.469 -21.353 1.00 66.75 517 SER A CA 1
ATOM 3991 C C . SER A 1 517 ? -22.481 30.454 -19.986 1.00 66.75 517 SER A C 1
ATOM 3993 O O . SER A 1 517 ? -22.334 31.505 -19.372 1.00 66.75 517 SER A O 1
ATOM 3995 N N . LEU A 1 518 ? -22.076 29.276 -19.495 1.00 71.62 518 LEU A N 1
ATOM 3996 C CA . LEU A 1 518 ? -21.437 29.147 -18.181 1.00 71.62 518 LEU A CA 1
ATOM 3997 C C . LEU A 1 518 ? -19.980 29.613 -18.229 1.00 71.62 518 LEU A C 1
ATOM 3999 O O . LEU A 1 518 ? -19.524 30.281 -17.306 1.00 71.62 518 LEU A O 1
ATOM 4003 N N . LEU A 1 519 ? -19.281 29.334 -19.335 1.00 63.81 519 LEU A N 1
ATOM 4004 C CA . LEU A 1 519 ? -17.944 29.879 -19.587 1.00 63.81 519 LEU A CA 1
ATOM 4005 C C . LEU A 1 519 ? -17.968 31.413 -19.633 1.00 63.81 519 LEU A C 1
ATOM 4007 O O . LEU A 1 519 ? -17.166 32.063 -18.972 1.00 63.81 519 LEU A O 1
ATOM 4011 N N . ALA A 1 520 ? -18.920 32.001 -20.364 1.00 62.34 520 ALA A N 1
ATOM 4012 C CA . ALA A 1 520 ? -19.091 33.453 -20.433 1.00 62.34 520 ALA A CA 1
ATOM 4013 C C . ALA A 1 520 ? -19.514 34.069 -19.087 1.00 62.34 520 ALA A C 1
ATOM 4015 O O . ALA A 1 520 ? -19.197 35.225 -18.816 1.00 62.34 520 ALA A O 1
ATOM 4016 N N . GLY A 1 521 ? -20.210 33.296 -18.248 1.00 69.81 521 GLY A N 1
ATOM 4017 C CA . GLY A 1 521 ? -20.596 33.668 -16.887 1.00 69.81 521 GLY A CA 1
ATOM 4018 C C . GLY A 1 521 ? -19.481 33.544 -15.841 1.00 69.81 521 GLY A C 1
ATOM 4019 O O . GLY A 1 521 ? -19.753 33.778 -14.666 1.00 69.81 521 GLY A O 1
ATOM 4020 N N . GLY A 1 522 ? -18.255 33.176 -16.233 1.00 75.94 522 GLY A N 1
ATOM 4021 C CA . GLY A 1 522 ? -17.109 33.090 -15.323 1.00 75.94 522 GLY A CA 1
ATOM 4022 C C . GLY A 1 522 ? -17.208 31.937 -14.324 1.00 75.94 522 GLY A C 1
ATOM 4023 O O . GLY A 1 522 ? -16.964 32.127 -13.135 1.00 75.94 522 GLY A O 1
ATOM 4024 N N . ILE A 1 523 ? -17.610 30.745 -14.776 1.00 74.44 523 ILE A N 1
ATOM 4025 C CA . ILE A 1 523 ? -17.732 29.556 -13.913 1.00 74.44 523 ILE A CA 1
ATOM 4026 C C . ILE A 1 523 ? -16.433 29.157 -13.189 1.00 74.44 523 ILE A C 1
ATOM 4028 O O . ILE A 1 523 ? -16.480 28.579 -12.107 1.00 74.44 523 ILE A O 1
ATOM 4032 N N . ASP A 1 524 ? -15.271 29.533 -13.717 1.00 70.31 524 ASP A N 1
ATOM 4033 C CA . ASP A 1 524 ? -13.969 29.398 -13.055 1.00 70.31 524 ASP A CA 1
ATOM 4034 C C . ASP A 1 524 ? -13.825 30.264 -11.788 1.00 70.31 524 ASP A C 1
ATOM 4036 O O . ASP A 1 524 ? -13.002 29.962 -10.926 1.00 70.31 524 ASP A O 1
ATOM 4040 N N . GLN A 1 525 ? -14.653 31.302 -11.647 1.00 79.62 525 GLN A N 1
ATOM 4041 C CA . GLN A 1 525 ? -14.677 32.229 -10.511 1.00 79.62 525 GLN A CA 1
ATOM 4042 C C . GLN A 1 525 ? -15.734 31.861 -9.458 1.00 79.62 525 GLN A C 1
ATOM 4044 O O . GLN A 1 525 ? -15.980 32.618 -8.517 1.00 79.62 525 GLN A O 1
ATOM 4049 N N . TRP A 1 526 ? -16.423 30.728 -9.614 1.00 84.19 526 TRP A N 1
ATOM 4050 C CA . TRP A 1 526 ? -17.448 30.316 -8.660 1.00 84.19 526 TRP A CA 1
ATOM 4051 C C . TRP A 1 526 ? -16.833 29.860 -7.334 1.00 84.19 526 TRP A C 1
ATOM 4053 O O . TRP A 1 526 ? -15.967 28.990 -7.317 1.00 84.19 526 TRP A O 1
ATOM 4063 N N . LEU A 1 527 ? -17.344 30.407 -6.226 1.00 85.69 527 LEU A N 1
ATOM 4064 C CA . LEU A 1 527 ? -16.938 30.071 -4.856 1.00 85.69 527 LEU A CA 1
ATOM 4065 C C . LEU A 1 527 ? -17.534 28.725 -4.416 1.00 85.69 527 LEU A C 1
ATOM 4067 O O . LEU A 1 527 ? -18.628 28.659 -3.838 1.00 85.69 527 LEU A O 1
ATOM 4071 N N . VAL A 1 528 ? -16.855 27.637 -4.762 1.00 81.75 528 VAL A N 1
ATOM 4072 C CA . VAL A 1 528 ? -17.345 26.264 -4.547 1.00 81.75 528 VAL A CA 1
ATOM 4073 C C . VAL A 1 528 ? -16.309 25.340 -3.912 1.00 81.75 528 VAL A C 1
ATOM 4075 O O . VAL A 1 528 ? -16.640 24.185 -3.679 1.00 81.75 528 VAL A O 1
ATOM 4078 N N . HIS A 1 529 ? -15.102 25.821 -3.609 1.00 79.25 529 HIS A N 1
ATOM 4079 C CA . HIS A 1 529 ? -14.099 25.063 -2.864 1.00 79.25 529 HIS A CA 1
ATOM 4080 C C . HIS A 1 529 ? -14.018 25.605 -1.432 1.00 79.25 529 HIS A C 1
ATOM 4082 O O . HIS A 1 529 ? -13.791 26.794 -1.264 1.00 79.25 529 HIS A O 1
ATOM 4088 N N . GLU A 1 530 ? -14.251 24.778 -0.413 1.00 78.31 530 GLU A N 1
ATOM 4089 C CA . GLU A 1 530 ? -14.086 25.182 0.989 1.00 78.31 530 GLU A CA 1
ATOM 4090 C C . GLU A 1 530 ? -12.670 24.856 1.485 1.00 78.31 530 GLU A C 1
ATOM 4092 O O . GLU A 1 530 ? -12.279 23.690 1.500 1.00 78.31 530 GLU A O 1
ATOM 4097 N N . VAL A 1 531 ? -11.922 25.882 1.899 1.00 73.62 531 VAL A N 1
ATOM 4098 C CA . VAL A 1 531 ? -10.570 25.780 2.469 1.00 73.62 531 VAL A CA 1
ATOM 4099 C C . VAL A 1 531 ? -10.589 26.479 3.825 1.00 73.62 531 VAL A C 1
ATOM 4101 O O . VAL A 1 531 ? -10.970 27.642 3.920 1.00 73.62 531 VAL A O 1
ATOM 4104 N N . ASP A 1 532 ? -10.253 25.757 4.897 1.00 77.44 532 ASP A N 1
ATOM 4105 C CA . ASP A 1 532 ? -10.239 26.276 6.277 1.00 77.44 532 ASP A CA 1
ATOM 4106 C C . ASP A 1 532 ? -11.535 27.004 6.720 1.00 77.44 532 ASP A C 1
ATOM 4108 O O . ASP A 1 532 ? -11.517 27.888 7.578 1.00 77.44 532 ASP A O 1
ATOM 4112 N N . GLY A 1 533 ? -12.687 26.602 6.170 1.00 77.62 533 GLY A N 1
ATOM 4113 C CA . GLY A 1 533 ? -13.999 27.189 6.472 1.00 77.62 533 GLY A CA 1
ATOM 4114 C C . GLY A 1 533 ? -14.359 28.432 5.648 1.00 77.62 533 GLY A C 1
ATOM 4115 O O . GLY A 1 533 ? -15.417 29.024 5.875 1.00 77.62 533 GLY A O 1
ATOM 4116 N N . GLU A 1 534 ? -13.520 28.829 4.687 1.00 79.56 534 GLU A N 1
ATOM 4117 C CA . GLU A 1 534 ? -13.803 29.893 3.721 1.00 79.56 534 GLU A CA 1
ATOM 4118 C C . GLU A 1 534 ? -14.055 29.323 2.318 1.00 79.56 534 GLU A C 1
ATOM 4120 O O . GLU A 1 534 ? -13.476 28.318 1.915 1.00 79.56 534 GLU A O 1
ATOM 4125 N N . LEU A 1 535 ? -14.957 29.961 1.562 1.00 81.12 535 LEU A N 1
ATOM 4126 C CA . LEU A 1 535 ? -15.273 29.551 0.194 1.00 81.12 535 LEU A CA 1
ATOM 4127 C C . LEU A 1 535 ? -14.391 30.287 -0.812 1.00 81.12 535 LEU A C 1
ATOM 4129 O O . LEU A 1 535 ? -14.483 31.507 -0.956 1.00 81.12 535 LEU A O 1
ATOM 4133 N N . GLU A 1 536 ? -13.639 29.521 -1.588 1.00 82.19 536 GLU A N 1
ATOM 4134 C CA . GLU A 1 536 ? -12.719 29.984 -2.615 1.00 82.19 536 GLU A CA 1
ATOM 4135 C C . GLU A 1 536 ? -13.165 29.563 -4.030 1.00 82.19 536 GLU A C 1
ATOM 4137 O O . GLU A 1 536 ? -13.949 28.613 -4.207 1.00 82.19 536 GLU A O 1
ATOM 4142 N N . PRO A 1 537 ? -12.686 30.262 -5.082 1.00 80.88 537 PRO A N 1
ATOM 4143 C CA . PRO A 1 537 ? -12.790 29.778 -6.451 1.00 80.88 537 PRO A CA 1
ATOM 4144 C C . PRO A 1 537 ? -12.123 28.410 -6.599 1.00 80.88 537 PRO A C 1
ATOM 4146 O O . PRO A 1 537 ? -11.094 28.146 -5.979 1.00 80.88 537 PRO A O 1
ATOM 4149 N N . ILE A 1 538 ? -12.635 27.572 -7.506 1.00 71.25 538 ILE A N 1
ATOM 4150 C CA . ILE A 1 538 ? -12.055 26.241 -7.786 1.00 71.25 538 ILE A CA 1
ATOM 4151 C C . ILE A 1 538 ? -10.538 26.350 -8.059 1.00 71.25 538 ILE A C 1
ATOM 4153 O O . ILE A 1 538 ? -9.769 25.481 -7.664 1.00 71.25 538 ILE A O 1
ATOM 4157 N N . GLY A 1 539 ? -10.095 27.442 -8.693 1.00 62.97 539 GLY A N 1
ATOM 4158 C CA . GLY A 1 539 ? -8.709 27.670 -9.109 1.00 62.97 539 GLY A CA 1
ATOM 4159 C C . GLY A 1 539 ? -7.666 27.938 -8.016 1.00 62.97 539 GLY A C 1
ATOM 4160 O O . GLY A 1 539 ? -6.484 27.945 -8.350 1.00 62.97 539 GLY A O 1
ATOM 4161 N N . ALA A 1 540 ? -8.053 28.191 -6.760 1.00 62.97 540 ALA A N 1
ATOM 4162 C CA . ALA A 1 540 ? -7.102 28.604 -5.719 1.00 62.97 540 ALA A CA 1
ATOM 4163 C C . ALA A 1 540 ? -6.148 27.469 -5.301 1.00 62.97 540 ALA A C 1
ATOM 4165 O O . ALA A 1 540 ? -4.934 27.659 -5.238 1.00 62.97 540 ALA A O 1
ATOM 4166 N N . GLU A 1 541 ? -6.688 26.260 -5.141 1.00 63.25 541 GLU A N 1
ATOM 4167 C CA . GLU A 1 541 ? -5.917 25.053 -4.813 1.00 63.25 541 GLU A CA 1
ATOM 4168 C C . GLU A 1 541 ? -6.046 23.942 -5.870 1.00 63.25 541 GLU A C 1
ATOM 4170 O O . GLU A 1 541 ? -5.235 23.011 -5.903 1.00 63.25 541 GLU A O 1
ATOM 4175 N N . CYS A 1 542 ? -7.023 24.043 -6.784 1.00 65.06 542 CYS A N 1
ATOM 4176 C CA . CYS A 1 542 ? -7.127 23.138 -7.926 1.00 65.06 542 CYS A CA 1
ATOM 4177 C C . CYS A 1 542 ? -6.557 23.786 -9.190 1.00 65.06 542 CYS A C 1
ATOM 4179 O O . CYS A 1 542 ? -6.835 24.934 -9.525 1.00 65.06 542 CYS A O 1
ATOM 4181 N N . GLN A 1 543 ? -5.823 23.012 -9.985 1.00 67.19 543 GLN A N 1
ATOM 4182 C CA . GLN A 1 543 ? -5.383 23.456 -11.310 1.00 67.19 543 GLN A CA 1
ATOM 4183 C C . GLN A 1 543 ? -6.546 23.321 -12.304 1.00 67.19 543 GLN A C 1
ATOM 4185 O O . GLN A 1 543 ? -6.674 22.295 -12.980 1.00 67.19 543 GLN A O 1
ATOM 4190 N N . VAL A 1 544 ? -7.413 24.339 -12.354 1.00 66.50 544 VAL A N 1
ATOM 4191 C CA . VAL A 1 544 ? -8.623 24.350 -13.191 1.00 66.50 544 VAL A CA 1
ATOM 4192 C C . VAL A 1 544 ? -8.290 24.584 -14.657 1.00 66.50 544 VAL A C 1
ATOM 4194 O O . VAL A 1 544 ? -7.533 25.487 -15.011 1.00 66.50 544 VAL A O 1
ATOM 4197 N N . ARG A 1 545 ? -8.895 23.787 -15.539 1.00 63.50 545 ARG A N 1
ATOM 4198 C CA . ARG A 1 545 ? -8.827 23.970 -16.991 1.00 63.50 545 ARG A CA 1
ATOM 4199 C C . ARG A 1 545 ? -10.223 23.971 -17.586 1.00 63.50 545 ARG A C 1
ATOM 4201 O O . ARG A 1 545 ? -10.970 23.001 -17.474 1.00 63.50 545 ARG A O 1
ATOM 4208 N N . MET A 1 546 ? -10.536 25.049 -18.285 1.00 58.88 546 MET A N 1
ATOM 4209 C CA . MET A 1 546 ? -11.836 25.250 -18.907 1.00 58.88 546 MET A CA 1
ATOM 4210 C C . MET A 1 546 ? -11.879 24.581 -20.278 1.00 58.88 546 MET A C 1
ATOM 4212 O O . MET A 1 546 ? -10.985 24.767 -21.107 1.00 58.88 546 MET A O 1
ATOM 4216 N N . ARG A 1 547 ? -12.918 23.784 -20.511 1.00 62.25 547 ARG A N 1
ATOM 4217 C CA . ARG A 1 547 ? -13.181 23.076 -21.762 1.00 62.25 547 ARG A CA 1
ATOM 4218 C C . ARG A 1 547 ? -14.580 23.437 -22.245 1.00 62.25 547 ARG A C 1
ATOM 4220 O O . ARG A 1 547 ? -15.514 23.559 -21.458 1.00 62.25 547 ARG A O 1
ATOM 4227 N N . TRP A 1 548 ? -14.734 23.574 -23.554 1.00 49.69 548 TRP A N 1
ATOM 4228 C CA . TRP A 1 548 ? -16.056 23.735 -24.146 1.00 49.69 548 TRP A CA 1
ATOM 4229 C C . TRP A 1 548 ? -16.620 22.363 -24.520 1.00 49.69 548 TRP A C 1
ATOM 4231 O O . TRP A 1 548 ? -16.026 21.656 -25.333 1.00 49.69 548 TRP A O 1
ATOM 4241 N N . SER A 1 549 ? -17.742 21.979 -23.908 1.00 49.09 549 SER A N 1
ATOM 4242 C CA . SER A 1 549 ? -18.448 20.727 -24.208 1.00 49.09 549 SER A CA 1
ATOM 4243 C C . SER A 1 549 ? -19.278 20.904 -25.483 1.00 49.09 549 SER A C 1
ATOM 4245 O O . SER A 1 549 ? -20.269 21.632 -25.489 1.00 49.09 549 SER A O 1
ATOM 4247 N N . GLN A 1 550 ? -18.868 20.277 -26.591 1.00 44.44 550 GLN A N 1
ATOM 4248 C CA . GLN A 1 550 ? -19.614 20.282 -27.858 1.00 44.44 550 GLN A CA 1
ATOM 4249 C C . GLN A 1 550 ? -20.292 18.930 -28.133 1.00 44.44 550 GLN A C 1
ATOM 4251 O O . GLN A 1 550 ? -20.289 18.428 -29.257 1.00 44.44 550 GLN A O 1
ATOM 4256 N N . ARG A 1 551 ? -20.936 18.326 -27.127 1.00 42.66 551 ARG A N 1
ATOM 4257 C CA . ARG A 1 551 ? -21.844 17.204 -27.400 1.00 42.66 551 ARG A CA 1
ATOM 4258 C C . ARG A 1 551 ? -23.146 17.715 -28.032 1.00 42.66 551 ARG A C 1
ATOM 4260 O O . ARG A 1 551 ? -24.047 18.196 -27.363 1.00 42.66 551 ARG A O 1
ATOM 4267 N N . LEU A 1 552 ? -23.181 17.552 -29.356 1.00 36.41 552 LEU A N 1
ATOM 4268 C CA . LEU A 1 552 ? -24.336 17.338 -30.235 1.00 36.41 552 LEU A CA 1
ATOM 4269 C C . LEU A 1 552 ? -25.385 18.466 -30.365 1.00 36.41 552 LEU A C 1
ATOM 4271 O O . LEU A 1 552 ? -26.240 18.692 -29.522 1.00 36.41 552 LEU A O 1
ATOM 4275 N N . HIS A 1 553 ? -25.403 19.029 -31.580 1.00 39.09 553 HIS A N 1
ATOM 4276 C CA . HIS A 1 553 ? -26.584 19.575 -32.259 1.00 39.09 553 HIS A CA 1
ATOM 4277 C C . HIS A 1 553 ? -27.162 20.894 -31.752 1.00 39.09 553 HIS A C 1
ATOM 4279 O O . HIS A 1 553 ? -28.367 20.991 -31.559 1.00 39.09 553 HIS A O 1
ATOM 4285 N N . GLU A 1 554 ? -26.371 21.968 -31.720 1.00 39.47 554 GLU A N 1
ATOM 4286 C CA . GLU A 1 554 ? -26.974 23.286 -31.927 1.00 39.47 554 GLU A CA 1
ATOM 4287 C C . GLU A 1 554 ? -27.092 23.534 -33.444 1.00 39.47 554 GLU A C 1
ATOM 4289 O O . GLU A 1 554 ? -26.088 23.842 -34.097 1.00 39.47 554 GLU A O 1
ATOM 4294 N N . PRO A 1 555 ? -28.286 23.430 -34.067 1.00 41.72 555 PRO A N 1
ATOM 4295 C CA . PRO A 1 555 ? -28.419 23.546 -35.515 1.00 41.72 555 PRO A CA 1
ATOM 4296 C C . PRO A 1 555 ? -28.071 24.945 -36.014 1.00 41.72 555 PRO A C 1
ATOM 4298 O O . PRO A 1 555 ? -27.875 25.100 -37.212 1.00 41.72 555 PRO A O 1
ATOM 4301 N N . ARG A 1 556 ? -28.006 25.948 -35.123 1.00 40.62 556 ARG A N 1
ATOM 4302 C CA . ARG A 1 556 ? -27.580 27.328 -35.394 1.00 40.62 556 ARG A CA 1
ATOM 4303 C C . ARG A 1 556 ? -26.067 27.479 -35.460 1.00 40.62 556 ARG A C 1
ATOM 4305 O O . ARG A 1 556 ? -25.584 28.151 -36.365 1.00 40.62 556 ARG A O 1
ATOM 4312 N N . LEU A 1 557 ? -25.322 26.857 -34.550 1.00 39.47 557 LEU A N 1
ATOM 4313 C CA . LEU A 1 557 ? -23.863 26.855 -34.608 1.00 39.47 557 LEU A CA 1
ATOM 4314 C C . LEU A 1 557 ? -23.373 25.896 -35.695 1.00 39.47 557 LEU A C 1
ATOM 4316 O O . LEU A 1 557 ? -22.503 26.259 -36.480 1.00 39.47 557 LEU A O 1
ATOM 4320 N N . GLN A 1 558 ? -24.018 24.732 -35.824 1.00 38.44 558 GLN A N 1
ATOM 4321 C CA . GLN A 1 558 ? -23.838 23.834 -36.956 1.00 38.44 558 GLN A CA 1
ATOM 4322 C C . GLN A 1 558 ? -24.208 24.545 -38.261 1.00 38.44 558 GLN A C 1
ATOM 4324 O O . GLN A 1 558 ? -23.417 24.457 -39.186 1.00 38.44 558 GLN A O 1
ATOM 4329 N N . ARG A 1 559 ? -25.303 25.326 -38.350 1.00 40.59 559 ARG A N 1
ATOM 4330 C CA . ARG A 1 559 ? -25.570 26.188 -39.522 1.00 40.59 559 ARG A CA 1
ATOM 4331 C C . ARG A 1 559 ? -24.489 27.224 -39.723 1.00 40.59 559 ARG A C 1
ATOM 4333 O O . ARG A 1 559 ? -23.980 27.269 -40.814 1.00 40.59 559 ARG A O 1
ATOM 4340 N N . ARG A 1 560 ? -24.054 27.978 -38.717 1.00 41.94 560 ARG A N 1
ATOM 4341 C CA . ARG A 1 560 ? -23.008 29.003 -38.888 1.00 41.94 560 ARG A CA 1
ATOM 4342 C C . ARG A 1 560 ? -21.656 28.430 -39.309 1.00 41.94 560 ARG A C 1
ATOM 4344 O O . ARG A 1 560 ? -20.948 29.064 -40.081 1.00 41.94 560 ARG A O 1
ATOM 4351 N N . VAL A 1 561 ? -21.283 27.256 -38.805 1.00 38.56 561 VAL A N 1
ATOM 4352 C CA . VAL A 1 561 ? -20.059 26.539 -39.195 1.00 38.56 561 VAL A CA 1
ATOM 4353 C C . VAL A 1 561 ? -20.233 25.894 -40.570 1.00 38.56 561 VAL A C 1
ATOM 4355 O O . VAL A 1 561 ? -19.325 25.974 -41.381 1.00 38.56 561 VAL A O 1
ATOM 4358 N N . THR A 1 562 ? -21.405 25.330 -40.870 1.00 37.69 562 THR A N 1
ATOM 4359 C CA . THR A 1 562 ? -21.734 24.719 -42.169 1.00 37.69 562 THR A CA 1
ATOM 4360 C C . THR A 1 562 ? -21.944 25.772 -43.263 1.00 37.69 562 THR A C 1
ATOM 4362 O O . THR A 1 562 ? -21.550 25.534 -44.386 1.00 37.69 562 THR A O 1
ATOM 4365 N N . GLU A 1 563 ? -22.497 26.943 -42.961 1.00 41.03 563 GLU A N 1
ATOM 4366 C CA . GLU A 1 563 ? -22.633 28.120 -43.836 1.00 41.03 563 GLU A CA 1
ATOM 4367 C C . GLU A 1 563 ? -21.247 28.712 -44.113 1.00 41.03 563 GLU A C 1
ATOM 4369 O O . GLU A 1 563 ? -20.928 28.998 -45.255 1.00 41.03 563 GLU A O 1
ATOM 4374 N N . ARG A 1 564 ? -20.362 28.779 -43.106 1.00 39.94 564 ARG A N 1
ATOM 4375 C CA . ARG A 1 564 ? -18.951 29.163 -43.301 1.00 39.94 564 ARG A CA 1
ATOM 4376 C C . ARG A 1 564 ? -18.099 28.099 -44.002 1.00 39.94 564 ARG A C 1
ATOM 4378 O O . ARG A 1 564 ? -17.050 28.442 -44.527 1.00 39.94 564 ARG A O 1
ATOM 4385 N N . ALA A 1 565 ? -18.516 26.833 -43.986 1.00 34.38 565 ALA A N 1
ATOM 4386 C CA . ALA A 1 565 ? -17.803 25.709 -44.601 1.00 34.38 565 ALA A CA 1
ATOM 4387 C C . ALA A 1 565 ? -18.382 25.266 -45.959 1.00 34.38 565 ALA A C 1
ATOM 4389 O O . ALA A 1 565 ? -17.755 24.451 -46.629 1.00 34.38 565 ALA A O 1
ATOM 4390 N N . ARG A 1 566 ? -19.569 25.752 -46.358 1.00 34.72 566 ARG A N 1
ATOM 4391 C CA . ARG A 1 566 ? -20.240 25.420 -47.632 1.00 34.72 566 ARG A CA 1
ATOM 4392 C C . ARG A 1 566 ? -19.851 26.335 -48.798 1.00 34.72 566 ARG A C 1
ATOM 4394 O O . ARG A 1 566 ? -20.095 25.936 -49.930 1.00 34.72 566 ARG A O 1
ATOM 4401 N N . ASP A 1 567 ? -19.232 27.488 -48.543 1.00 34.72 567 ASP A N 1
ATOM 4402 C CA . ASP A 1 567 ? -18.971 28.512 -49.573 1.00 34.72 567 ASP A CA 1
ATOM 4403 C C . ASP A 1 567 ? -17.548 28.507 -50.167 1.00 34.72 567 ASP A C 1
ATOM 4405 O O . ASP A 1 567 ? -17.245 29.340 -51.018 1.00 34.72 567 ASP A O 1
ATOM 4409 N N . GLU A 1 568 ? -16.677 27.563 -49.801 1.00 34.97 568 GLU A N 1
ATOM 4410 C CA . GLU A 1 568 ? -15.381 27.389 -50.474 1.00 34.97 568 GLU A CA 1
ATOM 4411 C C . GLU A 1 568 ? -15.177 25.925 -50.883 1.00 34.97 568 GLU A C 1
ATOM 4413 O O . GLU A 1 568 ? -15.368 25.034 -50.053 1.00 34.97 568 GLU A O 1
ATOM 4418 N N . PRO A 1 569 ? -14.803 25.638 -52.143 1.00 34.75 569 PRO A N 1
ATOM 4419 C CA . PRO A 1 569 ? -14.282 24.336 -52.521 1.00 34.75 569 PRO A CA 1
ATOM 4420 C C . PRO A 1 569 ? -12.861 24.208 -51.961 1.00 34.75 569 PRO A C 1
ATOM 4422 O O . PRO A 1 569 ? -11.970 24.998 -52.266 1.00 34.75 569 PRO A O 1
ATOM 4425 N N . TRP A 1 570 ? -12.682 23.218 -51.093 1.00 38.44 570 TRP A N 1
ATOM 4426 C CA . TRP A 1 570 ? -11.415 22.905 -50.443 1.00 38.44 570 TRP A CA 1
ATOM 4427 C C . TRP A 1 570 ? -10.588 22.012 -51.361 1.00 38.44 570 TRP A C 1
ATOM 4429 O O . TRP A 1 570 ? -10.573 20.805 -51.152 1.00 38.44 570 TRP A O 1
ATOM 4439 N N . ASP A 1 571 ? -9.920 22.603 -52.350 1.00 31.83 571 ASP A N 1
ATOM 4440 C CA . ASP A 1 571 ? -8.851 21.922 -53.083 1.00 31.83 571 ASP A CA 1
ATOM 4441 C C . ASP A 1 571 ? -7.548 22.740 -53.021 1.00 31.83 571 ASP A C 1
ATOM 4443 O O . ASP A 1 571 ? -7.400 23.810 -53.609 1.00 31.83 571 ASP A O 1
ATOM 4447 N N . ASP A 1 572 ? -6.644 22.178 -52.219 1.00 38.03 572 ASP A N 1
ATOM 4448 C CA . ASP A 1 572 ? -5.185 22.235 -52.163 1.00 38.03 572 ASP A CA 1
ATOM 4449 C C . ASP A 1 572 ? -4.398 23.565 -52.082 1.00 38.03 572 ASP A C 1
ATOM 4451 O O . ASP A 1 572 ? -4.032 24.209 -53.064 1.00 38.03 572 ASP A O 1
ATOM 4455 N N . ARG A 1 573 ? -3.904 23.761 -50.843 1.00 33.03 573 ARG A N 1
ATOM 4456 C CA . ARG A 1 573 ? -2.720 24.500 -50.341 1.00 33.03 573 ARG A CA 1
ATOM 4457 C C . ARG A 1 573 ? -2.910 25.960 -49.890 1.00 33.03 573 ARG A C 1
ATOM 4459 O O . ARG A 1 573 ? -3.498 26.777 -50.590 1.00 33.03 573 ARG A O 1
ATOM 4466 N N . PRO A 1 574 ? -2.348 26.327 -48.714 1.00 34.22 574 PRO A N 1
ATOM 4467 C CA . PRO A 1 574 ? -2.414 27.694 -48.198 1.00 34.22 574 PRO A CA 1
ATOM 4468 C C . PRO A 1 574 ? -1.637 28.665 -49.115 1.00 34.22 574 PRO A C 1
ATOM 4470 O O . PRO A 1 574 ? -0.507 28.348 -49.496 1.00 34.22 574 PRO A O 1
ATOM 4473 N N . PRO A 1 575 ? -2.190 29.844 -49.465 1.00 36.12 575 PRO A N 1
ATOM 4474 C CA . PRO A 1 575 ? -1.598 30.724 -50.473 1.00 36.12 575 PRO A CA 1
ATOM 4475 C C . PRO A 1 575 ? -0.312 31.414 -49.984 1.00 36.12 575 PRO A C 1
ATOM 4477 O O . PRO A 1 575 ? -0.264 31.953 -48.875 1.00 36.12 575 PRO A O 1
ATOM 4480 N N . VAL A 1 576 ? 0.709 31.441 -50.848 1.00 35.41 576 VAL A N 1
ATOM 4481 C CA . VAL A 1 576 ? 1.968 32.196 -50.702 1.00 35.41 576 VAL A CA 1
ATOM 4482 C C . VAL A 1 576 ? 2.010 33.252 -51.809 1.00 35.41 576 VAL A C 1
ATOM 4484 O O . VAL A 1 576 ? 1.902 32.895 -52.978 1.00 35.41 576 VAL A O 1
ATOM 4487 N N . ALA A 1 577 ? 2.151 34.533 -51.449 1.00 38.69 577 ALA A N 1
ATOM 4488 C CA . ALA A 1 577 ? 2.188 35.634 -52.415 1.00 38.69 577 ALA A CA 1
ATOM 4489 C C . ALA A 1 577 ? 3.530 35.694 -53.164 1.00 38.69 577 ALA A C 1
ATOM 4491 O O . ALA A 1 577 ? 4.594 35.536 -52.559 1.00 38.69 577 ALA A O 1
ATOM 4492 N N . THR A 1 578 ? 3.490 35.954 -54.468 1.00 39.38 578 THR A N 1
ATOM 4493 C CA . THR A 1 578 ? 4.678 36.090 -55.323 1.00 39.38 578 THR A CA 1
ATOM 4494 C C . THR A 1 578 ? 5.081 37.557 -55.502 1.00 39.38 578 THR A C 1
ATOM 4496 O O . THR A 1 578 ? 4.254 38.464 -55.436 1.00 39.38 578 THR A O 1
ATOM 4499 N N . ALA A 1 579 ? 6.371 37.816 -55.751 1.00 34.03 579 ALA A N 1
ATOM 4500 C CA . ALA A 1 579 ? 6.922 39.175 -55.875 1.00 34.03 579 ALA A CA 1
ATOM 4501 C C . ALA A 1 579 ? 6.263 40.020 -56.989 1.00 34.03 579 ALA A C 1
ATOM 4503 O O . ALA A 1 579 ? 6.299 41.246 -56.939 1.00 34.03 579 ALA A O 1
ATOM 4504 N N . THR A 1 580 ? 5.629 39.370 -57.966 1.00 39.56 580 THR A N 1
ATOM 4505 C CA . THR A 1 580 ? 4.917 39.988 -59.092 1.00 39.56 580 THR A CA 1
ATOM 4506 C C . THR A 1 580 ? 3.505 40.465 -58.710 1.00 39.56 580 THR A C 1
ATOM 4508 O O . THR A 1 580 ? 3.020 41.450 -59.263 1.00 39.56 580 THR A O 1
ATOM 4511 N N . GLU A 1 581 ? 2.864 39.831 -57.717 1.00 41.81 581 GLU A N 1
ATOM 4512 C CA . GLU A 1 581 ? 1.541 40.221 -57.184 1.00 41.81 581 GLU A CA 1
ATOM 4513 C C . GLU A 1 581 ? 1.598 41.508 -56.349 1.00 41.81 581 GLU A C 1
ATOM 4515 O O . GLU A 1 581 ? 0.588 42.187 -56.177 1.00 41.81 581 GLU A O 1
ATOM 4520 N N . LEU A 1 582 ? 2.786 41.877 -55.866 1.00 43.41 582 LEU A N 1
ATOM 4521 C CA . LEU A 1 582 ? 3.015 43.101 -55.100 1.00 43.41 582 LEU A CA 1
ATOM 4522 C C . LEU A 1 582 ? 3.256 44.344 -55.981 1.00 43.41 582 LEU A C 1
ATOM 4524 O O . LEU A 1 582 ? 3.227 45.449 -55.446 1.00 43.41 582 LEU A O 1
ATOM 4528 N N . SER A 1 583 ? 3.485 44.201 -57.299 1.00 40.34 583 SER A N 1
ATOM 4529 C CA . SER A 1 583 ? 3.911 45.321 -58.165 1.00 40.34 583 SER A CA 1
ATOM 4530 C C . SER A 1 583 ? 2.908 45.776 -59.233 1.00 40.34 583 SER A C 1
ATOM 4532 O O . SER A 1 583 ? 3.138 46.815 -59.842 1.00 40.34 583 SER A O 1
ATOM 4534 N N . ALA A 1 584 ? 1.836 45.023 -59.510 1.00 45.69 584 ALA A N 1
ATOM 4535 C CA . ALA A 1 584 ? 0.985 45.250 -60.691 1.00 45.69 584 ALA A CA 1
ATOM 4536 C C . ALA A 1 584 ? -0.482 45.623 -60.404 1.00 45.69 584 ALA A C 1
ATOM 4538 O O . ALA A 1 584 ? -1.269 45.746 -61.339 1.00 45.69 584 ALA A O 1
ATOM 4539 N N . ALA A 1 585 ? -0.876 45.836 -59.150 1.00 37.28 585 ALA A N 1
ATOM 4540 C CA . ALA A 1 585 ? -2.221 46.307 -58.839 1.00 37.28 585 ALA A CA 1
ATOM 4541 C C . ALA A 1 585 ? -2.159 47.433 -57.812 1.00 37.28 585 ALA A C 1
ATOM 4543 O O . ALA A 1 585 ? -1.721 47.225 -56.680 1.00 37.28 585 ALA A O 1
ATOM 4544 N N . ASP A 1 586 ? -2.643 48.612 -58.202 1.00 38.41 586 ASP A N 1
ATOM 4545 C CA . ASP A 1 586 ? -2.943 49.730 -57.312 1.00 38.41 586 ASP A CA 1
ATOM 4546 C C . ASP A 1 586 ? -4.053 49.336 -56.323 1.00 38.41 586 ASP A C 1
ATOM 4548 O O . ASP A 1 586 ? -5.235 49.634 -56.474 1.00 38.41 586 ASP A O 1
ATOM 4552 N N . SER A 1 587 ? -3.674 48.557 -55.313 1.00 42.84 587 SER A N 1
ATOM 4553 C CA . SER A 1 587 ? -3.857 48.850 -53.896 1.00 42.84 587 SER A CA 1
ATOM 4554 C C . SER A 1 587 ? -3.406 47.636 -53.075 1.00 42.84 587 SER A C 1
ATOM 4556 O O . SER A 1 587 ? -4.088 46.615 -52.996 1.00 42.84 587 SER A O 1
ATOM 4558 N N . GLY A 1 588 ? -2.321 47.786 -52.308 1.00 39.03 588 GLY A N 1
ATOM 4559 C CA . GLY A 1 588 ? -2.048 46.900 -51.164 1.00 39.03 588 GLY A CA 1
ATOM 4560 C C . GLY A 1 588 ? -3.218 46.851 -50.155 1.00 39.03 588 GLY A C 1
ATOM 4561 O O . GLY A 1 588 ? -3.356 45.900 -49.388 1.00 39.03 588 GLY A O 1
ATOM 4562 N N . ALA A 1 589 ? -4.134 47.827 -50.211 1.00 35.94 589 ALA A N 1
ATOM 4563 C CA . ALA A 1 589 ? -5.404 47.844 -49.485 1.00 35.94 589 ALA A CA 1
ATOM 4564 C C . ALA A 1 589 ? -6.473 46.876 -50.046 1.00 35.94 589 ALA A C 1
ATOM 4566 O O . ALA A 1 589 ? -7.351 46.461 -49.295 1.00 35.94 589 ALA A O 1
ATOM 4567 N N . GLY A 1 590 ? -6.391 46.446 -51.309 1.00 43.19 590 GLY A N 1
ATOM 4568 C CA . GLY A 1 590 ? -7.196 45.344 -51.849 1.00 43.19 590 GLY A CA 1
ATOM 4569 C C . GLY A 1 590 ? -6.719 43.971 -51.363 1.00 43.19 590 GLY A C 1
ATOM 4570 O O . GLY A 1 590 ? -7.527 43.058 -51.201 1.00 43.19 590 GLY A O 1
ATOM 4571 N N . TRP A 1 591 ? -5.427 43.854 -51.042 1.00 40.59 591 TRP A N 1
ATOM 4572 C CA . TRP A 1 591 ? -4.806 42.610 -50.581 1.00 40.59 591 TRP A CA 1
ATOM 4573 C C . TRP A 1 591 ? -4.997 42.364 -49.067 1.00 40.59 591 TRP A C 1
ATOM 4575 O O . TRP A 1 591 ? -5.326 41.250 -48.660 1.00 40.59 591 TRP A O 1
ATOM 4585 N N . LEU A 1 592 ? -4.895 43.406 -48.225 1.00 37.19 592 LEU A N 1
ATOM 4586 C CA . LEU A 1 592 ? -5.108 43.325 -46.762 1.00 37.19 592 LEU A CA 1
ATOM 4587 C C . LEU A 1 592 ? -6.472 43.866 -46.273 1.00 37.19 592 LEU A C 1
ATOM 4589 O O . LEU A 1 592 ? -6.985 43.411 -45.252 1.00 37.19 592 LEU A O 1
ATOM 4593 N N . GLY A 1 593 ? -7.099 44.820 -46.969 1.00 38.53 593 GLY A N 1
ATOM 4594 C CA . GLY A 1 593 ? -8.132 45.699 -46.390 1.00 38.53 593 GLY A CA 1
ATOM 4595 C C . GLY A 1 593 ? -9.537 45.121 -46.192 1.00 38.53 593 GLY A C 1
ATOM 4596 O O . GLY A 1 593 ? -10.315 45.702 -45.435 1.00 38.53 593 GLY A O 1
ATOM 4597 N N . LYS A 1 594 ? -9.889 43.977 -46.793 1.00 35.91 594 LYS A N 1
ATOM 4598 C CA . LYS A 1 594 ? -11.157 43.286 -46.463 1.00 35.91 594 LYS A CA 1
ATOM 4599 C C . LYS A 1 594 ? -10.998 42.108 -45.506 1.00 35.91 594 LYS A C 1
ATOM 4601 O O . LYS A 1 594 ? -11.998 41.641 -44.968 1.00 35.91 594 LYS A O 1
ATOM 4606 N N . ARG A 1 595 ? -9.776 41.646 -45.231 1.00 43.47 595 ARG A N 1
ATOM 4607 C CA . ARG A 1 595 ? -9.526 40.550 -44.283 1.00 43.47 595 ARG A CA 1
ATOM 4608 C C . ARG A 1 595 ? -9.540 41.088 -42.846 1.00 43.47 595 ARG A C 1
ATOM 4610 O O . ARG A 1 595 ? -8.512 41.158 -42.184 1.00 43.47 595 ARG A O 1
ATOM 4617 N N . LYS A 1 596 ? -10.725 41.499 -42.373 1.00 33.22 596 LYS A N 1
ATOM 4618 C CA . LYS A 1 596 ? -10.975 41.846 -40.967 1.00 33.22 596 LYS A CA 1
ATOM 4619 C C . LYS A 1 596 ? -11.506 40.616 -40.219 1.00 33.22 596 LYS A C 1
ATOM 4621 O O . LYS A 1 596 ? -12.693 40.325 -40.262 1.00 33.22 596 LYS A O 1
ATOM 4626 N N . GLU A 1 597 ? -10.578 39.968 -39.510 1.00 34.19 597 GLU A N 1
ATOM 4627 C CA . GLU A 1 597 ? -10.760 38.997 -38.414 1.00 34.19 597 GLU A CA 1
ATOM 4628 C C . GLU A 1 597 ? -11.140 37.536 -38.771 1.00 34.19 597 GLU A C 1
ATOM 4630 O O . GLU A 1 597 ? -12.269 37.265 -39.175 1.00 34.19 597 GLU A O 1
ATOM 4635 N N . ARG A 1 598 ? -10.235 36.573 -38.470 1.00 32.88 598 ARG A N 1
ATOM 4636 C CA . ARG A 1 598 ? -10.403 35.422 -37.525 1.00 32.88 598 ARG A CA 1
ATOM 4637 C C . ARG A 1 598 ? -9.396 34.268 -37.764 1.00 32.88 598 ARG A C 1
ATOM 4639 O O . ARG A 1 598 ? -8.815 34.158 -38.833 1.00 32.88 598 ARG A O 1
ATOM 4646 N N . ALA A 1 599 ? -9.154 33.483 -36.706 1.00 31.19 599 ALA A N 1
ATOM 4647 C CA . ALA A 1 599 ? -8.105 32.465 -36.499 1.00 31.19 599 ALA A CA 1
ATOM 4648 C C . ALA A 1 599 ? -8.207 31.156 -37.330 1.00 31.19 599 ALA A C 1
ATOM 4650 O O . ALA A 1 599 ? -9.297 30.795 -37.764 1.00 31.19 599 ALA A O 1
ATOM 4651 N N . PHE A 1 600 ? -7.089 30.401 -37.467 1.00 31.19 600 PHE A N 1
ATOM 4652 C CA . PHE A 1 600 ? -7.025 29.068 -38.126 1.00 31.19 600 PHE A CA 1
ATOM 4653 C C . PHE A 1 600 ? -5.888 28.135 -37.602 1.00 31.19 600 PHE A C 1
ATOM 4655 O O . PHE A 1 600 ? -4.763 28.620 -37.441 1.00 31.19 600 PHE A O 1
ATOM 4662 N N . LEU A 1 601 ? -6.108 26.804 -37.479 1.00 34.62 601 LEU A N 1
ATOM 4663 C CA . LEU A 1 601 ? -5.507 25.731 -38.333 1.00 34.62 601 LEU A CA 1
ATOM 4664 C C . LEU A 1 601 ? -5.964 24.285 -37.979 1.00 34.62 601 LEU A C 1
ATOM 4666 O O . LEU A 1 601 ? -6.090 23.939 -36.810 1.00 34.62 601 LEU A O 1
ATOM 4670 N N . VAL A 1 602 ? -6.125 23.453 -39.022 1.00 37.81 602 VAL A N 1
ATOM 4671 C CA . VAL A 1 602 ? -6.415 21.992 -39.077 1.00 37.81 602 VAL A CA 1
ATOM 4672 C C . VAL A 1 602 ? -5.315 21.321 -39.935 1.00 37.81 602 VAL A C 1
ATOM 4674 O O . VAL A 1 602 ? -4.686 22.031 -40.720 1.00 37.81 602 VAL A O 1
ATOM 4677 N N . GLY A 1 603 ? -5.067 19.997 -39.849 1.00 28.61 603 GLY A N 1
ATOM 4678 C CA . GLY A 1 603 ? -4.125 19.332 -40.779 1.00 28.61 603 GLY A CA 1
ATOM 4679 C C . GLY A 1 603 ? -4.341 17.840 -41.118 1.00 28.61 603 GLY A C 1
ATOM 4680 O O . GLY A 1 603 ? -4.259 16.996 -40.227 1.00 28.61 603 GLY A O 1
ATOM 4681 N N . GLY A 1 604 ? -4.492 17.557 -42.428 1.00 28.75 604 GLY A N 1
ATOM 4682 C CA . GLY A 1 604 ? -4.448 16.269 -43.161 1.00 28.75 604 GLY A CA 1
ATOM 4683 C C . GLY A 1 604 ? -4.982 16.420 -44.614 1.00 28.75 604 GLY A C 1
ATOM 4684 O O . GLY A 1 604 ? -5.872 17.235 -44.809 1.00 28.75 604 GLY A O 1
ATOM 4685 N N . ASP A 1 605 ? -4.436 15.687 -45.600 1.00 28.80 605 ASP A N 1
ATOM 4686 C CA . ASP A 1 605 ? -4.367 15.955 -47.075 1.00 28.80 605 ASP A CA 1
ATOM 4687 C C . ASP A 1 605 ? -4.939 14.779 -47.932 1.00 28.80 605 ASP A C 1
ATOM 4689 O O . ASP A 1 605 ? -5.023 13.676 -47.381 1.00 28.80 605 ASP A O 1
ATOM 4693 N N . PRO A 1 606 ? -5.146 14.833 -49.276 1.00 33.25 606 PRO A N 1
ATOM 4694 C CA . PRO A 1 606 ? -5.839 15.792 -50.169 1.00 33.25 606 PRO A CA 1
ATOM 4695 C C . PRO A 1 606 ? -7.115 15.229 -50.862 1.00 33.25 606 PRO A C 1
ATOM 4697 O O . PRO A 1 606 ? -7.797 15.934 -51.592 1.00 33.25 606 PRO A O 1
ATOM 4700 N N . THR A 1 607 ? -7.465 13.943 -50.730 1.00 31.94 607 THR A N 1
ATOM 4701 C CA . THR A 1 607 ? -8.290 13.263 -51.770 1.00 31.94 607 THR A CA 1
ATOM 4702 C C . THR A 1 607 ? -9.794 13.137 -51.496 1.00 31.94 607 THR A C 1
ATOM 4704 O O . THR A 1 607 ? -10.436 12.162 -51.882 1.00 31.94 607 THR A O 1
ATOM 4707 N N . GLY A 1 608 ? -10.390 14.184 -50.928 1.00 39.50 608 GLY A N 1
ATOM 4708 C CA . GLY A 1 608 ? -11.827 14.418 -51.068 1.00 39.50 608 GLY A CA 1
ATOM 4709 C C . GLY A 1 608 ? -12.686 14.094 -49.846 1.00 39.50 608 GLY A C 1
ATOM 4710 O O . GLY A 1 608 ? -12.843 12.954 -49.420 1.00 39.50 608 GLY A O 1
ATOM 4711 N N . SER A 1 609 ? -13.324 15.132 -49.310 1.00 32.94 609 SER A N 1
ATOM 4712 C CA . SER A 1 609 ? -14.776 15.179 -49.065 1.00 32.94 609 SER A CA 1
ATOM 4713 C C . SER A 1 609 ? -15.142 16.419 -48.244 1.00 32.94 609 SER A C 1
ATOM 4715 O O . SER A 1 609 ? -14.564 16.715 -47.197 1.00 32.94 609 SER A O 1
ATOM 4717 N N . GLY A 1 610 ? -16.139 17.155 -48.739 1.00 39.19 610 GLY A N 1
ATOM 4718 C CA . GLY A 1 610 ? -16.647 18.379 -48.130 1.00 39.19 610 GLY A CA 1
ATOM 4719 C C . GLY A 1 610 ? -17.301 18.175 -46.762 1.00 39.19 610 GLY A C 1
ATOM 4720 O O . GLY A 1 610 ? -17.904 17.146 -46.486 1.00 39.19 610 GLY A O 1
ATOM 4721 N N . SER A 1 611 ? -17.219 19.202 -45.913 1.00 37.66 611 SER A N 1
ATOM 4722 C CA . SER A 1 611 ? -17.924 19.421 -44.627 1.00 37.66 611 SER A CA 1
ATOM 4723 C C . SER A 1 611 ? -17.917 18.317 -43.545 1.00 37.66 611 SER A C 1
ATOM 4725 O O . SER A 1 611 ? -18.296 18.586 -42.407 1.00 37.66 611 SER A O 1
ATOM 4727 N N . GLY A 1 612 ? -17.429 17.110 -43.834 1.00 39.97 612 GLY A N 1
ATOM 4728 C CA . GLY A 1 612 ? -17.225 16.015 -42.889 1.00 39.97 612 GLY A CA 1
ATOM 4729 C C . GLY A 1 612 ? -15.787 15.907 -42.387 1.00 39.97 612 GLY A C 1
ATOM 4730 O O . GLY A 1 612 ? -15.565 15.206 -41.414 1.00 39.97 612 GLY A O 1
ATOM 4731 N N . ALA A 1 613 ? -14.824 16.615 -42.983 1.00 38.22 613 ALA A N 1
ATOM 4732 C CA . ALA A 1 613 ? -13.394 16.429 -42.724 1.00 38.22 613 ALA A CA 1
ATOM 4733 C C . ALA A 1 613 ? -12.956 16.787 -41.296 1.00 38.22 613 ALA A C 1
ATOM 4735 O O . ALA A 1 613 ? -12.251 16.003 -40.679 1.00 38.22 613 ALA A O 1
ATOM 4736 N N . LEU A 1 614 ? -13.409 17.912 -40.726 1.00 39.50 614 LEU A N 1
ATOM 4737 C CA . LEU A 1 614 ? -13.098 18.256 -39.329 1.00 39.50 614 LEU A CA 1
ATOM 4738 C C . LEU A 1 614 ? -13.761 17.273 -38.357 1.00 39.50 614 LEU A C 1
ATOM 4740 O O . LEU A 1 614 ? -13.140 16.831 -37.403 1.00 39.50 614 LEU A O 1
ATOM 4744 N N . ARG A 1 615 ? -15.011 16.887 -38.630 1.00 39.69 615 ARG A N 1
ATOM 4745 C CA . ARG A 1 615 ? -15.777 15.954 -37.794 1.00 39.69 615 ARG A CA 1
ATOM 4746 C C . ARG A 1 615 ? -15.239 14.527 -37.889 1.00 39.69 615 ARG A C 1
ATOM 4748 O O . ARG A 1 615 ? -15.196 13.834 -36.890 1.00 39.69 615 ARG A O 1
ATOM 4755 N N . ALA A 1 616 ? -14.803 14.092 -39.066 1.00 40.56 616 ALA A N 1
ATOM 4756 C CA . ALA A 1 616 ? -14.130 12.821 -39.288 1.00 40.56 616 ALA A CA 1
ATOM 4757 C C . ALA A 1 616 ? -12.717 12.854 -38.697 1.00 40.56 616 ALA A C 1
ATOM 4759 O O . ALA A 1 616 ? -12.353 11.927 -37.994 1.00 40.56 616 ALA A O 1
ATOM 4760 N N . ALA A 1 617 ? -11.951 13.934 -38.869 1.00 38.38 617 ALA A N 1
ATOM 4761 C CA . ALA A 1 617 ? -10.642 14.097 -38.239 1.00 38.38 617 ALA A CA 1
ATOM 4762 C C . ALA A 1 617 ? -10.745 14.035 -36.712 1.00 38.38 617 ALA A C 1
ATOM 4764 O O . ALA A 1 617 ? -9.999 13.289 -36.095 1.00 38.38 617 ALA A O 1
ATOM 4765 N N . LEU A 1 618 ? -11.720 14.716 -36.110 1.00 40.94 618 LEU A N 1
ATOM 4766 C CA . LEU A 1 618 ? -12.004 14.644 -34.678 1.00 40.94 618 LEU A CA 1
ATOM 4767 C C . LEU A 1 618 ? -12.496 13.245 -34.251 1.00 40.94 618 LEU A C 1
ATOM 4769 O O . LEU A 1 618 ? -11.937 12.663 -33.328 1.00 40.94 618 LEU A O 1
ATOM 4773 N N . ARG A 1 619 ? -13.413 12.615 -35.002 1.00 38.50 619 ARG A N 1
ATOM 4774 C CA . ARG A 1 619 ? -13.929 11.254 -34.725 1.00 38.50 619 ARG A CA 1
ATOM 4775 C C . ARG A 1 619 ? -12.882 10.141 -34.900 1.00 38.50 619 ARG A C 1
ATOM 4777 O O . ARG A 1 619 ? -12.979 9.093 -34.270 1.00 38.50 619 ARG A O 1
ATOM 4784 N N . ILE A 1 620 ? -11.870 10.358 -35.742 1.00 35.50 620 ILE A N 1
ATOM 4785 C CA . ILE A 1 620 ? -10.718 9.462 -35.964 1.00 35.50 620 ILE A CA 1
ATOM 4786 C C . ILE A 1 620 ? -9.486 9.953 -35.151 1.00 35.50 620 ILE A C 1
ATOM 4788 O O . ILE A 1 620 ? -8.434 9.323 -35.142 1.00 35.50 620 ILE A O 1
ATOM 4792 N N . GLY A 1 621 ? -9.647 11.018 -34.346 1.00 37.41 621 GLY A N 1
ATOM 4793 C CA . GLY A 1 621 ? -8.696 11.594 -33.376 1.00 37.41 621 GLY A CA 1
ATOM 4794 C C . GLY A 1 621 ? -7.404 12.175 -33.949 1.00 37.41 621 GLY A C 1
ATOM 4795 O O . GLY A 1 621 ? -6.352 12.167 -33.312 1.00 37.41 621 GLY A O 1
ATOM 4796 N N . PHE A 1 622 ? -7.491 12.722 -35.152 1.00 35.12 622 PHE A N 1
ATOM 4797 C CA . PHE A 1 622 ? -6.482 13.575 -35.749 1.00 35.12 622 PHE A CA 1
ATOM 4798 C C . PHE A 1 622 ? -6.729 15.043 -35.376 1.00 35.12 622 PHE A C 1
ATOM 4800 O O . PHE A 1 622 ? -7.229 15.826 -36.180 1.00 35.12 622 PHE A O 1
ATOM 4807 N N . GLY A 1 623 ? -6.289 15.451 -34.184 1.00 44.84 623 GLY A N 1
ATOM 4808 C CA . GLY A 1 623 ? -5.784 16.814 -34.008 1.00 44.84 623 GLY A CA 1
ATOM 4809 C C . GLY A 1 623 ? -6.293 17.617 -32.817 1.00 44.84 623 GLY A C 1
ATOM 4810 O O . GLY A 1 623 ? -7.315 17.341 -32.205 1.00 44.84 623 GLY A O 1
ATOM 4811 N N . PHE A 1 624 ? -5.520 18.664 -32.544 1.00 43.47 624 PHE A N 1
ATOM 4812 C CA . PHE A 1 624 ? -5.790 19.701 -31.563 1.00 43.47 624 PHE A CA 1
ATOM 4813 C C . PHE A 1 624 ? -6.431 20.890 -32.280 1.00 43.47 624 PHE A C 1
ATOM 4815 O O . PHE A 1 624 ? -5.892 21.341 -33.293 1.00 43.47 624 PHE A O 1
ATOM 4822 N N . VAL A 1 625 ? -7.520 21.445 -31.748 1.00 49.00 625 VAL A N 1
ATOM 4823 C CA . VAL A 1 625 ? -8.057 22.723 -32.230 1.00 49.00 625 VAL A CA 1
ATOM 4824 C C . VAL A 1 625 ? -7.791 23.788 -31.176 1.00 49.00 625 VAL A C 1
ATOM 4826 O O . VAL A 1 625 ? -8.373 23.783 -30.092 1.00 49.00 625 VAL A O 1
ATOM 4829 N N . PHE A 1 626 ? -6.893 24.715 -31.501 1.00 48.44 626 PHE A N 1
ATOM 4830 C CA . PHE A 1 626 ? -6.602 25.869 -30.659 1.00 48.44 626 PHE A CA 1
ATOM 4831 C C . PHE A 1 626 ? -7.437 27.060 -31.111 1.00 48.44 626 PHE A C 1
ATOM 4833 O O . PHE A 1 626 ? -7.269 27.557 -32.228 1.00 48.44 626 PHE A O 1
ATOM 4840 N N . TRP A 1 627 ? -8.331 27.523 -30.238 1.00 43.47 627 TRP A N 1
ATOM 4841 C CA . TRP A 1 627 ? -9.032 28.780 -30.437 1.00 43.47 627 TRP A CA 1
ATOM 4842 C C . TRP A 1 627 ? -8.261 29.909 -29.762 1.00 43.47 627 TRP A C 1
ATOM 4844 O O . TRP A 1 627 ? -8.064 29.906 -28.547 1.00 43.47 627 TRP A O 1
ATOM 4854 N N . TYR A 1 628 ? -7.849 30.886 -30.561 1.00 47.22 628 TYR A N 1
ATOM 4855 C CA . TYR A 1 628 ? -7.186 32.093 -30.088 1.00 47.22 628 TYR A CA 1
ATOM 4856 C C . TYR A 1 628 ? -8.078 33.306 -30.349 1.00 47.22 628 TYR A C 1
ATOM 4858 O O . TYR A 1 628 ? -8.810 33.341 -31.341 1.00 47.22 628 TYR A O 1
ATOM 4866 N N . ASP A 1 629 ? -8.001 34.313 -29.480 1.00 41.41 629 ASP A N 1
ATOM 4867 C CA . ASP A 1 629 ? -8.623 35.613 -29.736 1.00 41.41 629 ASP A CA 1
ATOM 4868 C C . ASP A 1 629 ? -7.956 36.316 -30.941 1.00 41.41 629 ASP A C 1
ATOM 4870 O O . ASP A 1 629 ? -6.845 35.976 -31.362 1.00 41.41 629 ASP A O 1
ATOM 4874 N N . ARG A 1 630 ? -8.623 37.330 -31.500 1.00 43.06 630 ARG A N 1
ATOM 4875 C CA . ARG A 1 630 ? -8.202 38.125 -32.667 1.00 43.06 630 ARG A CA 1
ATOM 4876 C C . ARG A 1 630 ? -6.859 38.852 -32.506 1.00 43.06 630 ARG A C 1
ATOM 4878 O O . ARG A 1 630 ? -6.375 39.418 -33.482 1.00 43.06 630 ARG A O 1
ATOM 4885 N N . TYR A 1 631 ? -6.261 38.831 -31.315 1.00 46.81 631 TYR A N 1
ATOM 4886 C CA . TYR A 1 631 ? -5.041 39.561 -30.962 1.00 46.81 631 TYR A CA 1
ATOM 4887 C C . TYR A 1 631 ? -3.807 38.674 -30.725 1.00 46.81 631 TYR A C 1
ATOM 4889 O O . TYR A 1 631 ? -2.821 39.138 -30.155 1.00 46.81 631 TYR A O 1
ATOM 4897 N N . ILE A 1 632 ? -3.822 37.407 -31.150 1.00 53.12 632 ILE A N 1
ATOM 4898 C CA . ILE A 1 632 ? -2.658 36.529 -30.974 1.00 53.12 632 ILE A CA 1
ATOM 4899 C C . ILE A 1 632 ? -1.452 36.943 -31.832 1.00 53.12 632 ILE A C 1
ATOM 4901 O O . ILE A 1 632 ? -1.581 37.274 -33.012 1.00 53.12 632 ILE A O 1
ATOM 4905 N N . THR A 1 633 ? -0.253 36.849 -31.251 1.00 60.38 633 THR A N 1
ATOM 4906 C CA . THR A 1 633 ? 1.002 37.064 -31.973 1.00 60.38 633 THR A CA 1
ATOM 4907 C C . THR A 1 633 ? 1.347 35.859 -32.868 1.00 60.38 633 THR A C 1
ATOM 4909 O O . THR A 1 633 ? 1.161 34.703 -32.471 1.00 60.38 633 THR A O 1
ATOM 4912 N N . PRO A 1 634 ? 1.891 36.080 -34.080 1.00 60.06 634 PRO A N 1
ATOM 4913 C CA . PRO A 1 634 ? 2.359 35.003 -34.959 1.00 60.06 634 PRO A CA 1
ATOM 4914 C C . PRO A 1 634 ? 3.355 34.037 -34.294 1.00 60.06 634 PRO A C 1
ATOM 4916 O O . PRO A 1 634 ? 3.339 32.838 -34.583 1.00 60.06 634 PRO A O 1
ATOM 4919 N N . ASP A 1 635 ? 4.171 34.540 -33.365 1.00 64.31 635 ASP A N 1
ATOM 4920 C CA . ASP A 1 635 ? 5.172 33.757 -32.637 1.00 64.31 635 ASP A CA 1
ATOM 4921 C C . ASP A 1 635 ? 4.548 32.713 -31.713 1.00 64.31 635 ASP A C 1
ATOM 4923 O O . ASP A 1 635 ? 5.030 31.578 -31.654 1.00 64.31 635 ASP A O 1
ATOM 4927 N N . LEU A 1 636 ? 3.438 33.055 -31.049 1.00 57.78 636 LEU A N 1
ATOM 4928 C CA . LEU A 1 636 ? 2.730 32.124 -30.176 1.00 57.78 636 LEU A CA 1
ATOM 4929 C C . LEU A 1 636 ? 2.115 30.975 -30.987 1.00 57.78 636 LEU A C 1
ATOM 4931 O O . LEU A 1 636 ? 2.263 29.807 -30.630 1.00 57.78 636 LEU A O 1
ATOM 4935 N N . ARG A 1 637 ? 1.528 31.288 -32.149 1.00 55.53 637 ARG A N 1
ATOM 4936 C CA . ARG A 1 637 ? 1.014 30.282 -33.094 1.00 55.53 637 ARG A CA 1
ATOM 4937 C C . ARG A 1 637 ? 2.127 29.360 -33.602 1.00 55.53 637 ARG A C 1
ATOM 4939 O O . ARG A 1 637 ? 1.961 28.140 -33.630 1.00 55.53 637 ARG A O 1
ATOM 4946 N N . ALA A 1 638 ? 3.274 29.920 -33.987 1.00 59.53 638 ALA A N 1
ATOM 4947 C CA . ALA A 1 638 ? 4.424 29.142 -34.444 1.00 59.53 638 ALA A CA 1
ATOM 4948 C C . ALA A 1 638 ? 5.005 28.257 -33.326 1.00 59.53 638 ALA A C 1
ATOM 4950 O O . ALA A 1 638 ? 5.406 27.118 -33.578 1.00 59.53 638 ALA A O 1
ATOM 4951 N N . ALA A 1 639 ? 5.030 28.749 -32.086 1.00 59.38 639 ALA A N 1
ATOM 4952 C CA . ALA A 1 639 ? 5.443 27.981 -30.918 1.00 59.38 639 ALA A CA 1
ATOM 4953 C C . ALA A 1 639 ? 4.495 26.802 -30.635 1.00 59.38 639 ALA A C 1
ATOM 4955 O O . ALA A 1 639 ? 4.976 25.677 -30.503 1.00 59.38 639 ALA A O 1
ATOM 4956 N N . THR A 1 640 ? 3.174 27.008 -30.665 1.00 57.16 640 THR A N 1
ATOM 4957 C CA . THR A 1 640 ? 2.193 25.918 -30.525 1.00 57.16 640 THR A CA 1
ATOM 4958 C C . THR A 1 640 ? 2.350 24.856 -31.622 1.00 57.16 640 THR A C 1
ATOM 4960 O O . THR A 1 640 ? 2.399 23.664 -31.326 1.00 57.16 640 THR A O 1
ATOM 4963 N N . MET A 1 641 ? 2.536 25.255 -32.886 1.00 58.75 641 MET A N 1
ATOM 4964 C CA . MET A 1 641 ? 2.744 24.297 -33.985 1.00 58.75 641 MET A CA 1
ATOM 4965 C C . MET A 1 641 ? 4.047 23.495 -33.851 1.00 58.75 641 MET A C 1
ATOM 4967 O O . MET A 1 641 ? 4.071 22.299 -34.151 1.00 58.75 641 MET A O 1
ATOM 4971 N N . ARG A 1 642 ? 5.129 24.125 -33.374 1.00 62.31 642 ARG A N 1
ATOM 4972 C CA . ARG A 1 642 ? 6.394 23.431 -33.077 1.00 62.31 642 ARG A CA 1
ATOM 4973 C C . ARG A 1 642 ? 6.241 22.411 -31.948 1.00 62.31 642 ARG A C 1
ATOM 4975 O O . ARG A 1 642 ? 6.854 21.351 -32.034 1.00 62.31 642 ARG A O 1
ATOM 4982 N N . ALA A 1 643 ? 5.404 22.699 -30.952 1.00 57.00 643 ALA A N 1
ATOM 4983 C CA . ALA A 1 643 ? 5.132 21.794 -29.838 1.00 57.00 643 ALA A CA 1
ATOM 4984 C C . ALA A 1 643 ? 4.325 20.547 -30.260 1.00 57.00 643 ALA A C 1
ATOM 4986 O O . ALA A 1 643 ? 4.597 19.446 -29.787 1.00 57.00 643 ALA A O 1
ATOM 4987 N N . ILE A 1 644 ? 3.377 20.691 -31.194 1.00 56.41 644 ILE A N 1
ATOM 4988 C CA . ILE A 1 644 ? 2.481 19.603 -31.644 1.00 56.41 644 ILE A CA 1
ATOM 4989 C C . ILE A 1 644 ? 3.144 18.652 -32.641 1.00 56.41 644 ILE A C 1
ATOM 4991 O O . ILE A 1 644 ? 2.924 17.441 -32.594 1.00 56.41 644 ILE A O 1
ATOM 4995 N N . ARG A 1 645 ? 3.945 19.187 -33.572 1.00 61.00 645 ARG A N 1
ATOM 4996 C CA . ARG A 1 645 ? 4.524 18.430 -34.694 1.00 61.00 645 ARG A CA 1
ATOM 4997 C C . ARG A 1 645 ? 5.199 17.097 -34.311 1.00 61.00 645 ARG A C 1
ATOM 4999 O O . ARG A 1 645 ? 5.005 16.143 -35.062 1.00 61.00 645 ARG A O 1
ATOM 5006 N N . PRO A 1 646 ? 5.969 16.987 -33.210 1.00 59.28 646 PRO A N 1
ATOM 5007 C CA . PRO A 1 646 ? 6.631 15.734 -32.852 1.00 59.28 646 PRO A CA 1
ATOM 5008 C C . PRO A 1 646 ? 5.715 14.688 -32.194 1.00 59.28 646 PRO A C 1
ATOM 5010 O O . PRO A 1 646 ? 6.190 13.583 -31.954 1.00 59.28 646 PRO A O 1
ATOM 5013 N N . VAL A 1 647 ? 4.446 14.993 -31.885 1.00 54.69 647 VAL A N 1
ATOM 5014 C CA . VAL A 1 647 ? 3.518 14.045 -31.240 1.00 54.69 647 VAL A CA 1
ATOM 5015 C C . VAL A 1 647 ? 2.994 13.026 -32.272 1.00 54.69 647 VAL A C 1
ATOM 5017 O O . VAL A 1 647 ? 2.369 13.442 -33.263 1.00 54.69 647 VAL A O 1
ATOM 5020 N N . PRO A 1 648 ? 3.210 11.707 -32.073 1.00 56.81 648 PRO A N 1
ATOM 5021 C CA . PRO A 1 648 ? 2.697 10.661 -32.957 1.00 56.81 648 PRO A CA 1
ATOM 5022 C C . PRO A 1 648 ? 1.169 10.720 -33.067 1.00 56.81 648 PRO A C 1
ATOM 5024 O O . PRO A 1 648 ? 0.520 10.921 -32.043 1.00 56.81 648 PRO A O 1
ATOM 5027 N N . PRO A 1 649 ? 0.566 10.512 -34.255 1.00 53.06 649 PRO A N 1
ATOM 5028 C CA . PRO A 1 649 ? -0.882 10.628 -34.447 1.00 53.06 649 PRO A CA 1
ATOM 5029 C C . PRO A 1 649 ? -1.736 9.864 -33.429 1.00 53.06 649 PRO A C 1
ATOM 5031 O O . PRO A 1 649 ? -2.716 10.408 -32.938 1.00 53.06 649 PRO A O 1
ATOM 5034 N N . GLN A 1 650 ? -1.322 8.652 -33.054 1.00 51.44 650 GLN A N 1
ATOM 5035 C CA . GLN A 1 650 ? -2.021 7.809 -32.078 1.00 51.44 650 GLN A CA 1
ATOM 5036 C C . GLN A 1 650 ? -1.972 8.380 -30.647 1.00 51.44 650 GLN A C 1
ATOM 5038 O O . GLN A 1 650 ? -2.934 8.235 -29.903 1.00 51.44 650 GLN A O 1
ATOM 5043 N N . ALA A 1 651 ? -0.893 9.084 -30.285 1.00 49.44 651 ALA A N 1
ATOM 5044 C CA . ALA A 1 651 ? -0.721 9.723 -28.977 1.00 49.44 651 ALA A CA 1
ATOM 5045 C C . ALA A 1 651 ? -1.351 11.126 -28.905 1.00 49.44 651 ALA A C 1
ATOM 5047 O O . ALA A 1 651 ? -1.547 11.659 -27.817 1.00 49.44 651 ALA A O 1
ATOM 5048 N N . ARG A 1 652 ? -1.712 11.732 -30.050 1.00 55.06 652 ARG A N 1
ATOM 5049 C CA . ARG A 1 652 ? -2.415 13.032 -30.084 1.00 55.06 652 ARG A CA 1
ATOM 5050 C C . ARG A 1 652 ? -3.783 12.967 -29.420 1.00 55.06 652 ARG A C 1
ATOM 5052 O O . ARG A 1 652 ? -4.277 14.008 -29.021 1.00 55.06 652 ARG A O 1
ATOM 5059 N N . ARG A 1 653 ? -4.359 11.768 -29.296 1.00 46.56 653 ARG A N 1
ATOM 5060 C CA . ARG A 1 653 ? -5.606 11.500 -28.575 1.00 46.56 653 ARG A CA 1
ATOM 5061 C C . ARG A 1 653 ? -5.456 11.479 -27.065 1.00 46.56 653 ARG A C 1
ATOM 5063 O O . ARG A 1 653 ? -6.454 11.580 -26.390 1.00 46.56 653 ARG A O 1
ATOM 5070 N N . THR A 1 654 ? -4.250 11.328 -26.529 1.00 42.16 654 THR A N 1
ATOM 5071 C CA . THR A 1 654 ? -4.048 11.067 -25.097 1.00 42.16 654 THR A CA 1
ATOM 5072 C C . THR A 1 654 ? -3.007 11.990 -24.478 1.00 42.16 654 THR A C 1
ATOM 5074 O O . THR A 1 654 ? -2.713 11.853 -23.305 1.00 42.16 654 THR A O 1
ATOM 5077 N N . ALA A 1 655 ? -2.406 12.911 -25.232 1.00 45.81 655 ALA A N 1
ATOM 5078 C CA . ALA A 1 655 ? -1.325 13.757 -24.738 1.00 45.81 655 ALA A CA 1
ATOM 5079 C C . ALA A 1 655 ? -1.386 15.159 -25.344 1.00 45.81 655 ALA A C 1
ATOM 5081 O O . ALA A 1 655 ? -1.232 15.335 -26.555 1.00 45.81 655 ALA A O 1
ATOM 5082 N N . LEU A 1 656 ? -1.563 16.177 -24.497 1.00 48.03 656 LEU A N 1
ATOM 5083 C CA . LEU A 1 656 ? -1.340 17.569 -24.888 1.00 48.03 656 LEU A CA 1
ATOM 5084 C C . LEU A 1 656 ? 0.165 17.852 -24.853 1.00 48.03 656 LEU A C 1
ATOM 5086 O O . LEU A 1 656 ? 0.786 17.613 -23.818 1.00 48.03 656 LEU A O 1
ATOM 5090 N N . PRO A 1 657 ? 0.771 18.372 -25.934 1.00 50.31 657 PRO A N 1
ATOM 5091 C CA . PRO A 1 657 ? 2.147 18.836 -25.854 1.00 50.31 657 PRO A CA 1
ATOM 5092 C C . PRO A 1 657 ? 2.237 19.987 -24.849 1.00 50.31 657 PRO A C 1
ATOM 5094 O O . PRO A 1 657 ? 1.280 20.746 -24.688 1.00 50.31 657 PRO A O 1
ATOM 5097 N N . GLU A 1 658 ? 3.389 20.147 -24.198 1.00 49.16 658 GLU A N 1
ATOM 5098 C CA . GLU A 1 658 ? 3.657 21.346 -23.404 1.00 49.16 658 GLU A CA 1
ATOM 5099 C C . GLU A 1 658 ? 3.570 22.570 -24.315 1.00 49.16 658 GLU A C 1
ATOM 5101 O O . GLU A 1 658 ? 4.333 22.728 -25.273 1.00 49.16 658 GLU A O 1
ATOM 5106 N N . LEU A 1 659 ? 2.572 23.403 -24.045 1.00 56.09 659 LEU A N 1
ATOM 5107 C CA . LEU A 1 659 ? 2.355 24.637 -24.774 1.00 56.09 659 LEU A CA 1
ATOM 5108 C C . LEU A 1 659 ? 3.186 25.744 -24.120 1.00 56.09 659 LEU A C 1
ATOM 5110 O O . LEU A 1 659 ? 3.372 25.721 -22.903 1.00 56.09 659 LEU A O 1
ATOM 5114 N N . PRO A 1 660 ? 3.677 26.720 -24.900 1.00 53.94 660 PRO A N 1
ATOM 5115 C CA . PRO A 1 660 ? 4.265 27.934 -24.337 1.00 53.94 660 PRO A CA 1
ATOM 5116 C C . PRO A 1 660 ? 3.292 28.591 -23.349 1.00 53.94 660 PRO A C 1
ATOM 5118 O O . PRO A 1 660 ? 2.081 28.516 -23.543 1.00 53.94 660 PRO A O 1
ATOM 5121 N N . GLU A 1 661 ? 3.819 29.231 -22.308 1.00 49.25 661 GLU A N 1
ATOM 5122 C CA . GLU A 1 661 ? 3.022 29.917 -21.289 1.00 49.25 661 GLU A CA 1
ATOM 5123 C C . GLU A 1 661 ? 2.210 31.060 -21.929 1.00 49.25 661 GLU A C 1
ATOM 5125 O O . GLU A 1 661 ? 2.765 31.969 -22.551 1.00 49.25 661 GLU A O 1
ATOM 5130 N N . ILE A 1 662 ? 0.879 30.982 -21.838 1.00 53.28 662 ILE A N 1
ATOM 5131 C CA . ILE A 1 662 ? -0.049 31.950 -22.440 1.00 53.28 662 ILE A CA 1
ATOM 5132 C C . ILE A 1 662 ? -0.544 32.855 -21.316 1.00 53.28 662 ILE A C 1
ATOM 5134 O O . ILE A 1 662 ? -1.485 32.519 -20.607 1.00 53.28 662 ILE A O 1
ATOM 5138 N N . THR A 1 663 ? 0.119 33.992 -21.126 1.00 43.94 663 THR A N 1
ATOM 5139 C CA . THR A 1 663 ? -0.049 34.838 -19.934 1.00 43.94 663 THR A CA 1
ATOM 5140 C C . THR A 1 663 ? -1.208 35.839 -20.001 1.00 43.94 663 THR A C 1
ATOM 5142 O O . THR A 1 663 ? -1.451 36.522 -19.011 1.00 43.94 663 THR A O 1
ATOM 5145 N N . SER A 1 664 ? -1.938 35.966 -21.121 1.00 43.25 664 SER A N 1
ATOM 5146 C CA . SER A 1 664 ? -2.935 37.050 -21.265 1.00 43.25 664 SER A CA 1
ATOM 5147 C C . SER A 1 664 ? -4.266 36.720 -21.946 1.00 43.25 664 SER A C 1
ATOM 5149 O O . SER A 1 664 ? -5.107 37.607 -22.066 1.00 43.25 664 SER A O 1
ATOM 5151 N N . LEU A 1 665 ? -4.519 35.482 -22.367 1.00 43.00 665 LEU A N 1
ATOM 5152 C CA . LEU A 1 665 ? -5.781 35.097 -23.009 1.00 43.00 665 LEU A CA 1
ATOM 5153 C C . LEU A 1 665 ? -6.113 33.648 -22.657 1.00 43.00 665 LEU A C 1
ATOM 5155 O O . LEU A 1 665 ? -5.204 32.829 -22.583 1.00 43.00 665 LEU A O 1
ATOM 5159 N N . VAL A 1 666 ? -7.399 33.328 -22.482 1.00 44.97 666 VAL A N 1
ATOM 5160 C CA . VAL A 1 666 ? -7.880 31.954 -22.272 1.00 44.97 666 VAL A CA 1
ATOM 5161 C C . VAL A 1 666 ? -7.990 31.272 -23.642 1.00 44.97 666 VAL A C 1
ATOM 5163 O O . VAL A 1 666 ? -8.963 31.521 -24.358 1.00 44.97 666 VAL A O 1
ATOM 5166 N N . PRO A 1 667 ? -7.026 30.438 -24.077 1.00 39.56 667 PRO A N 1
ATOM 5167 C CA . PRO A 1 667 ? -7.248 29.601 -25.243 1.00 39.56 667 PRO A CA 1
ATOM 5168 C C . PRO A 1 667 ? -8.391 28.635 -24.928 1.00 39.56 667 PRO A C 1
ATOM 5170 O O . PRO A 1 667 ? -8.327 27.869 -23.967 1.00 39.56 667 PRO A O 1
ATOM 5173 N N . THR A 1 668 ? -9.435 28.624 -25.752 1.00 40.94 668 THR A N 1
ATOM 5174 C CA . THR A 1 668 ? -10.384 27.510 -25.724 1.00 40.94 668 THR A CA 1
ATOM 5175 C C . THR A 1 668 ? -9.788 26.402 -26.577 1.00 40.94 668 THR A C 1
ATOM 5177 O O . THR A 1 668 ? -9.760 26.482 -27.806 1.00 40.94 668 THR A O 1
ATOM 5180 N N . VAL A 1 669 ? -9.24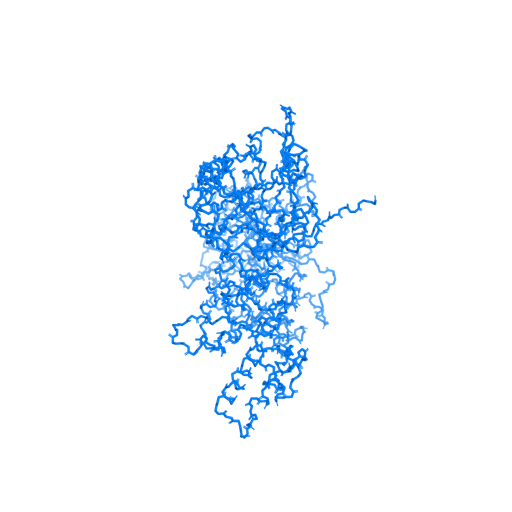8 25.376 -25.927 1.00 44.25 669 VAL A N 1
ATOM 5181 C CA . VAL A 1 669 ? -8.874 24.143 -26.621 1.00 44.25 669 VAL A CA 1
ATOM 5182 C C . VAL A 1 669 ? -10.173 23.403 -26.921 1.00 44.25 669 VAL A C 1
ATOM 5184 O O . VAL A 1 669 ? -10.847 22.939 -26.001 1.00 44.25 669 VAL A O 1
ATOM 5187 N N . ILE A 1 670 ? -10.549 23.335 -28.197 1.00 43.12 670 ILE A N 1
ATOM 5188 C CA . ILE A 1 670 ? -11.682 22.524 -28.637 1.00 43.12 670 ILE A CA 1
ATOM 5189 C C . ILE A 1 670 ? -11.133 21.125 -28.878 1.00 43.12 670 ILE A C 1
ATOM 5191 O O . ILE A 1 670 ? -10.250 20.912 -29.710 1.00 43.12 670 ILE A O 1
ATOM 5195 N N . TRP A 1 671 ? -11.628 20.188 -28.088 1.00 45.25 671 TRP A N 1
ATOM 5196 C CA . TRP A 1 671 ? -11.197 18.806 -28.102 1.00 45.25 671 TRP A CA 1
ATOM 5197 C C . TRP A 1 671 ? -12.454 17.938 -28.096 1.00 45.25 671 TRP A C 1
ATOM 5199 O O . TRP A 1 671 ? -13.212 17.980 -27.133 1.00 45.25 671 TRP A O 1
ATOM 5209 N N . ASP A 1 672 ? -12.698 17.194 -29.173 1.00 38.41 672 ASP A N 1
ATOM 5210 C CA . ASP A 1 672 ? -13.881 16.325 -29.330 1.00 38.41 672 ASP A CA 1
ATOM 5211 C C . ASP A 1 672 ? -13.552 14.868 -28.975 1.00 38.41 672 ASP A C 1
ATOM 5213 O O . ASP A 1 672 ? -13.865 13.928 -29.697 1.00 38.41 672 ASP A O 1
ATOM 5217 N N . ASP A 1 673 ? -12.813 14.702 -27.886 1.00 42.59 673 ASP A N 1
ATOM 5218 C CA . ASP A 1 673 ? -12.330 13.406 -27.420 1.00 42.59 673 ASP A CA 1
ATOM 5219 C C . ASP A 1 673 ? -11.997 13.466 -25.902 1.00 42.59 673 ASP A C 1
ATOM 5221 O O . ASP A 1 673 ? -10.903 13.851 -25.489 1.00 42.59 673 ASP A O 1
ATOM 5225 N N . PRO A 1 674 ? -12.947 13.188 -24.997 1.00 42.09 674 PRO A N 1
ATOM 5226 C CA . PRO A 1 674 ? -12.678 13.220 -23.555 1.00 42.09 674 PRO A CA 1
ATOM 5227 C C . PRO A 1 674 ? -11.480 12.338 -23.115 1.00 42.09 674 PRO A C 1
ATOM 5229 O O . PRO A 1 674 ? -10.940 12.583 -22.036 1.00 42.09 674 PRO A O 1
ATOM 5232 N N . ASP A 1 675 ? -10.992 11.437 -23.979 1.00 44.47 675 ASP A N 1
ATOM 5233 C CA . ASP A 1 675 ? -9.887 10.468 -23.826 1.00 44.47 675 ASP A CA 1
ATOM 5234 C C . ASP A 1 675 ? -8.480 11.129 -23.840 1.00 44.47 675 ASP A C 1
ATOM 5236 O O . ASP A 1 675 ? -7.437 10.495 -23.676 1.00 44.47 675 ASP A O 1
ATOM 5240 N N . GLY A 1 676 ? -8.481 12.454 -23.983 1.00 41.97 676 GLY A N 1
ATOM 5241 C CA . GLY A 1 676 ? -7.400 13.396 -24.234 1.00 41.97 676 GLY A CA 1
ATOM 5242 C C . GLY A 1 676 ? -6.166 13.521 -23.341 1.00 41.97 676 GLY A C 1
ATOM 5243 O O . GLY A 1 676 ? -5.533 14.565 -23.515 1.00 41.97 676 GLY A O 1
ATOM 5244 N N . ARG A 1 677 ? -5.839 12.679 -22.333 1.00 51.34 677 ARG A N 1
ATOM 5245 C CA . ARG A 1 677 ? -4.781 13.062 -21.344 1.00 51.34 677 ARG A CA 1
ATOM 5246 C C . ARG A 1 677 ? -3.812 11.999 -20.803 1.00 51.34 677 ARG A C 1
ATOM 5248 O O . ARG A 1 677 ? -4.125 10.827 -20.623 1.00 51.34 677 ARG A O 1
ATOM 5255 N N . ASP A 1 678 ? -2.604 12.517 -20.535 1.00 46.06 678 ASP A N 1
ATOM 5256 C CA . ASP A 1 678 ? -1.365 11.806 -20.232 1.00 46.06 678 ASP A CA 1
ATOM 5257 C C . ASP A 1 678 ? -1.539 10.755 -19.127 1.00 46.06 678 ASP A C 1
ATOM 5259 O O . ASP A 1 678 ? -1.580 11.095 -17.947 1.00 46.06 678 ASP A O 1
ATOM 5263 N N . GLY A 1 679 ? -1.534 9.478 -19.505 1.00 44.69 679 GLY A N 1
ATOM 5264 C CA . GLY A 1 679 ? -1.394 8.350 -18.587 1.00 44.69 679 GLY A CA 1
ATOM 5265 C C . GLY A 1 679 ? -2.701 7.835 -17.989 1.00 44.69 679 GLY A C 1
ATOM 5266 O O . GLY A 1 679 ? -2.638 6.966 -17.126 1.00 44.69 679 GLY A O 1
ATOM 5267 N N . TYR A 1 680 ? -3.855 8.327 -18.449 1.00 43.44 680 TYR A N 1
ATOM 5268 C CA . TYR A 1 680 ? -5.157 8.043 -17.848 1.00 43.44 680 TYR A CA 1
ATOM 5269 C C . TYR A 1 680 ? -6.098 7.352 -18.858 1.00 43.44 680 TYR A C 1
ATOM 5271 O O . TYR A 1 680 ? -6.626 8.019 -19.747 1.00 43.44 680 TYR A O 1
ATOM 5279 N N . PRO A 1 681 ? -6.283 6.015 -18.793 1.00 38.19 681 PRO A N 1
ATOM 5280 C CA . PRO A 1 681 ? -7.216 5.299 -19.667 1.00 38.19 681 PRO A CA 1
ATOM 5281 C C . PRO A 1 681 ? -8.687 5.630 -19.354 1.00 38.19 681 PRO A C 1
ATOM 5283 O O . PRO A 1 681 ? -9.058 5.862 -18.201 1.00 38.19 681 PRO A O 1
ATOM 5286 N N . LEU A 1 682 ? -9.543 5.603 -20.381 1.00 38.09 682 LEU A N 1
ATOM 5287 C CA . LEU A 1 682 ? -10.996 5.733 -20.231 1.00 38.09 682 LEU A CA 1
ATOM 5288 C C . LEU A 1 682 ? -11.609 4.618 -19.356 1.00 38.09 682 LEU A C 1
ATOM 5290 O O . LEU A 1 682 ? -11.154 3.474 -19.433 1.00 38.09 682 LEU A O 1
ATOM 5294 N N . PRO A 1 683 ? -12.731 4.888 -18.659 1.00 34.66 683 PRO A N 1
ATOM 5295 C CA . PRO A 1 683 ? -13.700 3.849 -18.339 1.00 34.66 683 PRO A CA 1
ATOM 5296 C C . PRO A 1 683 ? -14.380 3.396 -19.638 1.00 34.66 683 PRO A C 1
ATOM 5298 O O . PRO A 1 683 ? -14.792 4.215 -20.464 1.00 34.66 683 PRO A O 1
ATOM 5301 N N . THR A 1 684 ? -14.485 2.085 -19.845 1.00 32.66 684 THR A N 1
ATOM 5302 C CA . THR A 1 684 ? -15.118 1.509 -21.035 1.00 32.66 684 THR A CA 1
ATOM 5303 C C . THR A 1 684 ? -16.564 1.992 -21.090 1.00 32.66 684 THR A C 1
ATOM 5305 O O . THR A 1 684 ? -17.344 1.717 -20.181 1.00 32.66 684 THR A O 1
ATOM 5308 N N . SER A 1 685 ? -16.941 2.751 -22.121 1.00 34.97 685 SER A N 1
ATOM 5309 C CA . SER A 1 685 ? -18.333 3.162 -22.268 1.00 34.97 685 SER A CA 1
ATOM 5310 C C . SER A 1 685 ? -19.183 1.905 -22.435 1.00 34.97 685 SER A C 1
ATOM 5312 O O . SER A 1 685 ? -19.069 1.225 -23.459 1.00 34.97 685 SER A O 1
ATOM 5314 N N . ALA A 1 686 ? -20.050 1.614 -21.467 1.00 31.00 686 ALA A N 1
ATOM 5315 C CA . ALA A 1 686 ? -21.224 0.786 -21.690 1.00 31.00 686 ALA A CA 1
ATOM 5316 C C . ALA A 1 686 ? -22.127 1.540 -22.677 1.00 31.00 686 ALA A C 1
ATOM 5318 O O . ALA A 1 686 ? -23.087 2.212 -22.301 1.00 31.00 686 ALA A O 1
ATOM 5319 N N . LEU A 1 687 ? -21.763 1.500 -23.960 1.00 31.44 687 LEU A N 1
ATOM 5320 C CA . LEU A 1 687 ? -22.695 1.802 -25.025 1.00 31.44 687 LEU A CA 1
ATOM 5321 C C . LEU A 1 687 ? -23.764 0.725 -24.918 1.00 31.44 687 LEU A C 1
ATOM 5323 O O . LEU A 1 687 ? -23.546 -0.442 -25.232 1.00 31.44 687 LEU A O 1
ATOM 5327 N N . THR A 1 688 ? -24.903 1.139 -24.384 1.00 30.31 688 THR A N 1
ATOM 5328 C CA . THR A 1 688 ? -26.173 0.458 -24.545 1.00 30.31 688 THR A CA 1
ATOM 5329 C C . THR A 1 688 ? -26.446 0.385 -26.043 1.00 30.31 688 THR A C 1
ATOM 5331 O O . THR A 1 688 ? -27.035 1.285 -26.636 1.00 30.31 688 THR A O 1
ATOM 5334 N N . GLU A 1 689 ? -25.972 -0.690 -26.669 1.00 28.14 689 GLU A N 1
ATOM 5335 C CA . GLU A 1 689 ? -26.555 -1.203 -27.899 1.00 28.14 689 GLU A CA 1
ATOM 5336 C C . GLU A 1 689 ? -27.983 -1.639 -27.551 1.00 28.14 689 GLU A C 1
ATOM 5338 O O . GLU A 1 689 ? -28.226 -2.749 -27.085 1.00 28.14 689 GLU A O 1
ATOM 5343 N N . ASN A 1 690 ? -28.933 -0.715 -27.696 1.00 26.50 690 ASN A N 1
ATOM 5344 C CA . ASN A 1 690 ? -30.302 -1.095 -28.011 1.00 26.50 690 ASN A CA 1
ATOM 5345 C C . ASN A 1 690 ? -30.387 -1.238 -29.544 1.00 26.50 690 ASN A C 1
ATOM 5347 O O . ASN A 1 690 ? -29.833 -0.378 -30.235 1.00 26.50 690 ASN A O 1
ATOM 5351 N N . PRO A 1 691 ? -31.015 -2.315 -30.049 1.00 32.41 691 PRO A N 1
ATOM 5352 C CA . PRO A 1 691 ? -30.933 -2.765 -31.443 1.00 32.41 691 PRO A CA 1
ATOM 5353 C C . PRO A 1 691 ? -31.476 -1.782 -32.484 1.00 32.41 691 PRO A C 1
ATOM 5355 O O . PRO A 1 691 ? -32.414 -1.014 -32.161 1.00 32.41 691 PRO A O 1
#

Foldseek 3Di:
DLLLVLLVLLLVQADLQLDGDPPWPWKKFDDAQENIWTDGPLAIEHEHEAADDPPDAAAAALLCCVAVQVVLSQLLVCVVLVVGYFYEGEYQHHHDHLRVVLQVLLVVLLVCVVVVHDQDDDPVCLVSLQRNLVSSLVHHDDDPPQSDCPDSGRDPVSSVSSSSNSNRYHYHHDHHPVVCLVCSLVPRQVSSCVSNVFPFRSNLLSVLSVVLQVQLNCVPPPPPPPDHDPLNRPDPDVDPDDNVNSVVVSVSNMDDSVNSVVSNVLSRVLRVLLVPDLQAQKFQADCPPVVLCVVLVHDHRDIDGLVSLVVSLPDDDPPDDPVRVVVSNLLSQLLNLLSLLVSLCVSLVVVPDQLLLLQLLLCVQLVAGFPDSDPSSSSSVQSSQQVVVVVDPDPQADGSNLSSSLLSSLQRHPDDDVSSVVSCVVSVHDPVNSRVSSCCNQLPAKEKEWEQDEDDPDDDKDFTWTWMWIFHRHDIDDIDIDTFTDDPVSVLAVVLVVQVPDPPPGQYAYEYADAPVCVVVPLQARQRYADPNGTGRCVPRHNYAYAHDPPDDPVVVVCVVCVVQVPDDDADDDDDDDPVNVPPDPDPCVVPVPPDDDDDDFDDDDDDDGPCVVVVCLVVQPDKDKGDPRPDDPVQVVQLCVQCVSQDSVNQLADRGDGPDDPPDRIHTHHSHPNHHHNTGDDPDPPPPPD

Secondary structure (DSSP, 8-state):
-HHHHHHHHHHHHB-TTSPBPTT--EEEEESSSSSEEEEETTEEEEEEEE---TT---B-SHHHHHTTT-HHHHHHHHHHTTT-SEEEEEESS-B-HHHHHHHHHHHHHHHHHHTT------HHHHHHHHHHHHHHHHH-S---GGG---SSS--HHHHHHHHHHHHHEEEEEPPPHHHHHHHHIIIIIHHHHHHTT----HHHHHHHHHHHHHHHHHTT---TT-PPP-SS-----S----HHHHHHHHGGGEEEHHHHHHHHHHHHHHHHHHHS-GGG-EEEPPSTTHHHHHHTTPPTTSEEEHHHHHHHHH---TT--HHHHHHHHHHHHHHHHHHHHHHHHHHTTGGGS-HHHHHHHHHHHHSS--SSSSHHHHHHHHHHHHHHHHTS---SPPPHHHHHHHHHHHHH-SS--HHHHHHHHHHT--HHHHHHHHHHHHTSPEEEEEE--S----SS--EEEEEEEEEETTEEPPPEEEEEESSHHHHHHHHHHHHHTS--SS-EEEEEEE-HHHHHTTGGG-EEEEETTEEEETTTTEEEEEEE---S--HHHHHHHHHHHHSS---S------TTTTTSSS-HHHHHTT------------S--TTTHHHHHHHTT---EEE--TT--HHHHHHHHHHHTTS-TTGGGT----PPP--S---EEE-S-TT-STT-PPPP-------

InterPro domains:
  IPR045450 vWA-MoxR associated protein, C-terminal domain [PF20028] (467-658)

pLDDT: mean 75.74, std 21.18, range [26.5, 98.5]

Organism: NCBI:txid113567

Radius of gyration: 33.99 Å; chains: 1; bounding box: 76×80×110 Å

Sequence (691 aa):
MAAAHGLGMYHRSLGPDGRLQADHRSRVLCEHHEDWIVLVGERAELVSAKHYGPRFGAYSTMNSLASDGGLAHLFDRWHTMQEKPGCRLVTTAGVNGPAKLLIDISNHLGKLRRAGAELSVEDAMKDHLQSFGKALLKHCTALGGRWQPTGSVLSPGQLDEVMRFLSVFRFQRSPEQDVIRDAAPTRYVKPVLDRLASTAPPVAVWDEVLSLFRERMQAAGPTPTGRLPDVLTDDRGPTTATASEREGDLQNRIVTLDEIDATIRIAIRSFEIVRSDPAETTMIVPDFYEDVWTAEGLSIGGTVRAAEVAALTTTSRPGLSRVDAARRNSALTTLGLALQAKSVFTALNGEALLSATLHIIYKQEVGRWPTGDRADRMLFEAADAHLRFRRQPHGSALGPLTRFLTGLAASASPRIPAALDSFVTRQGEQIGDAHDLFSRRREKPAWLLIDLGPESLGEQGRLAEITWWLHQAGETTEPTTVRVHGGENAMRQAIRELLERMPMHRPLRVDIAAPASLLAGGIDQWLVHEVDGELEPIGAECQVRMRWSQRLHEPRLQRRVTERARDEPWDDRPPVATATELSAADSGAGWLGKRKERAFLVGGDPTGSGSGALRAALRIGFGFVFWYDRYITPDLRAATMRAIRPVPPQARRTALPELPEITSLVPTVIWDDPDGRDGYPLPTSALTENP